Protein AF-0000000080868473 (afdb_homodimer)

Secondary structure (DSSP, 8-state):
-PPPEEEEEE-SSEEEEEEE-TT----EEEEEEEGGGSSSHHHHHHHHHHHTT--TT---SEEEEEESS---SSEEE-TTS--EEEHHHHHHHTT-SEEEEEEHHHHHHHHGGGS-GGGEEEEE-----TTS-EEEEEESSSEEEEEEEEEEEETTEEEEEEEE--GGGSBP---SHHHHHHHHHHHHHHSS-BHHHHSSHHHHHHHHHHHHHHHT------SHHHHHHHHHTT-HHHHHHHHHHHHHHHHHHHHHHHHHT-TTEEEE-SSSGGGGTTTGGGSSHHHHHH--GGGHHHHHTS-EEEE--TTHHHHHHHHHHT-TT--/-PPPEEEEEE-SSEEEEEEE-TT----EEEEEEEGGGSSSHHHHHHHHHHHTT--TT---SEEEEEESS---SSEEE-TTS--EEEHHHHHHHTT-SEEEEEEHHHHHHHHGGGS-GGGEEEEE-----TTS-EEEEEESSSEEEEEEEEEEEETTEEEEEEEE--GGGSBP---SHHHHHHHHHHHHHHSS-BHHHHSSHHHHHHHHHHHHHHHT------SHHHHHHHHHTT-HHHHHHHHHHHHHHHHHHHHHHHHHT-TTEEEE-SSSGGGGTTTGGGSSHHHHHH--GGGHHHHHTS-EEEE--TTHHHHHHHHHHT-TT--

Solvent-accessible surface area (backbone atoms only — not comparable to full-atom values): 32714 Å² total; per-residue (Å²): 128,83,65,36,23,38,25,20,34,34,52,38,56,41,30,34,38,27,36,24,51,75,93,43,45,68,71,38,81,70,45,76,41,58,43,84,80,36,82,33,68,62,59,46,48,52,51,50,30,55,73,72,61,38,43,88,93,43,44,42,38,33,35,15,36,14,30,36,49,66,56,74,74,59,60,37,53,40,50,79,28,89,38,70,50,38,58,65,57,48,32,60,76,56,58,38,83,39,75,34,60,41,31,36,55,54,14,33,50,55,6,54,87,70,56,55,72,90,36,48,44,78,77,34,77,48,57,58,38,86,82,32,25,26,34,32,35,24,33,25,88,43,28,44,38,28,35,39,32,70,44,64,69,54,98,87,37,74,36,67,34,73,37,66,34,46,36,27,53,20,66,46,47,59,87,48,72,69,42,44,53,48,49,54,56,46,27,77,74,62,49,77,50,31,41,25,62,51,41,14,42,67,9,46,35,50,47,33,50,50,51,23,56,77,68,72,43,84,74,85,60,88,39,43,68,45,32,57,52,35,29,75,70,69,35,63,65,32,34,51,34,54,36,48,50,40,22,50,51,15,37,52,50,31,31,49,31,27,48,52,22,18,38,35,14,36,37,36,34,53,76,49,49,70,79,39,55,85,49,52,81,75,29,46,20,65,60,33,25,23,66,42,70,94,43,22,66,62,45,56,31,28,18,29,32,37,49,61,57,90,51,31,34,39,27,5,15,34,49,41,62,78,31,87,78,47,106,129,84,63,37,22,38,26,21,34,33,52,38,57,38,30,34,37,27,36,26,52,76,95,43,47,69,70,39,81,71,46,78,41,58,44,85,80,35,82,32,70,62,59,44,47,52,50,49,31,55,73,72,62,38,46,88,93,45,44,43,39,33,36,15,36,15,30,36,48,68,55,74,74,61,59,39,51,40,51,80,27,86,37,69,50,38,57,65,56,48,30,60,75,57,58,38,82,39,74,37,60,42,31,35,57,54,13,34,52,54,6,54,87,70,55,55,72,91,36,47,44,77,77,34,77,48,57,59,38,86,84,31,25,26,34,32,37,24,34,25,88,44,29,45,37,27,36,36,31,70,44,64,70,54,97,88,37,74,36,69,34,74,37,67,35,44,34,26,52,21,65,46,47,59,86,48,72,68,41,44,53,49,48,53,56,48,27,75,75,62,50,76,51,31,41,23,63,49,42,14,41,66,10,45,36,50,48,36,48,50,52,23,56,77,68,72,45,85,74,87,60,89,39,42,68,44,32,58,52,35,27,76,69,70,36,65,64,33,32,50,34,54,36,47,49,40,23,49,48,15,38,51,50,31,32,49,31,27,48,53,23,18,39,36,14,37,37,37,33,51,75,47,47,69,80,40,56,84,49,52,82,75,31,45,20,66,61,33,26,23,67,40,70,94,41,23,67,64,45,56,31,28,18,30,32,38,50,61,58,92,50,32,34,39,28,6,14,34,48,41,63,78,32,85,79,47,107

InterPro domains:
  IPR003836 Glucokinase [MF_00524] (4-324)
  IPR003836 Glucokinase [PF02685] (6-322)
  IPR003836 Glucokinase [TIGR00749] (6-318)
  IPR003836 Glucokinase [cd24008] (5-320)
  IPR043129 ATPase, nucleotide binding domain [SSF53067] (8-321)
  IPR050201 Bacterial glucokinase [PTHR47690] (2-323)

Sequence (654 aa):
MTRPALIGDIGGTHARFALVTPGAVAPREIQSLPCADYPGPVEAIRDYLARVGAVGDTPPHEACLAVAGPVDGERITLTNAPWNFTRAEVQQALSLQRFKVINDFIAQALGVPHVAKAQRLTLQVGEAAPDAAQLVIGPGTGLGMAGLLPGCRLDGRRRWIPLPTEGGHAAFAPTDDRERALLDHFRQRYGRVSVERLLSGPGLLELYLAHCALAGIAPRCQSPAEVTAAGGSGDDEARDTLLRFLKILGDVSGDAALTLGARGGVTLCGGILPRLLAWLPRSRFLEAFAAKGRMAAYAGRIPVQVVTDPWTGLLGAAEALHNPEVEMTRPALIGDIGGTHARFALVTPGAVAPREIQSLPCADYPGPVEAIRDYLARVGAVGDTPPHEACLAVAGPVDGERITLTNAPWNFTRAEVQQALSLQRFKVINDFIAQALGVPHVAKAQRLTLQVGEAAPDAAQLVIGPGTGLGMAGLLPGCRLDGRRRWIPLPTEGGHAAFAPTDDRERALLDHFRQRYGRVSVERLLSGPGLLELYLAHCALAGIAPRCQSPAEVTAAGGSGDDEARDTLLRFLKILGDVSGDAALTLGARGGVTLCGGILPRLLAWLPRSRFLEAFAAKGRMAAYAGRIPVQVVTDPWTGLLGAAEALHNPEVE

Organism: NCBI:txid3151122

Radius of gyration: 26.25 Å; Cα contacts (8 Å, |Δi|>4): 1512; chains: 2; bounding box: 65×78×54 Å

Nearest PDB structures (foldseek):
  1sz2-assembly1_A  TM=9.409E-01  e=8.150E-36  Escherichia coli
  3vpz-assembly1_A-2  TM=8.989E-01  e=6.834E-36  Pseudoalteromonas sp. AS-131
  8dtc-assembly1_B  TM=7.916E-01  e=5.632E-20  Acanthamoeba castellanii
  6da0-assembly1_A  TM=7.455E-01  e=6.257E-19  Naegleria fowleri
  3vgl-assembly1_A  TM=6.452E-01  e=9.310E-13  Streptomyces griseus subsp. griseus NBRC 13350

pLDDT: mean 94.16, std 5.99, range [57.91, 98.81]

Foldseek 3Di:
DQQWEKEWEEALFKIWIFTDRAPDQDTDQIDIDTLVVDQADLRVVVVSCVVVVCDDPRPHQFYEYAAADDPPDFWDDGDNHNHIDGQVVNCVSRVHPYYHYHHLVLLLVLLVVVFDPVQKFWPAAFAFDAQAKAWEWEAEQFIAIKIWGWDDDDPNDTAIFIGGDDQQFAFQDDDDDVVVQVCVVVCVVPNTHGNRCCRYFVNLVVLLVSLCVVVVHDDDDDGSVRLLVCLVVPNPSSVVSLLVNLLSVLLSQLVVCVVRVNSRAYEYEYDCVVSCVVVNVVHCNPVNSLPPVVCSVVSSRHIYMYGRDPCSSSSSSSSLRPRPSGD/DQQWEKEWEEAQFKIWIFTDRAVDQDTDQIDIDTLVVDQADQRVVVVSCVVVVCDDPRPHQFYEYAAADDPPDFWDDGDNHNHIDGQVVNCVSRVHPYYHYHHLVLLLVLLVVVFDPVQKFWPAAFAADAQAKAWEWEAEQFIAIKIWGWDDDDPNDTAIFIGGDDQQFAFQDDDDDVVVQVCVVVCVVPNTHGNRCCRYFVNLVVLLVSLCVVVVHDDDDDGSVRLLVCLVVPNPSSVVSLLVNLLSVLLSQLVVCVVRVNSRAYEYEYDCVVSCVVVNVVHCNPVNSLPPVVCSVVSSRHIYMYGRDPCSSSSSSSSLRPRPSGD

Structure (mmCIF, N/CA/C/O backbone):
data_AF-0000000080868473-model_v1
#
loop_
_entity.id
_entity.type
_entity.pdbx_description
1 polymer Glucokinase
#
loop_
_atom_site.group_PDB
_atom_site.id
_atom_site.type_symbol
_atom_site.label_atom_id
_atom_site.label_alt_id
_atom_site.label_comp_id
_atom_site.label_asym_id
_atom_site.label_entity_id
_atom_site.label_seq_id
_atom_site.pdbx_PDB_ins_code
_atom_site.Cartn_x
_atom_site.Cartn_y
_atom_site.Cartn_z
_atom_site.occupancy
_atom_site.B_iso_or_equiv
_atom_site.auth_seq_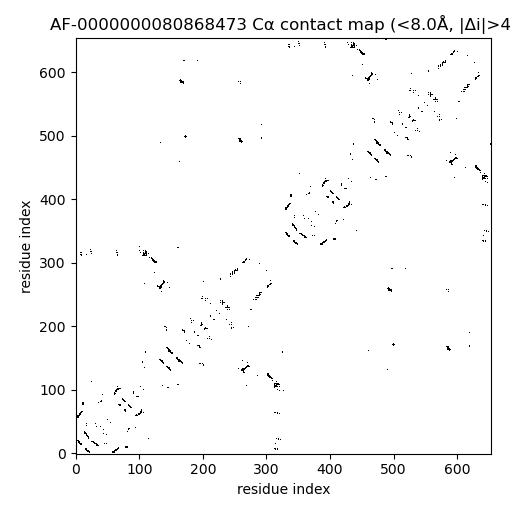id
_atom_site.auth_comp_id
_atom_site.auth_asym_id
_atom_site.auth_atom_id
_atom_site.pdbx_PDB_model_num
ATOM 1 N N . MET A 1 1 ? 32.688 -23.562 -20.109 1 58.91 1 MET A N 1
ATOM 2 C CA . MET A 1 1 ? 31.25 -23.297 -20.078 1 58.91 1 MET A CA 1
ATOM 3 C C . MET A 1 1 ? 30.844 -22.719 -18.734 1 58.91 1 MET A C 1
ATOM 5 O O . MET A 1 1 ? 31.375 -23.094 -17.703 1 58.91 1 MET A O 1
ATOM 9 N N . THR A 1 2 ? 30.141 -21.578 -18.734 1 81.19 2 THR A N 1
ATOM 10 C CA . THR A 1 2 ? 29.766 -20.938 -17.484 1 81.19 2 THR A CA 1
ATOM 11 C C . THR A 1 2 ? 28.859 -21.844 -16.641 1 81.19 2 THR A C 1
ATOM 13 O O . THR A 1 2 ? 27.938 -22.453 -17.172 1 81.19 2 THR A O 1
ATOM 16 N N . ARG A 1 3 ? 29.281 -22.188 -15.5 1 91.19 3 ARG A N 1
ATOM 17 C CA . ARG A 1 3 ? 28.531 -23.016 -14.562 1 91.19 3 ARG A CA 1
ATOM 18 C C . ARG A 1 3 ? 27.125 -22.453 -14.359 1 91.19 3 ARG A C 1
ATOM 20 O O . ARG A 1 3 ? 26.953 -21.281 -14.047 1 91.19 3 ARG A O 1
ATOM 27 N N . PRO A 1 4 ? 26.156 -23.281 -14.656 1 95.25 4 PRO A N 1
ATOM 28 C CA . PRO A 1 4 ? 24.781 -22.781 -14.508 1 95.25 4 PRO A CA 1
ATOM 29 C C . PRO A 1 4 ? 24.375 -22.609 -13.047 1 95.25 4 PRO A C 1
ATOM 31 O O . PRO A 1 4 ? 25.031 -23.125 -12.148 1 95.25 4 PRO A O 1
ATOM 34 N N . ALA A 1 5 ? 23.359 -21.828 -12.836 1 97.75 5 ALA A N 1
ATOM 35 C CA . ALA A 1 5 ? 22.703 -21.703 -11.539 1 97.75 5 ALA A CA 1
ATOM 36 C C . ALA A 1 5 ? 21.359 -22.438 -11.523 1 97.75 5 ALA A C 1
ATOM 38 O O . ALA A 1 5 ? 20.781 -22.688 -12.578 1 97.75 5 ALA A O 1
ATOM 39 N N . LEU A 1 6 ? 20.953 -22.781 -10.344 1 98.38 6 LEU A N 1
ATOM 40 C CA . LEU A 1 6 ? 19.688 -23.469 -10.156 1 98.38 6 LEU A CA 1
ATOM 41 C C . LEU A 1 6 ? 18.609 -22.484 -9.719 1 98.38 6 LEU A C 1
ATOM 43 O O . LEU A 1 6 ? 18.828 -21.656 -8.828 1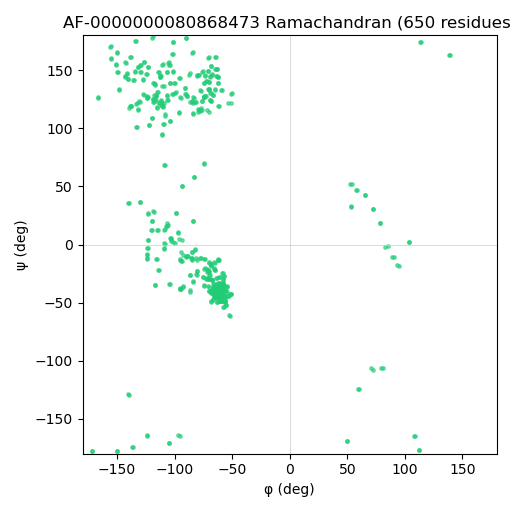 98.38 6 LEU A O 1
ATOM 47 N N . ILE A 1 7 ? 17.422 -22.5 -10.383 1 98.5 7 ILE A N 1
ATOM 48 C CA . ILE A 1 7 ? 16.266 -21.734 -9.938 1 98.5 7 ILE A CA 1
ATOM 49 C C . ILE A 1 7 ? 15.07 -22.672 -9.742 1 98.5 7 ILE A C 1
ATOM 51 O O . ILE A 1 7 ? 14.945 -23.672 -10.438 1 98.5 7 ILE A O 1
ATOM 55 N N . GLY A 1 8 ? 14.242 -22.344 -8.766 1 98 8 GLY A N 1
ATOM 56 C CA . GLY A 1 8 ? 13.086 -23.172 -8.453 1 98 8 GLY A CA 1
ATOM 57 C C . GLY A 1 8 ? 11.867 -22.359 -8.055 1 98 8 GLY A C 1
ATOM 58 O O . GLY A 1 8 ? 11.992 -21.297 -7.457 1 98 8 GLY A O 1
ATOM 59 N N . ASP A 1 9 ? 10.766 -22.812 -8.414 1 96.19 9 ASP A N 1
ATOM 60 C CA . ASP A 1 9 ? 9.445 -22.344 -7.996 1 96.19 9 ASP A CA 1
ATOM 61 C C . ASP A 1 9 ? 8.641 -23.484 -7.359 1 96.19 9 ASP A C 1
ATOM 63 O O . ASP A 1 9 ? 8.094 -24.328 -8.062 1 96.19 9 ASP A O 1
ATOM 67 N N . ILE A 1 10 ? 8.578 -23.453 -6.086 1 94.56 10 ILE A N 1
ATOM 68 C CA . ILE A 1 10 ? 8.07 -24.594 -5.32 1 94.56 10 ILE A CA 1
ATOM 69 C C . ILE A 1 10 ? 6.695 -24.25 -4.75 1 94.56 10 ILE A C 1
ATOM 71 O O . ILE A 1 10 ? 6.578 -23.422 -3.846 1 94.56 10 ILE A O 1
ATOM 75 N N . GLY A 1 11 ? 5.691 -24.906 -5.277 1 88.19 11 GLY A N 1
ATOM 76 C CA . GLY A 1 11 ? 4.34 -24.781 -4.762 1 88.19 11 GLY A CA 1
ATOM 77 C C . GLY A 1 11 ? 3.975 -25.859 -3.768 1 88.19 11 GLY A C 1
ATOM 78 O O . GLY A 1 11 ? 4.855 -26.531 -3.217 1 88.19 11 GLY A O 1
ATOM 79 N N . GLY A 1 12 ? 2.738 -26.016 -3.49 1 82.56 12 GLY A N 1
ATOM 80 C CA . GLY A 1 12 ? 2.273 -27.016 -2.549 1 82.56 12 GLY A CA 1
ATOM 81 C C . GLY A 1 12 ? 2.301 -28.422 -3.117 1 82.56 12 GLY A C 1
ATOM 82 O O . GLY A 1 12 ? 2.461 -29.391 -2.375 1 82.56 12 GLY A O 1
ATOM 83 N N . THR A 1 13 ? 2.174 -28.547 -4.441 1 86.06 13 THR A N 1
ATOM 84 C CA . THR A 1 13 ? 2.012 -29.875 -5.031 1 86.06 13 THR A CA 1
ATOM 85 C C . THR A 1 13 ? 3.184 -30.203 -5.953 1 86.06 13 THR A C 1
ATOM 87 O O . THR A 1 13 ? 3.582 -31.359 -6.066 1 86.06 13 THR A O 1
ATOM 90 N N . HIS A 1 14 ? 3.645 -29.172 -6.582 1 91.81 14 HIS A N 1
ATOM 91 C CA . HIS A 1 14 ? 4.723 -29.391 -7.535 1 91.81 14 HIS A CA 1
ATOM 92 C C . HIS A 1 14 ? 5.859 -28.406 -7.324 1 91.81 14 HIS A C 1
ATOM 94 O O . HIS A 1 14 ? 5.637 -27.281 -6.852 1 91.81 14 HIS A O 1
ATOM 100 N N . ALA A 1 15 ? 6.961 -28.844 -7.684 1 95.5 15 ALA A N 1
ATOM 101 C CA . ALA A 1 15 ? 8.164 -28.016 -7.734 1 95.5 15 ALA A CA 1
ATOM 102 C C . ALA A 1 15 ? 8.711 -27.938 -9.156 1 95.5 15 ALA A C 1
ATOM 104 O O . ALA A 1 15 ? 8.922 -28.969 -9.805 1 95.5 15 ALA A O 1
ATOM 105 N N . ARG A 1 16 ? 8.852 -26.766 -9.57 1 97.19 16 ARG A N 1
ATOM 106 C CA . ARG A 1 16 ? 9.469 -26.531 -10.875 1 97.19 16 ARG A CA 1
ATOM 107 C C . ARG A 1 16 ? 10.922 -26.094 -10.734 1 97.19 16 ARG A C 1
ATOM 109 O O . ARG A 1 16 ? 11.227 -25.188 -9.945 1 97.19 16 ARG A O 1
ATOM 116 N N . PHE A 1 17 ? 11.758 -26.766 -11.453 1 98.38 17 PHE A N 1
ATOM 117 C CA . PHE A 1 17 ? 13.172 -26.422 -11.438 1 98.38 17 PHE A CA 1
ATOM 118 C C . PHE A 1 17 ? 13.672 -26.109 -12.836 1 98.38 17 PHE A C 1
ATOM 120 O O . PHE A 1 17 ? 13.117 -26.594 -13.828 1 98.38 17 PHE A O 1
ATOM 127 N N . ALA A 1 18 ? 14.672 -25.312 -12.875 1 98.56 18 ALA A N 1
ATOM 128 C CA . ALA A 1 18 ? 15.328 -24.938 -14.133 1 98.56 18 ALA A CA 1
ATOM 129 C C . ALA A 1 18 ? 16.766 -24.516 -13.891 1 98.56 18 ALA A C 1
ATOM 131 O O . ALA A 1 18 ? 17.172 -24.281 -12.75 1 98.56 18 ALA A O 1
ATOM 132 N N . LEU A 1 19 ? 17.547 -24.547 -14.898 1 98 19 LEU A N 1
ATOM 133 C CA . LEU A 1 19 ? 18.891 -23.969 -14.898 1 98 19 LEU A CA 1
ATOM 134 C C . LEU A 1 19 ? 18.906 -22.625 -15.594 1 98 19 LEU A C 1
ATOM 136 O O . LEU A 1 19 ? 18.062 -22.359 -16.453 1 98 19 LEU A O 1
ATOM 140 N N . VAL A 1 20 ? 19.781 -21.75 -15.148 1 97.31 20 VAL A N 1
ATOM 141 C CA . VAL A 1 20 ? 19.922 -20.453 -15.773 1 97.31 20 VAL A CA 1
ATOM 142 C C . VAL A 1 20 ? 21.391 -20.047 -15.82 1 97.31 20 VAL A C 1
ATOM 144 O O . VAL A 1 20 ? 22.188 -20.5 -15 1 97.31 20 VAL A O 1
ATOM 147 N N . THR A 1 21 ? 21.734 -19.312 -16.859 1 94.88 21 THR A N 1
ATOM 148 C CA . THR A 1 21 ? 23.047 -18.688 -16.859 1 94.88 21 THR A CA 1
ATOM 149 C C . THR A 1 21 ? 23.125 -17.578 -15.828 1 94.88 21 THR A C 1
ATOM 151 O O . THR A 1 21 ? 22.281 -16.672 -15.836 1 94.88 21 THR A O 1
ATOM 154 N N . PRO A 1 22 ? 24.094 -17.688 -14.938 1 90.81 22 PRO A N 1
ATOM 155 C CA . PRO A 1 22 ? 24.188 -16.609 -13.945 1 90.81 22 PRO A CA 1
ATOM 156 C C . PRO A 1 22 ? 24.203 -15.227 -14.586 1 90.81 22 PRO A C 1
ATOM 158 O O . PRO A 1 22 ? 24.938 -14.984 -15.539 1 90.81 22 PRO A O 1
ATOM 161 N N . GLY A 1 23 ? 23.328 -14.344 -14.078 1 86.56 23 GLY A N 1
ATOM 162 C CA . GLY A 1 23 ? 23.234 -13.008 -14.633 1 86.56 23 GLY A CA 1
ATOM 163 C C . GLY A 1 23 ? 22.141 -12.875 -15.68 1 86.56 23 GLY A C 1
ATOM 164 O O . GLY A 1 23 ? 21.719 -11.766 -16.016 1 86.56 23 GLY A O 1
ATOM 165 N N . ALA A 1 24 ? 21.719 -13.969 -16.188 1 91.06 24 ALA A N 1
ATOM 166 C CA . ALA A 1 24 ? 20.609 -13.992 -17.141 1 91.06 24 ALA A CA 1
ATOM 167 C C . ALA A 1 24 ? 19.312 -14.43 -16.469 1 91.06 24 ALA A C 1
ATOM 169 O O . ALA A 1 24 ? 19.297 -14.75 -15.273 1 91.06 24 ALA A O 1
ATOM 170 N N . VAL A 1 25 ? 18.234 -14.359 -17.219 1 92.62 25 VAL A N 1
ATOM 171 C CA . VAL A 1 25 ? 16.969 -14.664 -16.578 1 92.62 25 VAL A CA 1
ATOM 172 C C . VAL A 1 25 ? 16.266 -15.781 -17.328 1 92.62 25 VAL A C 1
ATOM 174 O O . VAL A 1 25 ? 15.297 -16.359 -16.828 1 92.62 25 VAL A O 1
ATOM 177 N N . ALA A 1 26 ? 16.719 -16.203 -18.484 1 93.88 26 ALA A N 1
ATOM 178 C CA . ALA A 1 26 ? 16.031 -17.203 -19.297 1 93.88 26 ALA A CA 1
ATOM 179 C C . ALA A 1 26 ? 16.266 -18.609 -18.766 1 93.88 26 ALA A C 1
ATOM 181 O O . ALA A 1 26 ? 17.391 -19.125 -18.797 1 93.88 26 ALA A O 1
ATOM 182 N N . PRO A 1 27 ? 15.227 -19.234 -18.328 1 97 27 PRO A N 1
ATOM 183 C CA . PRO A 1 27 ? 15.391 -20.594 -17.797 1 97 27 PRO A CA 1
ATOM 184 C C . PRO A 1 27 ? 15.578 -21.625 -18.891 1 97 27 PRO A C 1
ATOM 186 O O . PRO A 1 27 ? 15.062 -21.469 -20 1 97 27 PRO A O 1
ATOM 189 N N . ARG A 1 28 ? 16.312 -22.672 -18.578 1 96.81 28 ARG A N 1
ATOM 190 C CA . ARG A 1 28 ? 16.5 -23.812 -19.453 1 96.81 28 ARG A CA 1
ATOM 191 C C . ARG A 1 28 ? 16.234 -25.125 -18.703 1 96.81 28 ARG A C 1
ATOM 193 O O . ARG A 1 28 ? 16.297 -25.156 -17.469 1 96.81 28 ARG A O 1
ATOM 200 N N . GLU A 1 29 ? 15.852 -26.141 -19.469 1 97.62 29 GLU A N 1
ATOM 201 C CA . GLU A 1 29 ? 15.672 -27.5 -18.938 1 97.62 29 GLU A CA 1
ATOM 202 C C . GLU A 1 29 ? 14.648 -27.516 -17.812 1 97.62 29 GLU A C 1
ATOM 204 O O . GLU A 1 29 ? 14.914 -28.047 -16.734 1 97.62 29 GLU A O 1
ATOM 209 N N . ILE A 1 30 ? 13.57 -26.891 -18.016 1 98.12 30 ILE A N 1
ATOM 210 C CA . ILE A 1 30 ? 12.516 -26.797 -17.016 1 98.12 30 ILE A CA 1
ATOM 211 C C . ILE A 1 30 ? 11.883 -28.156 -16.797 1 98.12 30 ILE A C 1
ATOM 213 O O . ILE A 1 30 ? 11.547 -28.859 -17.75 1 98.12 30 ILE A O 1
ATOM 217 N N . GLN A 1 31 ? 11.75 -28.562 -15.578 1 98 31 GLN A N 1
ATOM 218 C CA . GLN A 1 31 ? 11.031 -29.781 -15.203 1 98 31 GLN A CA 1
ATOM 219 C C . GLN A 1 31 ? 10.133 -29.531 -13.992 1 98 31 GLN A C 1
ATOM 221 O O . GLN A 1 31 ? 10.508 -28.797 -13.078 1 98 31 GLN A O 1
ATOM 226 N N . SER A 1 32 ? 9.008 -30.109 -14.008 1 97.12 32 SER A N 1
ATOM 227 C CA . SER A 1 32 ? 8.078 -30.078 -12.883 1 97.12 32 SER A CA 1
ATOM 228 C C . SER A 1 32 ? 8.047 -31.438 -12.172 1 97.12 32 SER A C 1
ATOM 230 O O . SER A 1 32 ? 7.828 -32.469 -12.797 1 97.12 32 SER A O 1
ATOM 232 N N . LEU A 1 33 ? 8.312 -31.406 -10.891 1 96.94 33 LEU A N 1
ATOM 233 C CA . LEU A 1 33 ? 8.344 -32.625 -10.078 1 96.94 33 LEU A CA 1
ATOM 234 C C . LEU A 1 33 ? 7.27 -32.594 -9 1 96.94 33 LEU A C 1
ATOM 236 O O . LEU A 1 33 ? 7.059 -31.562 -8.359 1 96.94 33 LEU A O 1
ATOM 240 N N . PRO A 1 34 ? 6.586 -33.719 -8.781 1 95.19 34 PRO A N 1
ATOM 241 C CA . PRO A 1 34 ? 5.641 -33.75 -7.668 1 95.19 34 PRO A CA 1
ATOM 242 C C . PRO A 1 34 ? 6.328 -33.719 -6.309 1 95.19 34 PRO A C 1
ATOM 244 O O . PRO A 1 34 ? 7.156 -34.562 -6.008 1 95.19 34 PRO A O 1
ATOM 247 N N . CYS A 1 35 ? 5.965 -32.781 -5.508 1 94.19 35 CYS A N 1
ATOM 248 C CA . CYS A 1 35 ? 6.586 -32.625 -4.195 1 94.19 35 CYS A CA 1
ATOM 249 C C . CYS A 1 35 ? 6.426 -33.906 -3.371 1 94.19 35 CYS A C 1
ATOM 251 O O . CYS A 1 35 ? 7.332 -34.281 -2.627 1 94.19 35 CYS A O 1
ATOM 253 N N . ALA A 1 36 ? 5.332 -34.594 -3.551 1 92.88 36 ALA A N 1
ATOM 254 C CA . ALA A 1 36 ? 4.98 -35.781 -2.758 1 92.88 36 ALA A CA 1
ATOM 255 C C . ALA A 1 36 ? 5.953 -36.906 -3.014 1 92.88 36 ALA A C 1
ATOM 257 O O . ALA A 1 36 ? 6.066 -37.844 -2.201 1 92.88 36 ALA A O 1
ATOM 258 N N . ASP A 1 37 ? 6.613 -36.875 -4.062 1 95.88 37 ASP A N 1
ATOM 259 C CA . ASP A 1 37 ? 7.504 -37.969 -4.449 1 95.88 37 ASP A CA 1
ATOM 260 C C . ASP A 1 37 ? 8.852 -37.844 -3.744 1 95.88 37 ASP A C 1
ATOM 262 O O . ASP A 1 37 ? 9.688 -38.75 -3.84 1 95.88 37 ASP A O 1
ATOM 266 N N . TYR A 1 38 ? 9.07 -36.75 -2.971 1 96.56 38 TYR A N 1
ATOM 267 C CA . TYR A 1 38 ? 10.375 -36.531 -2.375 1 96.56 38 TYR A CA 1
ATOM 268 C C . TYR A 1 38 ? 10.242 -36.125 -0.908 1 96.56 38 TYR A C 1
ATOM 270 O O . TYR A 1 38 ? 9.297 -35.438 -0.524 1 96.56 38 TYR A O 1
ATOM 278 N N . PRO A 1 39 ? 11.203 -36.469 -0.08 1 94.5 39 PRO A N 1
ATOM 279 C CA . PRO A 1 39 ? 11.172 -36.094 1.329 1 94.5 39 PRO A CA 1
ATOM 280 C C . PRO A 1 39 ? 11.391 -34.594 1.524 1 94.5 39 PRO A C 1
ATOM 282 O O . PRO A 1 39 ? 10.961 -34.031 2.535 1 94.5 39 PRO A O 1
ATOM 285 N N . GLY A 1 40 ? 12.094 -34 0.524 1 94.88 40 GLY A N 1
ATOM 286 C CA . GLY A 1 40 ? 12.391 -32.594 0.63 1 94.88 40 GLY A CA 1
ATOM 287 C C . GLY A 1 40 ? 13 -32 -0.635 1 94.88 40 GLY A C 1
ATOM 288 O O . GLY A 1 40 ? 13.109 -32.719 -1.648 1 94.88 40 GLY A O 1
ATOM 289 N N . PRO A 1 41 ? 13.312 -30.75 -0.5 1 95.94 41 PRO A N 1
ATOM 290 C CA . PRO A 1 41 ? 13.812 -30.078 -1.7 1 95.94 41 PRO A CA 1
ATOM 291 C C . PRO A 1 41 ? 15.172 -30.594 -2.152 1 95.94 41 PRO A C 1
ATOM 293 O O . PRO A 1 41 ? 15.461 -30.609 -3.352 1 95.94 41 PRO A O 1
ATOM 296 N N . VAL A 1 42 ? 16.031 -31.062 -1.211 1 97.56 42 VAL A N 1
ATOM 297 C CA . VAL A 1 42 ? 17.375 -31.531 -1.556 1 97.56 42 VAL A CA 1
ATOM 298 C C . VAL A 1 42 ? 17.266 -32.75 -2.479 1 97.56 42 VAL A C 1
ATOM 300 O O . VAL A 1 42 ? 17.906 -32.781 -3.535 1 97.56 42 VAL A O 1
ATOM 303 N N . GLU A 1 43 ? 16.469 -33.656 -2.078 1 97.81 43 GLU A N 1
ATOM 304 C CA . GLU A 1 43 ? 16.297 -34.875 -2.863 1 97.81 43 GLU A CA 1
ATOM 305 C C . GLU A 1 43 ? 15.672 -34.562 -4.223 1 97.81 43 GLU A C 1
ATOM 307 O O . GLU A 1 43 ? 16.078 -35.156 -5.238 1 97.81 43 GLU A O 1
ATOM 312 N N . ALA A 1 44 ? 14.711 -33.719 -4.223 1 97.62 44 ALA A N 1
ATOM 313 C CA . ALA A 1 44 ? 14.062 -33.312 -5.473 1 97.62 44 ALA A CA 1
ATOM 314 C C . ALA A 1 44 ? 15.055 -32.625 -6.41 1 97.62 44 ALA A C 1
ATOM 316 O O . ALA A 1 44 ? 15.094 -32.938 -7.605 1 97.62 44 ALA A O 1
ATOM 317 N N . ILE A 1 45 ? 15.844 -31.75 -5.883 1 98 45 ILE A N 1
ATOM 318 C CA . ILE A 1 45 ? 16.812 -31 -6.664 1 98 45 ILE A CA 1
ATOM 319 C C . ILE A 1 45 ? 17.875 -31.938 -7.211 1 98 45 ILE A C 1
ATOM 321 O O . ILE A 1 45 ? 18.266 -31.844 -8.383 1 98 45 ILE A O 1
ATOM 325 N N . ARG A 1 46 ? 18.344 -32.875 -6.406 1 97.75 46 ARG A N 1
ATOM 326 C CA . ARG A 1 46 ? 19.344 -33.844 -6.859 1 97.75 46 ARG A CA 1
ATOM 327 C C . ARG A 1 46 ? 18.812 -34.688 -8.008 1 97.75 46 ARG A C 1
ATOM 329 O O . ARG A 1 46 ? 19.516 -34.969 -8.977 1 97.75 46 ARG A O 1
ATOM 336 N N . ASP A 1 47 ? 17.594 -35.062 -7.793 1 98.25 47 ASP A N 1
ATOM 337 C CA . ASP A 1 47 ? 16.969 -35.812 -8.867 1 98.25 47 ASP A CA 1
ATOM 338 C C . ASP A 1 47 ? 16.891 -35 -10.148 1 98.25 47 ASP A C 1
ATOM 340 O O . ASP A 1 47 ? 17.234 -35.469 -11.227 1 98.25 47 ASP A O 1
ATOM 344 N N . TYR A 1 48 ? 16.438 -33.75 -10.055 1 98.31 48 TYR A N 1
ATOM 345 C CA . TYR A 1 48 ? 16.359 -32.844 -11.195 1 98.31 48 TYR A CA 1
ATOM 346 C C . TYR A 1 48 ? 17.719 -32.688 -11.859 1 98.31 48 TYR A C 1
ATOM 348 O O . TYR A 1 48 ? 17.844 -32.812 -13.078 1 98.31 48 TYR A O 1
ATOM 356 N N . LEU A 1 49 ? 18.719 -32.406 -11.062 1 97.75 49 LEU A N 1
ATOM 357 C CA . LEU A 1 49 ? 20.062 -32.188 -11.594 1 97.75 49 LEU A CA 1
ATOM 358 C C . LEU A 1 49 ? 20.578 -33.438 -12.312 1 97.75 49 LEU A C 1
ATOM 360 O O . LEU A 1 49 ? 21.25 -33.312 -13.344 1 97.75 49 LEU A O 1
ATOM 364 N N . ALA A 1 50 ? 20.266 -34.562 -11.781 1 96.94 50 ALA A N 1
ATOM 365 C CA . ALA A 1 50 ? 20.656 -35.812 -12.43 1 96.94 50 ALA A CA 1
ATOM 366 C C . ALA A 1 50 ? 19.969 -35.969 -13.789 1 96.94 50 ALA A C 1
ATOM 368 O O . ALA A 1 50 ? 20.594 -36.375 -14.766 1 96.94 50 ALA A O 1
ATOM 369 N N . ARG A 1 51 ? 18.734 -35.625 -13.82 1 97.06 51 ARG A N 1
ATOM 370 C CA . ARG A 1 51 ? 17.938 -35.75 -15.031 1 97.06 51 ARG A CA 1
ATOM 371 C C . ARG A 1 51 ? 18.469 -34.844 -16.141 1 97.06 51 ARG A C 1
ATOM 373 O O . ARG A 1 51 ? 18.406 -35.219 -17.328 1 97.06 51 ARG A O 1
ATOM 380 N N . VAL A 1 52 ? 18.969 -33.719 -15.781 1 95.81 52 VAL A N 1
ATOM 381 C CA . VAL A 1 52 ? 19.359 -32.75 -16.812 1 95.81 52 VAL A CA 1
ATOM 382 C C . VAL A 1 52 ? 20.875 -32.812 -17 1 95.81 52 VAL A C 1
ATOM 384 O O . VAL A 1 52 ? 21.453 -31.984 -17.734 1 95.81 52 VAL A O 1
ATOM 387 N N . GLY A 1 53 ? 21.531 -33.656 -16.328 1 92.88 53 GLY A N 1
ATOM 388 C CA . GLY A 1 53 ? 22.938 -33.906 -16.531 1 92.88 53 GLY A CA 1
ATOM 389 C C . GLY A 1 53 ? 23.828 -32.844 -15.891 1 92.88 53 GLY A C 1
ATOM 390 O O . GLY A 1 53 ? 24.969 -32.656 -16.328 1 92.88 53 GLY A O 1
ATOM 391 N N . ALA A 1 54 ? 23.344 -32.094 -14.984 1 93.06 54 ALA A N 1
ATOM 392 C CA . ALA A 1 54 ? 24.125 -31.062 -14.297 1 93.06 54 ALA A CA 1
ATOM 393 C C . ALA A 1 54 ? 24.719 -31.609 -13 1 93.06 54 ALA A C 1
ATOM 395 O O . ALA A 1 54 ? 24.516 -31.031 -11.93 1 93.06 54 ALA A O 1
ATOM 396 N N . VAL A 1 55 ? 25.344 -32.719 -13.18 1 90.62 55 VAL A N 1
ATOM 397 C CA . VAL A 1 55 ? 25.984 -33.406 -12.062 1 90.62 55 VAL A CA 1
ATOM 398 C C . VAL A 1 55 ? 27.484 -33.531 -12.312 1 90.62 55 VAL A C 1
ATOM 400 O O . VAL A 1 55 ? 27.984 -33.062 -13.344 1 90.62 55 VAL A O 1
ATOM 403 N N . GLY A 1 56 ? 28.188 -34.094 -11.344 1 82.81 56 GLY A N 1
ATOM 404 C CA . GLY A 1 56 ? 29.625 -34.312 -11.516 1 82.81 56 GLY A CA 1
ATOM 405 C C . GLY A 1 56 ? 30.422 -33 -11.453 1 82.81 56 GLY A C 1
ATOM 406 O O . GLY A 1 56 ? 30.359 -32.281 -10.461 1 82.81 56 GLY A O 1
ATOM 407 N N . ASP A 1 57 ? 30.891 -32.625 -12.633 1 79.81 57 ASP A N 1
ATOM 408 C CA . ASP A 1 57 ? 31.828 -31.5 -12.68 1 79.81 57 ASP A CA 1
ATOM 409 C C . ASP A 1 57 ? 31.109 -30.188 -12.922 1 79.81 57 ASP A C 1
ATOM 411 O O . ASP A 1 57 ? 31.703 -29.109 -12.797 1 79.81 57 ASP A O 1
ATOM 415 N N . THR A 1 58 ? 29.844 -30.297 -12.953 1 85.88 58 THR A N 1
ATOM 416 C CA . THR A 1 58 ? 29.219 -29.047 -13.367 1 85.88 58 THR A CA 1
ATOM 417 C C . THR A 1 58 ? 27.953 -28.797 -12.539 1 85.88 58 THR A C 1
ATOM 419 O O . THR A 1 58 ? 26.922 -28.406 -13.086 1 85.88 58 THR A O 1
ATOM 422 N N . PRO A 1 59 ? 27.984 -29.156 -11.352 1 90.31 59 PRO A N 1
ATOM 423 C CA . PRO A 1 59 ? 26.781 -28.797 -10.586 1 90.31 59 PRO A CA 1
ATOM 424 C C . PRO A 1 59 ? 26.672 -27.297 -10.32 1 90.31 59 PRO A C 1
ATOM 426 O O . PRO A 1 59 ? 27.703 -26.609 -10.227 1 90.31 59 PRO A O 1
ATOM 429 N N . PRO A 1 60 ? 25.438 -26.797 -10.227 1 96.19 60 PRO A N 1
ATOM 430 C CA . PRO A 1 60 ? 25.312 -25.375 -9.852 1 96.19 60 PRO A CA 1
ATOM 431 C C . PRO A 1 60 ? 25.875 -25.078 -8.469 1 96.19 60 PRO A C 1
ATOM 433 O O . PRO A 1 60 ? 25.75 -25.891 -7.551 1 96.19 60 PRO A O 1
ATOM 436 N N . HIS A 1 61 ? 26.453 -23.922 -8.352 1 96.31 61 HIS A N 1
ATOM 437 C CA . HIS A 1 61 ? 26.922 -23.453 -7.051 1 96.31 61 HIS A CA 1
ATOM 438 C C . HIS A 1 61 ? 26.078 -22.312 -6.52 1 96.31 61 HIS A C 1
ATOM 440 O O . HIS A 1 61 ? 26.297 -21.828 -5.406 1 96.31 61 HIS A O 1
ATOM 446 N N . GLU A 1 62 ? 25.141 -21.875 -7.281 1 97.44 62 GLU A N 1
ATOM 447 C CA . GLU A 1 62 ? 24.188 -20.844 -6.906 1 97.44 62 GLU A CA 1
ATOM 448 C C . GLU A 1 62 ? 22.75 -21.297 -7.129 1 97.44 62 GLU A C 1
ATOM 450 O O . GLU A 1 62 ? 22.469 -22 -8.094 1 97.44 62 GLU A O 1
ATOM 455 N N . ALA A 1 63 ? 21.891 -20.906 -6.227 1 98.19 63 ALA A N 1
ATOM 456 C CA . ALA A 1 63 ? 20.484 -21.281 -6.379 1 98.19 63 ALA A CA 1
ATOM 457 C C . ALA A 1 63 ? 19.578 -20.234 -5.762 1 98.19 63 ALA A C 1
ATOM 459 O O . ALA A 1 63 ? 19.953 -19.562 -4.801 1 98.19 63 ALA A O 1
ATOM 460 N N . CYS A 1 64 ? 18.438 -20.078 -6.328 1 98 64 CYS A N 1
ATOM 461 C CA . CYS A 1 64 ? 17.328 -19.312 -5.746 1 98 64 CYS A CA 1
ATOM 462 C C . CYS A 1 64 ? 16.031 -20.094 -5.832 1 98 64 CYS A C 1
ATOM 464 O O . CYS A 1 64 ? 15.609 -20.5 -6.922 1 98 64 CYS A O 1
ATOM 466 N N . LEU A 1 65 ? 15.422 -20.328 -4.715 1 97.31 65 LEU A N 1
ATOM 467 C CA . LEU A 1 65 ? 14.164 -21.062 -4.656 1 97.31 65 LEU A CA 1
ATOM 468 C C . LEU A 1 65 ? 13.023 -20.141 -4.238 1 97.31 65 LEU A C 1
ATOM 470 O O . LEU A 1 65 ? 13.078 -19.516 -3.178 1 97.31 65 LEU A O 1
ATOM 474 N N . ALA A 1 66 ? 12.023 -20 -5.09 1 96.81 66 ALA A N 1
ATOM 475 C CA . ALA A 1 66 ? 10.758 -19.375 -4.711 1 96.81 66 ALA A CA 1
ATOM 476 C C . ALA A 1 66 ? 9.828 -20.391 -4.047 1 96.81 66 ALA A C 1
ATOM 478 O O . ALA A 1 66 ? 9.578 -21.469 -4.602 1 96.81 66 ALA A O 1
ATOM 479 N N . VAL A 1 67 ? 9.336 -20.062 -2.877 1 94.69 67 VAL A N 1
ATOM 480 C CA . VAL A 1 67 ? 8.555 -21.047 -2.145 1 94.69 67 VAL A CA 1
ATOM 481 C C . VAL A 1 67 ? 7.234 -20.438 -1.69 1 94.69 67 VAL A C 1
ATOM 483 O O . VAL A 1 67 ? 7.176 -19.25 -1.365 1 94.69 67 VAL A O 1
ATOM 486 N N . ALA A 1 68 ? 6.219 -21.281 -1.628 1 87.94 68 ALA A N 1
ATOM 487 C CA . ALA A 1 68 ? 4.93 -20.859 -1.082 1 87.94 68 ALA A CA 1
ATOM 488 C C . ALA A 1 68 ? 4.996 -20.719 0.436 1 87.94 68 ALA A C 1
ATOM 490 O O . ALA A 1 68 ? 5.582 -21.562 1.12 1 87.94 68 ALA A O 1
ATOM 491 N N . GLY A 1 69 ? 4.578 -19.578 0.925 1 80.69 69 GLY A N 1
ATOM 492 C CA . GLY A 1 69 ? 4.555 -19.391 2.367 1 80.69 69 GLY A CA 1
ATOM 493 C C . GLY A 1 69 ? 5.566 -18.359 2.85 1 80.69 69 GLY A C 1
ATOM 494 O O . GLY A 1 69 ? 6.262 -17.734 2.043 1 80.69 69 GLY A O 1
ATOM 495 N N . PRO A 1 70 ? 5.625 -18.203 4.176 1 79.25 70 PRO A N 1
ATOM 496 C CA . PRO A 1 70 ? 6.551 -17.25 4.777 1 79.25 70 PRO A CA 1
ATOM 497 C C . PRO A 1 70 ? 8.016 -17.672 4.652 1 79.25 70 PRO A C 1
ATOM 499 O O . PRO A 1 70 ? 8.32 -18.859 4.754 1 79.25 70 PRO A O 1
ATOM 502 N N . VAL A 1 71 ? 8.852 -16.797 4.395 1 85.62 71 VAL A N 1
ATOM 503 C CA . VAL A 1 71 ? 10.266 -17.109 4.223 1 85.62 71 VAL A CA 1
ATOM 504 C C . VAL A 1 71 ? 11.094 -16.344 5.258 1 85.62 71 VAL A C 1
ATOM 506 O O . VAL A 1 71 ? 12.297 -16.156 5.078 1 85.62 71 VAL A O 1
ATOM 509 N N . ASP A 1 72 ? 10.367 -15.953 6.277 1 79.06 72 ASP A N 1
ATOM 510 C CA . ASP A 1 72 ? 11.086 -15.219 7.32 1 79.06 72 ASP A CA 1
ATOM 511 C C . ASP A 1 72 ? 11.867 -16.156 8.219 1 79.06 72 ASP A C 1
ATOM 513 O O . ASP A 1 72 ? 11.352 -17.188 8.648 1 79.06 72 ASP A O 1
ATOM 517 N N . GLY A 1 73 ? 13.242 -16.047 8.219 1 81.44 73 GLY A N 1
ATOM 518 C CA . GLY A 1 73 ? 14.047 -16.812 9.164 1 81.44 73 GLY A CA 1
ATOM 519 C C . GLY A 1 73 ? 14.812 -17.953 8.523 1 81.44 73 GLY A C 1
ATOM 520 O O . GLY A 1 73 ? 14.945 -18 7.297 1 81.44 73 GLY A O 1
ATOM 521 N N . GLU A 1 74 ? 15.281 -18.844 9.383 1 88.94 74 GLU A N 1
ATOM 522 C CA . GLU A 1 74 ? 16.141 -19.953 8.969 1 88.94 74 GLU A CA 1
ATOM 523 C C . GLU A 1 74 ? 15.312 -21.156 8.523 1 88.94 74 GLU A C 1
ATOM 525 O O . GLU A 1 74 ? 15.625 -21.797 7.527 1 88.94 74 GLU A O 1
ATOM 530 N N . ARG A 1 75 ? 14.281 -21.453 9.188 1 90.69 75 ARG A N 1
ATOM 531 C CA . ARG A 1 75 ? 13.438 -22.594 8.875 1 90.69 75 ARG A CA 1
ATOM 532 C C . ARG A 1 75 ? 12.328 -22.219 7.898 1 90.69 75 ARG A C 1
ATOM 534 O O . ARG A 1 75 ? 11.68 -21.188 8.062 1 90.69 75 ARG A O 1
ATOM 541 N N . ILE A 1 76 ? 12.133 -22.953 6.793 1 90.94 76 ILE A N 1
ATOM 542 C CA . ILE A 1 76 ? 11.133 -22.75 5.754 1 90.94 76 ILE A CA 1
ATOM 543 C C . ILE A 1 76 ? 10.078 -23.859 5.82 1 90.94 76 ILE A C 1
ATOM 545 O O . ILE A 1 76 ? 10.414 -25.031 5.723 1 90.94 76 ILE A O 1
ATOM 549 N N . THR A 1 77 ? 8.906 -23.453 6.051 1 86.94 77 THR A N 1
ATOM 550 C CA . THR A 1 77 ? 7.766 -24.375 6.027 1 86.94 77 THR A CA 1
ATOM 551 C C . THR A 1 77 ? 6.812 -24.016 4.895 1 86.94 77 THR A C 1
ATOM 553 O O . THR A 1 77 ? 6.301 -22.891 4.836 1 86.94 77 THR A O 1
ATOM 556 N N . LEU A 1 78 ? 6.609 -24.828 3.988 1 84.88 78 LEU A N 1
ATOM 557 C CA . LEU A 1 78 ? 5.754 -24.578 2.832 1 84.88 78 LEU A CA 1
ATOM 558 C C . LEU A 1 78 ? 4.281 -24.734 3.201 1 84.88 78 LEU A C 1
ATOM 560 O O . LEU A 1 78 ? 3.924 -25.594 4 1 84.88 78 LEU A O 1
ATOM 564 N N . THR A 1 79 ? 3.58 -23.906 2.533 1 74.62 79 THR A N 1
ATOM 565 C CA . THR A 1 79 ? 2.133 -24.016 2.686 1 74.62 79 THR A CA 1
ATOM 566 C C . THR A 1 79 ? 1.585 -25.156 1.833 1 74.62 79 THR A C 1
ATOM 568 O O . THR A 1 79 ? 1.918 -25.266 0.651 1 74.62 79 THR A O 1
ATOM 571 N N . ASN A 1 80 ? 1.026 -26.156 2.338 1 71.62 80 ASN A N 1
ATOM 572 C CA . ASN A 1 80 ? 0.309 -27.234 1.675 1 71.62 80 ASN A CA 1
ATOM 573 C C . ASN A 1 80 ? 1.266 -28.297 1.153 1 71.62 80 ASN A C 1
ATOM 575 O O . ASN A 1 80 ? 0.91 -29.078 0.268 1 71.62 80 ASN A O 1
ATOM 579 N N . ALA A 1 81 ? 2.574 -28.078 1.321 1 75.44 81 ALA A N 1
ATOM 580 C CA . ALA A 1 81 ? 3.518 -29.156 0.994 1 75.44 81 ALA A CA 1
ATOM 581 C C . ALA A 1 81 ? 4.156 -29.719 2.256 1 75.44 81 ALA A C 1
ATOM 583 O O . ALA A 1 81 ? 4.301 -29.031 3.26 1 75.44 81 ALA A O 1
ATOM 584 N N . PRO A 1 82 ? 4.582 -30.953 2.143 1 80.56 82 PRO A N 1
ATOM 585 C CA . PRO A 1 82 ? 5.156 -31.609 3.326 1 80.56 82 PRO A CA 1
ATOM 586 C C . PRO A 1 82 ? 6.637 -31.281 3.51 1 80.56 82 PRO A C 1
ATOM 588 O O . PRO A 1 82 ? 7.363 -32.062 4.148 1 80.56 82 PRO A O 1
ATOM 591 N N . TRP A 1 83 ? 7.098 -30.281 2.951 1 90.5 83 TRP A N 1
ATOM 592 C CA . TRP A 1 83 ? 8.523 -29.984 3.049 1 90.5 83 TRP A CA 1
ATOM 593 C C . TRP A 1 83 ? 8.805 -29.016 4.18 1 90.5 83 TRP A C 1
ATOM 595 O O . TRP A 1 83 ? 8.102 -28 4.324 1 90.5 83 TRP A O 1
ATOM 605 N N . ASN A 1 84 ? 9.625 -29.359 5 1 90.38 84 ASN A N 1
ATOM 606 C CA . ASN A 1 84 ? 10.18 -28.562 6.094 1 90.38 84 ASN A CA 1
ATOM 607 C C . ASN A 1 84 ? 11.703 -28.656 6.133 1 90.38 84 ASN A C 1
ATOM 609 O O . ASN A 1 84 ? 12.266 -29.734 6.312 1 90.38 84 ASN A O 1
ATOM 613 N N . PHE A 1 85 ? 12.375 -27.547 5.922 1 93 85 PHE A N 1
ATOM 614 C CA . PHE A 1 85 ? 13.836 -27.562 5.812 1 93 85 PHE A CA 1
ATOM 615 C C . PHE A 1 85 ? 14.422 -26.25 6.297 1 93 85 PHE A C 1
ATOM 617 O O . PHE A 1 85 ? 13.703 -25.266 6.48 1 93 85 PHE A O 1
ATOM 624 N N . THR A 1 86 ? 15.719 -26.25 6.531 1 95.25 86 THR A N 1
ATOM 625 C CA . THR A 1 86 ? 16.422 -25.016 6.828 1 95.25 86 THR A CA 1
ATOM 626 C C . THR A 1 86 ? 17.281 -24.578 5.641 1 95.25 86 THR A C 1
ATOM 628 O O . THR A 1 86 ? 17.719 -25.406 4.844 1 95.25 86 THR A O 1
ATOM 631 N N . ARG A 1 87 ? 17.438 -23.312 5.477 1 95.31 87 ARG A N 1
ATOM 632 C CA . ARG A 1 87 ? 18.312 -22.766 4.438 1 95.31 87 ARG A CA 1
ATOM 633 C C . ARG A 1 87 ? 19.703 -23.375 4.504 1 95.31 87 ARG A C 1
ATOM 635 O O . ARG A 1 87 ? 20.266 -23.75 3.475 1 95.31 87 ARG A O 1
ATOM 642 N N . ALA A 1 88 ? 20.203 -23.5 5.719 1 96.5 88 ALA A N 1
ATOM 643 C CA . ALA A 1 88 ? 21.547 -24.031 5.934 1 96.5 88 ALA A CA 1
ATOM 644 C C . ALA A 1 88 ? 21.656 -25.469 5.453 1 96.5 88 ALA A C 1
ATOM 646 O O . ALA A 1 88 ? 22.656 -25.875 4.859 1 96.5 88 ALA A O 1
ATOM 647 N N . GLU A 1 89 ? 20.672 -26.219 5.738 1 95.94 89 GLU A N 1
ATOM 648 C CA . GLU A 1 89 ? 20.641 -27.625 5.328 1 95.94 89 GLU A CA 1
ATOM 649 C C . GLU A 1 89 ? 20.719 -27.75 3.811 1 95.94 89 GLU A C 1
ATOM 651 O O . GLU A 1 89 ? 21.484 -28.562 3.289 1 95.94 89 GLU A O 1
ATOM 656 N N . VAL A 1 90 ? 19.938 -27.016 3.137 1 96.69 90 VAL A N 1
ATOM 657 C CA . VAL A 1 90 ? 19.891 -27.078 1.681 1 96.69 90 VAL A CA 1
ATOM 658 C C . VAL A 1 90 ? 21.203 -26.578 1.094 1 96.69 90 VAL A C 1
ATOM 660 O O . VAL A 1 90 ? 21.766 -27.203 0.191 1 96.69 90 VAL A O 1
ATOM 663 N N . GLN A 1 91 ? 21.656 -25.453 1.591 1 97.38 91 GLN A N 1
ATOM 664 C CA . GLN A 1 91 ? 22.891 -24.859 1.108 1 97.38 91 GLN A CA 1
ATOM 665 C C . GLN A 1 91 ? 24.062 -25.812 1.271 1 97.38 91 GLN A C 1
ATOM 667 O O . GLN A 1 91 ? 24.875 -25.953 0.359 1 97.38 91 GLN A O 1
ATOM 672 N N . GLN A 1 92 ? 24.172 -26.469 2.42 1 97.44 92 GLN A N 1
ATOM 673 C CA . GLN A 1 92 ? 25.25 -27.406 2.705 1 97.44 92 GLN A CA 1
ATOM 674 C C . GLN A 1 92 ? 25.125 -28.656 1.851 1 97.44 92 GLN A C 1
ATOM 676 O O . GLN A 1 92 ? 26.109 -29.109 1.244 1 97.44 92 GLN A O 1
ATOM 681 N N . ALA A 1 93 ? 23.953 -29.203 1.828 1 97.06 93 ALA A N 1
ATOM 682 C CA . ALA A 1 93 ? 23.719 -30.469 1.128 1 97.06 93 ALA A CA 1
ATOM 683 C C . ALA A 1 93 ? 24.031 -30.328 -0.359 1 97.06 93 ALA A C 1
ATOM 685 O O . ALA A 1 93 ? 24.5 -31.281 -0.987 1 97.06 93 ALA A O 1
ATOM 686 N N . LEU A 1 94 ? 23.797 -29.156 -0.923 1 97.06 94 LEU A N 1
ATOM 687 C CA . LEU A 1 94 ? 23.984 -28.953 -2.355 1 97.06 94 LEU A CA 1
ATOM 688 C C . LEU A 1 94 ? 25.281 -28.203 -2.639 1 97.06 94 LEU A C 1
ATOM 690 O O . LEU A 1 94 ? 25.562 -27.859 -3.787 1 97.06 94 LEU A O 1
ATOM 694 N N . SER A 1 95 ? 26.016 -27.922 -1.642 1 96.25 95 SER A N 1
ATOM 695 C CA . SER A 1 95 ? 27.297 -27.234 -1.753 1 96.25 95 SER A CA 1
ATOM 696 C C . SER A 1 95 ? 27.156 -25.922 -2.52 1 96.25 95 SER A C 1
ATOM 698 O O . SER A 1 95 ? 27.906 -25.656 -3.463 1 96.25 95 SER A O 1
ATOM 700 N N . LEU A 1 96 ? 26.219 -25.125 -2.074 1 97.12 96 LEU A N 1
ATOM 701 C CA . LEU A 1 96 ? 25.938 -23.859 -2.75 1 97.12 96 LEU A CA 1
ATOM 702 C C . LEU A 1 96 ? 26.766 -22.734 -2.152 1 97.12 96 LEU A C 1
ATOM 704 O O . LEU A 1 96 ? 26.828 -22.578 -0.93 1 97.12 96 LEU A O 1
ATOM 708 N N . GLN A 1 97 ? 27.359 -21.922 -2.973 1 96.38 97 GLN A N 1
ATOM 709 C CA . GLN A 1 97 ? 28.078 -20.734 -2.547 1 96.38 97 GLN A CA 1
ATOM 710 C C . GLN A 1 97 ? 27.141 -19.547 -2.346 1 96.38 97 GLN A C 1
ATOM 712 O O . GLN A 1 97 ? 27.391 -18.672 -1.52 1 96.38 97 GLN A O 1
ATOM 717 N N . ARG A 1 98 ? 26.125 -19.562 -3.143 1 96.19 98 ARG A N 1
ATOM 718 C CA . ARG A 1 98 ? 25.047 -18.578 -3.037 1 96.19 98 ARG A CA 1
ATOM 719 C C . ARG A 1 98 ? 23.688 -19.266 -3.045 1 96.19 98 ARG A C 1
ATOM 721 O O . ARG A 1 98 ? 23.391 -20.062 -3.932 1 96.19 98 ARG A O 1
ATOM 728 N N . PHE A 1 99 ? 22.938 -18.984 -1.998 1 96.62 99 PHE A N 1
ATOM 729 C CA . PHE A 1 99 ? 21.625 -19.609 -1.88 1 96.62 99 PHE A CA 1
ATOM 730 C C . PHE A 1 99 ? 20.594 -18.609 -1.347 1 96.62 99 PHE A C 1
ATOM 732 O O . PHE A 1 99 ? 20.766 -18.062 -0.254 1 96.62 99 PHE A O 1
ATOM 739 N N . LYS A 1 100 ? 19.562 -18.312 -2.146 1 96.44 100 LYS A N 1
ATOM 740 C CA . LYS A 1 100 ? 18.469 -17.438 -1.731 1 96.44 100 LYS A CA 1
ATOM 741 C C . LYS A 1 100 ? 17.125 -18.188 -1.736 1 96.44 100 LYS A C 1
ATOM 743 O O . LYS A 1 100 ? 16.891 -19.047 -2.59 1 96.44 100 LYS A O 1
ATOM 748 N N . VAL A 1 101 ? 16.344 -17.953 -0.767 1 96.31 101 VAL A N 1
ATOM 749 C CA . VAL A 1 101 ? 14.953 -18.406 -0.71 1 96.31 101 VAL A CA 1
ATOM 750 C C . VAL A 1 101 ? 14.016 -17.203 -0.639 1 96.31 101 VAL A C 1
ATOM 752 O O . VAL A 1 101 ? 14.141 -16.359 0.254 1 96.31 101 VAL A O 1
ATOM 755 N N . ILE A 1 102 ? 13.086 -17.109 -1.596 1 95.56 102 ILE A N 1
ATOM 756 C CA . ILE A 1 102 ? 12.18 -15.969 -1.634 1 95.56 102 ILE A CA 1
ATOM 757 C C . ILE A 1 102 ? 10.734 -16.469 -1.676 1 95.56 102 ILE A C 1
ATOM 759 O O . ILE A 1 102 ? 10.477 -17.625 -2.014 1 95.56 102 ILE A O 1
ATOM 763 N N . ASN A 1 103 ? 9.812 -15.641 -1.25 1 94.31 103 ASN A N 1
ATOM 764 C CA . ASN A 1 103 ? 8.391 -15.938 -1.372 1 94.31 103 ASN A CA 1
ATOM 765 C C . ASN A 1 103 ? 7.965 -16.047 -2.834 1 94.31 103 ASN A C 1
ATOM 767 O O . ASN A 1 103 ? 8.438 -15.281 -3.68 1 94.31 103 ASN A O 1
ATOM 771 N N . ASP A 1 104 ? 7.07 -16.906 -3.041 1 93.12 104 ASP A N 1
ATOM 772 C CA . ASP A 1 104 ? 6.621 -17.172 -4.402 1 93.12 104 ASP A CA 1
ATOM 773 C C . ASP A 1 104 ? 6.066 -15.914 -5.062 1 93.12 104 ASP A C 1
ATOM 775 O O . ASP A 1 104 ? 6.277 -15.688 -6.258 1 93.12 104 ASP A O 1
ATOM 779 N N . PHE A 1 105 ? 5.387 -15.094 -4.34 1 94 105 PHE A N 1
ATOM 780 C CA . PHE A 1 105 ? 4.781 -13.938 -4.992 1 94 105 PHE A CA 1
ATOM 781 C C . PHE A 1 105 ? 5.805 -12.836 -5.195 1 94 105 PHE A C 1
ATOM 783 O O . PHE A 1 105 ? 5.648 -11.984 -6.074 1 94 105 PHE A O 1
ATOM 790 N N . ILE A 1 106 ? 6.801 -12.789 -4.391 1 95.62 106 ILE A N 1
ATOM 791 C CA . ILE A 1 106 ? 7.93 -11.914 -4.672 1 95.62 106 ILE A CA 1
ATOM 792 C C . ILE A 1 106 ? 8.609 -12.352 -5.965 1 95.62 106 ILE A C 1
ATOM 794 O O . ILE A 1 106 ? 9.008 -11.516 -6.781 1 95.62 106 ILE A O 1
ATOM 798 N N . ALA A 1 107 ? 8.734 -13.664 -6.098 1 96.62 107 ALA A N 1
ATOM 799 C CA . ALA A 1 107 ? 9.281 -14.18 -7.352 1 96.62 107 ALA A CA 1
ATOM 800 C C . ALA A 1 107 ? 8.406 -13.766 -8.531 1 96.62 107 ALA A C 1
ATOM 802 O O . ALA A 1 107 ? 8.922 -13.383 -9.586 1 96.62 107 ALA A O 1
ATOM 803 N N . GLN A 1 108 ? 7.129 -13.867 -8.359 1 95.38 108 GLN A N 1
ATOM 804 C CA . GLN A 1 108 ? 6.219 -13.414 -9.406 1 95.38 108 GLN A CA 1
ATOM 805 C C . GLN A 1 108 ? 6.48 -11.953 -9.758 1 95.38 108 GLN A C 1
ATOM 807 O O . GLN A 1 108 ? 6.621 -11.609 -10.938 1 95.38 108 GLN A O 1
ATOM 812 N N . ALA A 1 109 ? 6.566 -11.148 -8.766 1 96.94 109 ALA A N 1
ATOM 813 C CA . ALA A 1 109 ? 6.762 -9.711 -8.977 1 96.94 109 ALA A CA 1
ATOM 814 C C . ALA A 1 109 ? 8.078 -9.438 -9.695 1 96.94 109 ALA A C 1
ATOM 816 O O . ALA A 1 109 ? 8.117 -8.688 -10.672 1 96.94 109 ALA A O 1
ATOM 817 N N . LEU A 1 110 ? 9.109 -10.086 -9.258 1 96.5 110 LEU A N 1
ATOM 818 C CA . LEU A 1 110 ? 10.43 -9.867 -9.836 1 96.5 110 LEU A CA 1
ATOM 819 C C . LEU A 1 110 ? 10.508 -10.422 -11.25 1 96.5 110 LEU A C 1
ATOM 821 O O . LEU A 1 110 ? 11.367 -10.023 -12.039 1 96.5 110 LEU A O 1
ATOM 825 N N . GLY A 1 111 ? 9.641 -11.383 -11.57 1 96.88 111 GLY A N 1
ATOM 826 C CA . GLY A 1 111 ? 9.633 -12.016 -12.875 1 96.88 111 GLY A CA 1
ATOM 827 C C . GLY A 1 111 ? 8.914 -11.195 -13.93 1 96.88 111 GLY A C 1
ATOM 828 O O . GLY A 1 111 ? 9.211 -11.305 -15.125 1 96.88 111 GLY A O 1
ATOM 829 N N . VAL A 1 112 ? 8.031 -10.312 -13.531 1 96.31 112 VAL A N 1
ATOM 830 C CA . VAL A 1 112 ? 7.129 -9.578 -14.414 1 96.31 112 VAL A CA 1
ATOM 831 C C . VAL A 1 112 ? 7.938 -8.773 -15.43 1 96.31 112 VAL A C 1
ATOM 833 O O . VAL A 1 112 ? 7.672 -8.82 -16.625 1 96.31 112 VAL A O 1
ATOM 836 N N . PRO A 1 113 ? 8.977 -8.047 -15.023 1 93.94 113 PRO A N 1
ATOM 837 C CA . PRO A 1 113 ? 9.734 -7.23 -15.977 1 93.94 113 PRO A CA 1
ATOM 838 C C . PRO A 1 113 ? 10.391 -8.07 -17.078 1 93.94 113 PRO A C 1
ATOM 840 O O . PRO A 1 113 ? 10.805 -7.527 -18.109 1 93.94 113 PRO A O 1
ATOM 843 N N . HIS A 1 114 ? 10.445 -9.391 -16.891 1 95.06 114 HIS A N 1
ATOM 844 C CA . HIS A 1 114 ? 11.195 -10.25 -17.797 1 95.06 114 HIS A CA 1
ATOM 845 C C . HIS A 1 114 ? 10.25 -11.094 -18.656 1 95.06 114 HIS A C 1
ATOM 847 O O . HIS A 1 114 ? 10.703 -11.922 -19.453 1 95.06 114 HIS A O 1
ATOM 853 N N . VAL A 1 115 ? 8.984 -10.914 -18.469 1 96.62 115 VAL A N 1
ATOM 854 C CA . VAL A 1 115 ? 8 -11.633 -19.266 1 96.62 115 VAL A CA 1
ATOM 855 C C . VAL A 1 115 ? 8.008 -11.102 -20.703 1 96.62 115 VAL A C 1
ATOM 857 O O . VAL A 1 115 ? 8.047 -9.891 -20.922 1 96.62 115 VAL A O 1
ATOM 860 N N . ALA A 1 116 ? 8.016 -11.992 -21.625 1 95.62 116 ALA A N 1
ATOM 861 C CA . ALA A 1 116 ? 8.031 -11.625 -23.031 1 95.62 116 ALA A CA 1
ATOM 862 C C . ALA A 1 116 ? 6.77 -10.867 -23.422 1 95.62 116 ALA A C 1
ATOM 864 O O . ALA A 1 116 ? 5.695 -11.117 -22.875 1 95.62 116 ALA A O 1
ATOM 865 N N . LYS A 1 117 ? 6.875 -9.992 -24.422 1 94.56 117 LYS A N 1
ATOM 866 C CA . LYS A 1 117 ? 5.773 -9.148 -24.891 1 94.56 117 LYS A CA 1
ATOM 867 C C . LYS A 1 117 ? 4.586 -10 -25.344 1 94.56 117 LYS A C 1
ATOM 869 O O . LYS A 1 117 ? 3.432 -9.617 -25.125 1 94.56 117 LYS A O 1
ATOM 874 N N . ALA A 1 118 ? 4.898 -11.148 -25.906 1 94.94 118 ALA A N 1
ATOM 875 C CA . ALA A 1 118 ? 3.859 -12.023 -26.453 1 94.94 118 ALA A CA 1
ATOM 876 C C . ALA A 1 118 ? 3.002 -12.609 -25.328 1 94.94 118 ALA A C 1
ATOM 878 O O . ALA A 1 118 ? 1.894 -13.094 -25.578 1 94.94 118 ALA A O 1
ATOM 879 N N . GLN A 1 119 ? 3.508 -12.562 -24.141 1 94.94 119 GLN A N 1
ATOM 880 C CA . GLN A 1 119 ? 2.805 -13.148 -23 1 94.94 119 GLN A CA 1
ATOM 881 C C . GLN A 1 119 ? 2.203 -12.07 -22.109 1 94.94 119 GLN A C 1
ATOM 883 O O . GLN A 1 119 ? 1.935 -12.312 -20.938 1 94.94 119 GLN A O 1
ATOM 888 N N . ARG A 1 120 ? 2.105 -10.914 -22.641 1 95.62 120 ARG A N 1
ATOM 889 C CA . ARG A 1 120 ? 1.486 -9.789 -21.969 1 95.62 120 ARG A CA 1
ATOM 890 C C . ARG A 1 120 ? 0.242 -9.312 -22.703 1 95.62 120 ARG A C 1
ATOM 892 O O . ARG A 1 120 ? 0.269 -9.141 -23.922 1 95.62 120 ARG A O 1
ATOM 899 N N . LEU A 1 121 ? -0.788 -9.188 -22 1 95.62 121 LEU A N 1
ATOM 900 C CA . LEU A 1 121 ? -2.02 -8.633 -22.547 1 95.62 121 LEU A CA 1
ATOM 901 C C . LEU A 1 121 ? -2.336 -7.281 -21.922 1 95.62 121 LEU A C 1
ATOM 903 O O . LEU A 1 121 ? -2.473 -7.184 -20.688 1 95.62 121 LEU A O 1
ATOM 907 N N . THR A 1 122 ? -2.486 -6.234 -22.75 1 96.5 122 THR A N 1
ATOM 908 C CA . THR A 1 122 ? -2.775 -4.895 -22.25 1 96.5 122 THR A CA 1
ATOM 909 C C . THR A 1 122 ? -4.273 -4.711 -22.031 1 96.5 122 THR A C 1
ATOM 911 O O . THR A 1 122 ? -5.07 -4.926 -22.953 1 96.5 122 THR A O 1
ATOM 914 N N . LEU A 1 123 ? -4.668 -4.387 -20.859 1 96.94 123 LEU A N 1
ATOM 915 C CA . LEU A 1 123 ? -6.059 -4.055 -20.578 1 96.94 123 LEU A CA 1
ATOM 916 C C . LEU A 1 123 ? -6.277 -2.547 -20.625 1 96.94 123 LEU A C 1
ATOM 918 O O . LEU A 1 123 ? -7.359 -2.088 -21 1 96.94 123 LEU A O 1
ATOM 922 N N . GLN A 1 124 ? -5.332 -1.82 -20.156 1 97.62 124 GLN A N 1
ATOM 923 C CA . GLN A 1 124 ? -5.301 -0.362 -20.188 1 97.62 124 GLN A CA 1
ATOM 924 C C . GLN A 1 124 ? -3.908 0.152 -20.547 1 97.62 124 GLN A C 1
ATOM 926 O O . GLN A 1 124 ? -2.939 -0.112 -19.828 1 97.62 124 GLN A O 1
ATOM 931 N N . VAL A 1 125 ? -3.75 0.873 -21.625 1 97.62 125 VAL A N 1
ATOM 932 C CA . VAL A 1 125 ? -2.455 1.339 -22.109 1 97.62 125 VAL A CA 1
ATOM 933 C C . VAL A 1 125 ? -1.851 2.32 -21.109 1 97.62 125 VAL A C 1
ATOM 935 O O . VAL A 1 125 ? -0.675 2.209 -20.75 1 97.62 125 VAL A O 1
ATOM 938 N N . GLY A 1 126 ? -2.666 3.223 -20.641 1 96.94 126 GLY A N 1
ATOM 939 C CA . GLY A 1 126 ? -2.266 4.203 -19.641 1 96.94 126 GLY A CA 1
ATOM 940 C C . GLY A 1 126 ? -0.974 4.918 -19.984 1 96.94 126 GLY A C 1
ATOM 941 O O . GLY A 1 126 ? -0.566 4.941 -21.156 1 96.94 126 GLY A O 1
ATOM 942 N N . GLU A 1 127 ? -0.466 5.656 -18.984 1 96.94 127 GLU A N 1
ATOM 943 C CA . GLU A 1 127 ? 0.803 6.379 -19.016 1 96.94 127 GLU A CA 1
ATOM 944 C C . GLU A 1 127 ? 1.627 6.117 -17.766 1 96.94 127 GLU A C 1
ATOM 946 O O . GLU A 1 127 ? 1.484 6.824 -16.766 1 96.94 127 GLU A O 1
ATOM 951 N N . ALA A 1 128 ? 2.578 5.25 -17.938 1 95.44 128 ALA A N 1
ATOM 952 C CA . ALA A 1 128 ? 3.379 4.832 -16.781 1 95.44 128 ALA A CA 1
ATOM 953 C C . ALA A 1 128 ? 4.277 5.969 -16.297 1 95.44 128 ALA A C 1
ATOM 955 O O . ALA A 1 128 ? 4.902 6.66 -17.109 1 95.44 128 ALA A O 1
ATOM 956 N N . ALA A 1 129 ? 4.316 6.203 -15.039 1 92.81 129 ALA A N 1
ATOM 957 C CA . ALA A 1 129 ? 5.336 7.047 -14.422 1 92.81 129 ALA A CA 1
ATOM 958 C C . ALA A 1 129 ? 6.609 6.254 -14.141 1 92.81 129 ALA A C 1
ATOM 960 O O . ALA A 1 129 ? 6.598 5.324 -13.336 1 92.81 129 ALA A O 1
ATOM 961 N N . PRO A 1 130 ? 7.695 6.492 -14.773 1 86.31 130 PRO A N 1
ATOM 962 C CA . PRO A 1 130 ? 8.875 5.621 -14.758 1 86.31 130 PRO A CA 1
ATOM 963 C C . PRO A 1 130 ? 9.461 5.438 -13.359 1 86.31 130 PRO A C 1
ATOM 965 O O . PRO A 1 130 ? 10.023 4.383 -13.055 1 86.31 130 PRO A O 1
ATOM 968 N N . ASP A 1 131 ? 9.352 6.328 -12.438 1 87.12 131 ASP A N 1
ATOM 969 C CA . ASP A 1 131 ? 10 6.234 -11.141 1 87.12 131 ASP A CA 1
ATOM 970 C C . ASP A 1 131 ? 8.992 5.906 -10.039 1 87.12 131 ASP A C 1
ATOM 972 O O . ASP A 1 131 ? 9.312 6 -8.852 1 87.12 131 ASP A O 1
ATOM 976 N N . ALA A 1 132 ? 7.867 5.461 -10.469 1 93.31 132 ALA A N 1
ATOM 977 C CA . ALA A 1 132 ? 6.824 5.152 -9.492 1 93.31 132 ALA A CA 1
ATOM 978 C C . ALA A 1 132 ? 6.734 3.646 -9.25 1 93.31 132 ALA A C 1
ATOM 980 O O . ALA A 1 132 ? 7.262 2.852 -10.023 1 93.31 132 ALA A O 1
ATOM 981 N N . ALA A 1 133 ? 6.109 3.291 -8.227 1 96.38 133 ALA A N 1
ATOM 982 C CA . ALA A 1 133 ? 5.91 1.892 -7.855 1 96.38 133 ALA A CA 1
ATOM 983 C C . ALA A 1 133 ? 4.98 1.19 -8.844 1 96.38 133 ALA A C 1
ATOM 985 O O . ALA A 1 133 ? 4.207 1.842 -9.547 1 96.38 133 ALA A O 1
ATOM 986 N N . GLN A 1 134 ? 5.172 -0.105 -8.922 1 97.94 134 GLN A N 1
ATOM 987 C CA . GLN A 1 134 ? 4.262 -0.987 -9.641 1 97.94 134 GLN A CA 1
ATOM 988 C C . GLN A 1 134 ? 3.555 -1.946 -8.688 1 97.94 134 GLN A C 1
ATOM 990 O O . GLN A 1 134 ? 4.105 -2.316 -7.648 1 97.94 134 GLN A O 1
ATOM 995 N N . LEU A 1 135 ? 2.355 -2.285 -9.047 1 98.75 135 LEU A N 1
ATOM 996 C CA . LEU A 1 135 ? 1.583 -3.279 -8.312 1 98.75 135 LEU A CA 1
ATOM 997 C C . LEU A 1 135 ? 1.497 -4.586 -9.094 1 98.75 135 LEU A C 1
ATOM 999 O O . LEU A 1 135 ? 1.186 -4.582 -10.289 1 98.75 135 LEU A O 1
ATOM 1003 N N . VAL A 1 136 ? 1.832 -5.668 -8.477 1 98.56 136 VAL A N 1
ATOM 1004 C CA . VAL A 1 136 ? 1.604 -7.016 -8.984 1 98.56 136 VAL A CA 1
ATOM 1005 C C . VAL A 1 136 ? 0.584 -7.734 -8.102 1 98.56 136 VAL A C 1
ATOM 1007 O O . VAL A 1 136 ? 0.779 -7.848 -6.887 1 98.56 136 VAL A O 1
ATOM 1010 N N . ILE A 1 137 ? -0.49 -8.164 -8.695 1 98.44 137 ILE A N 1
ATOM 1011 C CA . ILE A 1 137 ? -1.585 -8.766 -7.949 1 98.44 137 ILE A CA 1
ATOM 1012 C C . ILE A 1 137 ? -2.158 -9.945 -8.727 1 98.44 137 ILE A C 1
ATOM 1014 O O . ILE A 1 137 ? -2.207 -9.922 -9.961 1 98.44 137 ILE A O 1
ATOM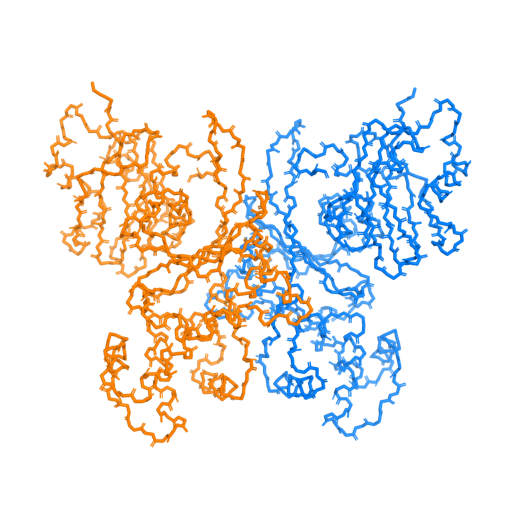 1018 N N . GLY A 1 138 ? -2.514 -10.961 -7.988 1 95.62 138 GLY A N 1
ATOM 1019 C CA . GLY A 1 138 ? -3.01 -12.109 -8.734 1 95.62 138 GLY A CA 1
ATOM 1020 C C . GLY A 1 138 ? -3.709 -13.125 -7.855 1 95.62 138 GLY A C 1
ATOM 1021 O O . GLY A 1 138 ? -3.156 -13.57 -6.848 1 95.62 138 GLY A O 1
ATOM 1022 N N . PRO A 1 139 ? -4.949 -13.477 -8.234 1 95.69 139 PRO A N 1
ATOM 1023 C CA . PRO A 1 139 ? -5.656 -14.531 -7.504 1 95.69 139 PRO A CA 1
ATOM 1024 C C . PRO A 1 139 ? -5.172 -15.93 -7.879 1 95.69 139 PRO A C 1
ATOM 1026 O O . PRO A 1 139 ? -4.945 -16.219 -9.055 1 95.69 139 PRO A O 1
ATOM 1029 N N . GLY A 1 140 ? -4.91 -16.766 -6.98 1 91.25 140 GLY A N 1
ATOM 1030 C CA . GLY A 1 140 ? -4.633 -18.188 -7.031 1 91.25 140 GLY A CA 1
ATOM 1031 C C . GLY A 1 140 ? -5.273 -18.969 -5.891 1 91.25 140 GLY A C 1
ATOM 1032 O O . GLY A 1 140 ? -6.469 -18.812 -5.633 1 91.25 140 GLY A O 1
ATOM 1033 N N . THR A 1 141 ? -4.391 -19.781 -5.223 1 87.94 141 THR A N 1
ATOM 1034 C CA . THR A 1 141 ? -4.895 -20.375 -3.988 1 87.94 141 THR A CA 1
ATOM 1035 C C . THR A 1 141 ? -5.297 -19.297 -2.99 1 87.94 141 THR A C 1
ATOM 1037 O O . THR A 1 141 ? -6.254 -19.469 -2.23 1 87.94 141 THR A O 1
ATOM 1040 N N . GLY A 1 142 ? -4.574 -18.297 -2.924 1 92.38 142 GLY A N 1
ATOM 1041 C CA . GLY A 1 142 ? -4.902 -17.047 -2.242 1 92.38 142 GLY A CA 1
ATOM 1042 C C . GLY A 1 142 ? -4.824 -15.836 -3.146 1 92.38 142 GLY A C 1
ATOM 1043 O O . GLY A 1 142 ? -4.898 -15.961 -4.371 1 92.38 142 GLY A O 1
ATOM 1044 N N . LEU A 1 143 ? -4.801 -14.719 -2.596 1 96.19 143 LEU A N 1
ATOM 1045 C CA . LEU A 1 143 ? -4.594 -13.484 -3.35 1 96.19 143 LEU A CA 1
ATOM 1046 C C . LEU A 1 143 ? -3.223 -12.891 -3.047 1 96.19 143 LEU A C 1
ATOM 1048 O O . LEU A 1 143 ? -3.02 -12.305 -1.984 1 96.19 143 LEU A O 1
ATOM 1052 N N . GLY A 1 144 ? -2.326 -13.062 -3.959 1 95.69 144 GLY A N 1
ATOM 1053 C CA . GLY A 1 144 ? -1.004 -12.477 -3.809 1 95.69 144 GLY A CA 1
ATOM 1054 C C . GLY A 1 144 ? -0.953 -11.008 -4.188 1 95.69 144 GLY A C 1
ATOM 1055 O O . GLY A 1 144 ? -1.643 -10.578 -5.113 1 95.69 144 GLY A O 1
ATOM 1056 N N . MET A 1 145 ? -0.149 -10.305 -3.494 1 97.06 145 MET A N 1
ATOM 1057 C CA . MET A 1 145 ? 0.069 -8.883 -3.771 1 97.06 145 MET A CA 1
ATOM 1058 C C . MET A 1 145 ? 1.493 -8.477 -3.416 1 97.06 145 MET A C 1
ATOM 1060 O O . MET A 1 145 ? 2.029 -8.898 -2.391 1 97.06 145 MET A O 1
ATOM 1064 N N . ALA A 1 146 ? 2.127 -7.758 -4.281 1 97.56 146 ALA A N 1
ATOM 1065 C CA . ALA A 1 146 ? 3.467 -7.234 -4.031 1 97.56 146 ALA A CA 1
ATOM 1066 C C . ALA A 1 146 ? 3.697 -5.934 -4.793 1 97.56 146 ALA A C 1
ATOM 1068 O O . ALA A 1 146 ? 2.982 -5.637 -5.754 1 97.56 146 ALA A O 1
ATOM 1069 N N . GLY A 1 147 ? 4.566 -5.148 -4.324 1 97.19 147 GLY A N 1
ATOM 1070 C CA . GLY A 1 147 ? 5.035 -3.977 -5.047 1 97.19 147 GLY A CA 1
ATOM 1071 C C . GLY A 1 147 ? 6.414 -4.156 -5.645 1 97.19 147 GLY A C 1
ATOM 1072 O O . GLY A 1 147 ? 7.172 -5.031 -5.223 1 97.19 147 GLY A O 1
ATOM 1073 N N . LEU A 1 148 ? 6.691 -3.426 -6.672 1 96.31 148 LEU A N 1
ATOM 1074 C CA . LEU A 1 148 ? 8.023 -3.264 -7.254 1 96.31 148 LEU A CA 1
ATOM 1075 C C . LEU A 1 148 ? 8.414 -1.791 -7.301 1 96.31 148 LEU A C 1
ATOM 1077 O O . LEU A 1 148 ? 7.645 -0.952 -7.773 1 96.31 148 LEU A O 1
ATOM 1081 N N . LEU A 1 149 ? 9.523 -1.51 -6.785 1 93.19 149 LEU A N 1
ATOM 1082 C CA . LEU A 1 149 ? 10.062 -0.155 -6.871 1 93.19 149 LEU A CA 1
ATOM 1083 C C . LEU A 1 149 ? 11.305 -0.117 -7.75 1 93.19 149 LEU A C 1
ATOM 1085 O O . LEU A 1 149 ? 12.086 -1.071 -7.77 1 93.19 149 LEU A O 1
ATOM 1089 N N . PRO A 1 150 ? 11.422 0.988 -8.438 1 88.31 150 PRO A N 1
ATOM 1090 C CA . PRO A 1 150 ? 12.664 1.131 -9.203 1 88.31 150 PRO A CA 1
ATOM 1091 C C . PRO A 1 150 ? 13.898 1.272 -8.312 1 88.31 150 PRO A C 1
ATOM 1093 O O . PRO A 1 150 ? 13.867 2.021 -7.332 1 88.31 150 PRO A O 1
ATOM 1096 N N . GLY A 1 151 ? 14.875 0.464 -8.57 1 82.56 151 GLY A N 1
ATOM 1097 C CA . GLY A 1 151 ? 16.141 0.567 -7.875 1 82.56 151 GLY A CA 1
ATOM 1098 C C . GLY A 1 151 ? 17.234 1.185 -8.727 1 82.56 151 GLY A C 1
ATOM 1099 O O . GLY A 1 151 ? 16.953 1.884 -9.703 1 82.56 151 GLY A O 1
ATOM 1100 N N . CYS A 1 152 ? 18.406 1.128 -8.242 1 75.94 152 CYS A N 1
ATOM 1101 C CA . CYS A 1 152 ? 19.562 1.679 -8.953 1 75.94 152 CYS A CA 1
ATOM 1102 C C . CYS A 1 152 ? 19.812 0.928 -10.25 1 75.94 152 CYS A C 1
ATOM 1104 O O . CYS A 1 152 ? 19.375 -0.211 -10.414 1 75.94 152 CYS A O 1
ATOM 1106 N N . ARG A 1 153 ? 20.375 1.68 -11.18 1 74.5 153 ARG A N 1
ATOM 1107 C CA . ARG A 1 153 ? 20.766 1.04 -12.438 1 74.5 153 ARG A CA 1
ATOM 1108 C C . ARG A 1 153 ? 22.141 0.389 -12.312 1 74.5 153 ARG A C 1
ATOM 1110 O O . ARG A 1 153 ? 23.047 0.963 -11.711 1 74.5 153 ARG A O 1
ATOM 1117 N N . LEU A 1 154 ? 22.109 -0.907 -12.578 1 67.94 154 LEU A N 1
ATOM 1118 C CA . LEU A 1 154 ? 23.375 -1.636 -12.68 1 67.94 154 LEU A CA 1
ATOM 1119 C C . LEU A 1 154 ? 23.578 -2.176 -14.086 1 67.94 154 LEU A C 1
ATOM 1121 O O . LEU A 1 154 ? 22.703 -2.848 -14.633 1 67.94 154 LEU A O 1
ATOM 1125 N N . ASP A 1 155 ? 24.781 -1.861 -14.664 1 68.56 155 ASP A N 1
ATOM 1126 C CA . ASP A 1 155 ? 25.141 -2.305 -16 1 68.56 155 ASP A CA 1
ATOM 1127 C C . ASP A 1 155 ? 24.062 -1.932 -17.016 1 68.56 155 ASP A C 1
ATOM 1129 O O . ASP A 1 155 ? 23.688 -2.744 -17.875 1 68.56 155 ASP A O 1
ATOM 1133 N N . GLY A 1 156 ? 23.406 -0.814 -16.812 1 69.44 156 GLY A N 1
ATOM 1134 C CA . GLY A 1 156 ? 22.422 -0.297 -17.75 1 69.44 156 GLY A CA 1
ATOM 1135 C C . GLY A 1 156 ? 21.016 -0.804 -17.5 1 69.44 156 GLY A C 1
ATOM 1136 O O . GLY A 1 156 ? 20.078 -0.396 -18.188 1 69.44 156 GLY A O 1
ATOM 1137 N N . ARG A 1 157 ? 20.906 -1.776 -16.641 1 73.25 157 ARG A N 1
ATOM 1138 C CA . ARG A 1 157 ? 19.578 -2.326 -16.359 1 73.25 157 ARG A CA 1
ATOM 1139 C C . ARG A 1 157 ? 19.062 -1.832 -15.008 1 73.25 157 ARG A C 1
ATOM 1141 O O . ARG A 1 157 ? 19.844 -1.669 -14.062 1 73.25 157 ARG A O 1
ATOM 1148 N N . ARG A 1 158 ? 17.828 -1.536 -15.055 1 78.88 158 ARG A N 1
ATOM 1149 C CA . ARG A 1 158 ? 17.203 -1.123 -13.805 1 78.88 158 ARG A CA 1
ATOM 1150 C C . ARG A 1 158 ? 16.969 -2.316 -12.883 1 78.88 158 ARG A C 1
ATOM 1152 O O . ARG A 1 158 ? 16.5 -3.371 -13.328 1 78.88 158 ARG A O 1
ATOM 1159 N N . ARG A 1 159 ? 17.422 -2.172 -11.781 1 82.06 159 ARG A N 1
ATOM 1160 C CA . ARG A 1 159 ? 17.094 -3.174 -10.773 1 82.06 159 ARG A CA 1
ATOM 1161 C C . ARG A 1 159 ? 15.797 -2.83 -10.055 1 82.06 159 ARG A C 1
ATOM 1163 O O . ARG A 1 159 ? 15.43 -1.658 -9.953 1 82.06 159 ARG A O 1
ATOM 1170 N N . TRP A 1 160 ? 15.094 -3.869 -9.711 1 89.06 160 TRP A N 1
ATOM 1171 C CA . TRP A 1 160 ? 13.82 -3.662 -9.031 1 89.06 160 TRP A CA 1
ATOM 1172 C C . TRP A 1 160 ? 13.914 -4.09 -7.57 1 89.06 160 TRP A C 1
ATOM 1174 O O . TRP A 1 160 ? 14.547 -5.098 -7.25 1 89.06 160 TRP A O 1
ATOM 1184 N N . ILE A 1 161 ? 13.359 -3.277 -6.742 1 91.31 161 ILE A N 1
ATOM 1185 C CA . ILE A 1 161 ? 13.234 -3.576 -5.32 1 91.31 161 ILE A CA 1
ATOM 1186 C C . ILE A 1 161 ? 11.852 -4.164 -5.039 1 91.31 161 ILE A C 1
ATOM 1188 O O . ILE A 1 161 ? 10.836 -3.492 -5.215 1 91.31 161 ILE A O 1
ATOM 1192 N N . PRO A 1 162 ? 11.82 -5.422 -4.645 1 94.31 162 PRO A N 1
ATOM 1193 C CA . PRO A 1 162 ? 10.5 -5.984 -4.324 1 94.31 162 PRO A CA 1
ATOM 1194 C C . PRO A 1 162 ? 9.953 -5.48 -2.992 1 94.31 162 PRO A C 1
ATOM 1196 O O . PRO A 1 162 ? 10.719 -5.285 -2.041 1 94.31 162 PRO A O 1
ATOM 1199 N N . LEU A 1 163 ? 8.742 -5.184 -2.92 1 95.44 163 LEU A N 1
ATOM 1200 C CA . LEU A 1 163 ? 8.008 -4.812 -1.712 1 95.44 163 LEU A CA 1
ATOM 1201 C C . LEU A 1 163 ? 7.016 -5.902 -1.325 1 95.44 163 LEU A C 1
ATOM 1203 O O . LEU A 1 163 ? 5.914 -5.969 -1.88 1 95.44 163 LEU A O 1
ATOM 1207 N N . PRO A 1 164 ? 7.465 -6.824 -0.396 1 94.75 164 PRO A N 1
ATOM 1208 C CA . PRO A 1 164 ? 6.516 -7.84 0.071 1 94.75 164 PRO A CA 1
ATOM 1209 C C . PRO A 1 164 ? 5.352 -7.242 0.854 1 94.75 164 PRO A C 1
ATOM 1211 O O . PRO A 1 164 ? 5.551 -6.359 1.692 1 94.75 164 PRO A O 1
ATOM 1214 N N . THR A 1 165 ? 4.18 -7.66 0.531 1 96.19 165 THR A N 1
ATOM 1215 C CA . THR A 1 165 ? 3.004 -7.141 1.225 1 96.19 165 THR A CA 1
ATOM 1216 C C . THR A 1 165 ? 2.064 -8.281 1.619 1 96.19 165 THR A C 1
ATOM 1218 O O . THR A 1 165 ? 2.348 -9.445 1.349 1 96.19 165 THR A O 1
ATOM 1221 N N . GLU A 1 166 ? 1.033 -7.91 2.336 1 96.69 166 GLU A N 1
ATOM 1222 C CA . GLU A 1 166 ? -0.058 -8.805 2.713 1 96.69 166 GLU A CA 1
ATOM 1223 C C . GLU A 1 166 ? -1.415 -8.188 2.385 1 96.69 166 GLU A C 1
ATOM 1225 O O . GLU A 1 166 ? -2.379 -8.359 3.135 1 96.69 166 GLU A O 1
ATOM 1230 N N . GLY A 1 167 ? -1.427 -7.473 1.267 1 97.69 167 GLY A N 1
ATOM 1231 C CA . GLY A 1 167 ? -2.611 -6.707 0.914 1 97.69 167 GLY A CA 1
ATOM 1232 C C . GLY A 1 167 ? -3.82 -7.578 0.624 1 97.69 167 GLY A C 1
ATOM 1233 O O . GLY A 1 167 ? -4.957 -7.105 0.676 1 97.69 167 GLY A O 1
ATOM 1234 N N . GLY A 1 168 ? -3.6 -8.82 0.293 1 97.56 168 GLY A N 1
ATOM 1235 C CA . GLY A 1 168 ? -4.711 -9.727 0.064 1 97.56 168 GLY A CA 1
ATOM 1236 C C . GLY A 1 168 ? -5.578 -9.93 1.292 1 97.56 168 GLY A C 1
ATOM 1237 O O . GLY A 1 168 ? -6.707 -10.414 1.188 1 97.56 168 GLY A O 1
ATOM 1238 N N . HIS A 1 169 ? -5.102 -9.508 2.428 1 98 169 HIS A N 1
ATOM 1239 C CA . HIS A 1 169 ? -5.82 -9.727 3.68 1 98 169 HIS A CA 1
ATOM 1240 C C . HIS A 1 169 ? -6.512 -8.453 4.148 1 98 169 HIS A C 1
ATOM 1242 O O . HIS A 1 169 ? -7.086 -8.414 5.238 1 98 169 HIS A O 1
ATOM 1248 N N . ALA A 1 170 ? -6.492 -7.387 3.375 1 98.25 170 ALA A N 1
ATOM 1249 C CA . ALA A 1 170 ? -7.262 -6.184 3.684 1 98.25 170 ALA A CA 1
ATOM 1250 C C . ALA A 1 170 ? -8.758 -6.465 3.641 1 98.25 170 ALA A C 1
ATOM 1252 O O . ALA A 1 170 ? -9.195 -7.465 3.062 1 98.25 170 ALA A O 1
ATOM 1253 N N . ALA A 1 171 ? -9.5 -5.633 4.23 1 98.56 171 ALA A N 1
ATOM 1254 C CA . ALA A 1 171 ? -10.938 -5.812 4.352 1 98.56 171 ALA A CA 1
ATOM 1255 C C . ALA A 1 171 ? -11.641 -5.559 3.018 1 98.56 171 ALA A C 1
ATOM 1257 O O . ALA A 1 171 ? -11.227 -4.684 2.252 1 98.56 171 ALA A O 1
ATOM 1258 N N . PHE A 1 172 ? -12.695 -6.309 2.766 1 98.5 172 PHE A N 1
ATOM 1259 C CA . PHE A 1 172 ? -13.523 -6.148 1.576 1 98.5 172 PHE A CA 1
ATOM 1260 C C . PHE A 1 172 ? -14.43 -4.934 1.705 1 98.5 172 PHE A C 1
ATOM 1262 O O . PHE A 1 172 ? -15.188 -4.812 2.672 1 98.5 172 PHE A O 1
ATOM 1269 N N . ALA A 1 173 ? -14.375 -3.982 0.775 1 98.62 173 ALA A N 1
ATOM 1270 C CA . ALA A 1 173 ? -15.227 -2.799 0.693 1 98.62 173 ALA A CA 1
ATOM 1271 C C . ALA A 1 173 ? -16.281 -2.957 -0.397 1 98.62 173 ALA A C 1
ATOM 1273 O O . ALA A 1 173 ? -15.977 -2.832 -1.586 1 98.62 173 ALA A O 1
ATOM 1274 N N . PRO A 1 174 ? -17.516 -3.18 -0.072 1 97.62 174 PRO A N 1
ATOM 1275 C CA . PRO A 1 174 ? -18.578 -3.34 -1.082 1 97.62 174 PRO A CA 1
ATOM 1276 C C . PRO A 1 174 ? -18.891 -2.039 -1.815 1 97.62 174 PRO A C 1
ATOM 1278 O O . PRO A 1 174 ? -18.875 -0.964 -1.208 1 97.62 174 PRO A O 1
ATOM 1281 N N . THR A 1 175 ? -19.203 -2.139 -3.1 1 96.44 175 THR A N 1
ATOM 1282 C CA . THR A 1 175 ? -19.344 -0.915 -3.881 1 96.44 175 THR A CA 1
ATOM 1283 C C . THR A 1 175 ? -20.781 -0.744 -4.367 1 96.44 175 THR A C 1
ATOM 1285 O O . THR A 1 175 ? -21.156 0.318 -4.871 1 96.44 175 THR A O 1
ATOM 1288 N N . ASP A 1 176 ? -21.578 -1.751 -4.254 1 95.5 176 ASP A N 1
ATOM 1289 C CA . ASP A 1 176 ? -22.984 -1.669 -4.652 1 95.5 176 ASP A CA 1
ATOM 1290 C C . ASP A 1 176 ? -23.844 -2.6 -3.803 1 95.5 176 ASP A C 1
ATOM 1292 O O . ASP A 1 176 ? -23.359 -3.223 -2.857 1 95.5 176 ASP A O 1
ATOM 1296 N N . ASP A 1 177 ? -25.109 -2.643 -4.102 1 95.06 177 ASP A N 1
ATOM 1297 C CA . ASP A 1 177 ? -26.062 -3.369 -3.26 1 95.06 177 ASP A CA 1
ATOM 1298 C C . ASP A 1 177 ? -25.797 -4.871 -3.309 1 95.06 177 ASP A C 1
ATOM 1300 O O . ASP A 1 177 ? -25.969 -5.57 -2.305 1 95.06 177 ASP A O 1
ATOM 1304 N N . ARG A 1 178 ? -25.453 -5.344 -4.449 1 96.31 178 ARG A N 1
ATOM 1305 C CA . ARG A 1 178 ? -25.141 -6.762 -4.582 1 96.31 178 ARG A CA 1
ATOM 1306 C C . ARG A 1 178 ? -23.938 -7.141 -3.713 1 96.31 178 ARG A C 1
ATOM 1308 O O . ARG A 1 178 ? -23.969 -8.156 -3.016 1 96.31 178 ARG A O 1
ATOM 1315 N N . GLU A 1 179 ? -22.938 -6.363 -3.719 1 97.38 179 GLU A N 1
ATOM 1316 C CA . GLU A 1 179 ? -21.734 -6.629 -2.934 1 97.38 179 GLU A CA 1
ATOM 1317 C C . GLU A 1 179 ? -22 -6.441 -1.442 1 97.38 179 GLU A C 1
ATOM 1319 O O . GLU A 1 179 ? -21.406 -7.141 -0.612 1 97.38 179 GLU A O 1
ATOM 1324 N N . ARG A 1 180 ? -22.906 -5.57 -1.127 1 95.44 180 ARG A N 1
ATOM 1325 C CA . ARG A 1 180 ? -23.312 -5.445 0.268 1 95.44 180 ARG A CA 1
ATOM 1326 C C . ARG A 1 180 ? -23.984 -6.723 0.763 1 95.44 180 ARG A C 1
ATOM 1328 O O . ARG A 1 180 ? -23.719 -7.176 1.88 1 95.44 180 ARG A O 1
ATOM 1335 N N . ALA A 1 181 ? -24.844 -7.215 -0.07 1 96.62 181 ALA A N 1
ATOM 1336 C CA . ALA A 1 181 ? -25.5 -8.469 0.28 1 96.62 181 ALA A CA 1
ATOM 1337 C C . ALA A 1 181 ? -24.484 -9.602 0.411 1 96.62 181 ALA A C 1
ATOM 1339 O O . ALA A 1 181 ? -24.594 -10.445 1.304 1 96.62 181 ALA A O 1
ATOM 1340 N N . LEU A 1 182 ? -23.516 -9.617 -0.466 1 97.62 182 LEU A N 1
ATOM 1341 C CA . LEU A 1 182 ? -22.438 -10.609 -0.399 1 97.62 182 LEU A CA 1
ATOM 1342 C C . LEU A 1 182 ? -21.641 -10.461 0.888 1 97.62 182 LEU A C 1
ATOM 1344 O O . LEU A 1 182 ? -21.312 -11.453 1.544 1 97.62 182 LEU A O 1
ATOM 1348 N N . LEU A 1 183 ? -21.297 -9.219 1.215 1 97.25 183 LEU A N 1
ATOM 1349 C CA . LEU A 1 183 ? -20.562 -8.961 2.451 1 97.25 183 LEU A CA 1
ATOM 1350 C C . LEU A 1 183 ? -21.328 -9.492 3.656 1 97.25 183 LEU A C 1
ATOM 1352 O O . LEU A 1 183 ? -20.75 -10.125 4.543 1 97.25 183 LEU A O 1
ATOM 1356 N N . ASP A 1 184 ? -22.641 -9.242 3.695 1 96 184 ASP A N 1
ATOM 1357 C CA . ASP A 1 184 ? -23.469 -9.727 4.797 1 96 184 ASP A CA 1
ATOM 1358 C C . ASP A 1 184 ? -23.453 -11.25 4.871 1 96 184 ASP A C 1
ATOM 1360 O O . ASP A 1 184 ? -23.344 -11.82 5.961 1 96 184 ASP A O 1
ATOM 1364 N N . HIS A 1 185 ? -23.531 -11.852 3.73 1 96.81 185 HIS A N 1
ATOM 1365 C CA . HIS A 1 185 ? -23.5 -13.305 3.652 1 96.81 185 HIS A CA 1
ATOM 1366 C C . HIS A 1 185 ? -22.188 -13.852 4.203 1 96.81 185 HIS A C 1
ATOM 1368 O O . HIS A 1 185 ? -22.188 -14.758 5.031 1 96.81 185 HIS A O 1
ATOM 1374 N N . PHE A 1 186 ? -21.062 -13.328 3.797 1 97.19 186 PHE A N 1
ATOM 1375 C CA . PHE A 1 186 ? -19.75 -13.82 4.191 1 97.19 186 PHE A CA 1
ATOM 1376 C C . PHE A 1 186 ? -19.469 -13.5 5.652 1 97.19 186 PHE A C 1
ATOM 1378 O O . PHE A 1 186 ? -18.797 -14.273 6.348 1 97.19 186 PHE A O 1
ATOM 1385 N N . ARG A 1 187 ? -19.938 -12.352 6.066 1 95.81 187 ARG A N 1
ATOM 1386 C CA . ARG A 1 187 ? -19.719 -11.953 7.453 1 95.81 187 ARG A CA 1
ATOM 1387 C C . ARG A 1 187 ? -20.406 -12.922 8.414 1 95.81 187 ARG A C 1
ATOM 1389 O O . ARG A 1 187 ? -19.875 -13.211 9.492 1 95.81 187 ARG A O 1
ATOM 1396 N N . GLN A 1 188 ? -21.625 -13.289 8.109 1 95.06 188 GLN A N 1
ATOM 1397 C CA . GLN A 1 188 ? -22.359 -14.242 8.93 1 95.06 188 GLN A CA 1
ATOM 1398 C C . GLN A 1 188 ? -21.609 -15.562 9.055 1 95.06 188 GLN A C 1
ATOM 1400 O O . GLN A 1 188 ? -21.656 -16.219 10.094 1 95.06 188 GLN A O 1
ATOM 1405 N N . ARG A 1 189 ? -20.844 -15.938 8.07 1 93.75 189 ARG A N 1
ATOM 1406 C CA . ARG A 1 189 ? -20.172 -17.234 8.008 1 93.75 189 ARG A CA 1
ATOM 1407 C C . ARG A 1 189 ? -18.766 -17.141 8.602 1 93.75 189 ARG A C 1
ATOM 1409 O O . ARG A 1 189 ? -18.312 -18.078 9.273 1 93.75 189 ARG A O 1
ATOM 1416 N N . TYR A 1 190 ? -18.062 -15.984 8.375 1 94 190 TYR A N 1
ATOM 1417 C CA . TYR A 1 190 ? -16.625 -15.977 8.664 1 94 190 TYR A CA 1
ATOM 1418 C C . TYR A 1 190 ? -16.281 -14.867 9.648 1 94 190 TYR A C 1
ATOM 1420 O O . TYR A 1 190 ? -15.164 -14.82 10.172 1 94 190 TYR A O 1
ATOM 1428 N N . GLY A 1 191 ? -17.25 -13.93 9.906 1 93.69 191 GLY A N 1
ATOM 1429 C CA . GLY A 1 191 ? -16.906 -12.727 10.648 1 93.69 191 GLY A CA 1
ATOM 1430 C C . GLY A 1 191 ? -16.219 -11.672 9.789 1 93.69 191 GLY A C 1
ATOM 1431 O O . GLY A 1 191 ? -16.859 -11.094 8.906 1 93.69 191 GLY A O 1
ATOM 1432 N N . ARG A 1 192 ? -14.922 -11.531 9.992 1 95.19 192 ARG A N 1
ATOM 1433 C CA . ARG A 1 192 ? -14.211 -10.586 9.141 1 95.19 192 ARG A CA 1
ATOM 1434 C C . ARG A 1 192 ? -14.07 -11.133 7.719 1 95.19 192 ARG A C 1
ATOM 1436 O O . ARG A 1 192 ? -13.781 -12.312 7.527 1 95.19 192 ARG A O 1
ATOM 1443 N N . VAL A 1 193 ? -14.219 -10.266 6.75 1 97.44 193 VAL A N 1
ATOM 1444 C CA . VAL A 1 193 ? -14.133 -10.672 5.348 1 97.44 193 VAL A CA 1
ATOM 1445 C C . VAL A 1 193 ? -12.992 -9.922 4.66 1 97.44 193 VAL A C 1
ATOM 1447 O O . VAL A 1 193 ? -13.094 -8.719 4.406 1 97.44 193 VAL A O 1
ATOM 1450 N N . SER A 1 194 ? -11.93 -10.625 4.352 1 98.12 194 SER A N 1
ATOM 1451 C CA . SER A 1 194 ? -10.828 -10.062 3.57 1 98.12 194 SER A CA 1
ATOM 1452 C C . SER A 1 194 ? -11.109 -10.156 2.074 1 98.12 194 SER A C 1
ATOM 1454 O O . SER A 1 194 ? -11.984 -10.914 1.648 1 98.12 194 SER A O 1
ATOM 1456 N N . VAL A 1 195 ? -10.352 -9.43 1.278 1 98.56 195 VAL A N 1
ATOM 1457 C CA . VAL A 1 195 ? -10.547 -9.477 -0.168 1 98.56 195 VAL A CA 1
ATOM 1458 C C . VAL A 1 195 ? -10.141 -10.852 -0.694 1 98.56 195 VAL A C 1
ATOM 1460 O O . VAL A 1 195 ? -10.719 -11.344 -1.666 1 98.56 195 VAL A O 1
ATOM 1463 N N . GLU A 1 196 ? -9.195 -11.539 -0.064 1 97.44 196 GLU A N 1
ATOM 1464 C CA . GLU A 1 196 ? -8.789 -12.883 -0.46 1 97.44 196 GLU A CA 1
ATOM 1465 C C . GLU A 1 196 ? -9.945 -13.867 -0.341 1 97.44 196 GLU A C 1
ATOM 1467 O O . GLU A 1 196 ? -10.039 -14.82 -1.115 1 97.44 196 GLU A O 1
ATOM 1472 N N . ARG A 1 197 ? -10.82 -13.648 0.649 1 97.12 197 ARG A N 1
ATOM 1473 C CA . ARG A 1 197 ? -11.984 -14.516 0.838 1 97.12 197 ARG A CA 1
ATOM 1474 C C . ARG A 1 197 ? -12.836 -14.57 -0.425 1 97.12 197 ARG A C 1
ATOM 1476 O O . ARG A 1 197 ? -13.469 -15.594 -0.709 1 97.12 197 ARG A O 1
ATOM 1483 N N . LEU A 1 198 ? -12.773 -13.516 -1.223 1 98.06 198 LEU A N 1
ATOM 1484 C CA . LEU A 1 198 ? -13.578 -13.422 -2.438 1 98.06 198 LEU A CA 1
ATOM 1485 C C . LEU A 1 198 ? -12.727 -13.664 -3.676 1 98.06 198 LEU A C 1
ATOM 1487 O O . LEU A 1 198 ? -13.203 -14.219 -4.668 1 98.06 198 LEU A O 1
ATOM 1491 N N . LEU A 1 199 ? -11.469 -13.227 -3.598 1 98.12 199 LEU A N 1
ATOM 1492 C CA . LEU A 1 199 ? -10.609 -13.219 -4.777 1 98.12 199 LEU A CA 1
ATOM 1493 C C . LEU A 1 199 ? -9.531 -14.289 -4.676 1 98.12 199 LEU A C 1
ATOM 1495 O O . LEU A 1 199 ? -8.344 -13.977 -4.594 1 98.12 199 LEU A O 1
ATOM 1499 N N . SER A 1 200 ? -9.852 -15.5 -4.73 1 96.56 200 SER A N 1
ATOM 1500 C CA . SER A 1 200 ? -9.023 -16.703 -4.762 1 96.56 200 SER A CA 1
ATOM 1501 C C . SER A 1 200 ? -9.773 -17.859 -5.41 1 96.56 200 SER A C 1
ATOM 1503 O O . SER A 1 200 ? -10.953 -17.75 -5.742 1 96.56 200 SER A O 1
ATOM 1505 N N . GLY A 1 201 ? -9.078 -18.953 -5.672 1 94.75 201 GLY A N 1
ATOM 1506 C CA . GLY A 1 201 ? -9.773 -20.125 -6.156 1 94.75 201 GLY A CA 1
ATOM 1507 C C . GLY A 1 201 ? -10.945 -20.547 -5.285 1 94.75 201 GLY A C 1
ATOM 1508 O O . GLY A 1 201 ? -12.094 -20.531 -5.738 1 94.75 201 GLY A O 1
ATOM 1509 N N . PRO A 1 202 ? -10.672 -20.859 -4.07 1 95.31 202 PRO A N 1
ATOM 1510 C CA . PRO A 1 202 ? -11.781 -21.125 -3.148 1 95.31 202 PRO A CA 1
ATOM 1511 C C . PRO A 1 202 ? -12.789 -19.984 -3.08 1 95.31 202 PRO A C 1
ATOM 1513 O O . PRO A 1 202 ? -13.992 -20.234 -2.941 1 95.31 202 PRO A O 1
ATOM 1516 N N . GLY A 1 203 ? -12.328 -18.781 -3.172 1 97.69 203 GLY A N 1
ATOM 1517 C CA . GLY A 1 203 ? -13.203 -17.625 -3.137 1 97.69 203 GLY A CA 1
ATOM 1518 C C . GLY A 1 203 ? -14.18 -17.594 -4.293 1 97.69 203 GLY A C 1
ATOM 1519 O O . GLY A 1 203 ? -15.328 -17.156 -4.129 1 97.69 203 GLY A O 1
ATOM 1520 N N . LEU A 1 204 ? -13.703 -18 -5.441 1 97.88 204 LEU A N 1
ATOM 1521 C CA . LEU A 1 204 ? -14.578 -18.062 -6.609 1 97.88 204 LEU A CA 1
ATOM 1522 C C . LEU A 1 204 ? -15.75 -19 -6.367 1 97.88 204 LEU A C 1
ATOM 1524 O O . LEU A 1 204 ? -16.891 -18.672 -6.684 1 97.88 204 LEU A O 1
ATOM 1528 N N . LEU A 1 205 ? -15.453 -20.156 -5.848 1 98 205 LEU A N 1
ATOM 1529 C CA . LEU A 1 205 ? -16.516 -21.109 -5.52 1 98 205 LEU A CA 1
ATOM 1530 C C . LEU A 1 205 ? -17.438 -20.531 -4.449 1 98 205 LEU A C 1
ATOM 1532 O O . LEU A 1 205 ? -18.656 -20.625 -4.566 1 98 205 LEU A O 1
ATOM 1536 N N . GLU A 1 206 ? -16.891 -19.922 -3.416 1 98 206 GLU A N 1
ATOM 1537 C CA . GLU A 1 206 ? -17.703 -19.328 -2.344 1 98 206 GLU A CA 1
ATOM 1538 C C . GLU A 1 206 ? -18.609 -18.234 -2.871 1 98 206 GLU A C 1
ATOM 1540 O O . GLU A 1 206 ? -19.75 -18.094 -2.422 1 98 206 GLU A O 1
ATOM 1545 N N . LEU A 1 207 ? -18.094 -17.438 -3.742 1 98.44 207 LEU A N 1
ATOM 1546 C CA . LEU A 1 207 ? -18.891 -16.391 -4.363 1 98.44 207 LEU A CA 1
ATOM 1547 C C . LEU A 1 207 ? -20.062 -16.984 -5.125 1 98.44 207 LEU A C 1
ATOM 1549 O O . LEU A 1 207 ? -21.188 -16.453 -5.051 1 98.44 207 LEU A O 1
ATOM 1553 N N . TYR A 1 208 ? -19.812 -18.047 -5.863 1 98.5 208 TYR A N 1
ATOM 1554 C CA . TYR A 1 208 ? -20.859 -18.734 -6.598 1 98.5 208 TYR A CA 1
ATOM 1555 C C . TYR A 1 208 ? -21.922 -19.266 -5.648 1 98.5 208 TYR A C 1
ATOM 1557 O O . TYR A 1 208 ? -23.125 -19.062 -5.871 1 98.5 208 TYR A O 1
ATOM 1565 N N . LEU A 1 209 ? -21.5 -19.891 -4.617 1 98.19 209 LEU A N 1
ATOM 1566 C CA . LEU A 1 209 ? -22.422 -20.438 -3.633 1 98.19 209 LEU A CA 1
ATOM 1567 C C . LEU A 1 209 ? -23.25 -19.328 -2.979 1 98.19 209 LEU A C 1
ATOM 1569 O O . LEU A 1 209 ? -24.453 -19.5 -2.746 1 98.19 209 LEU A O 1
ATOM 1573 N N . ALA A 1 210 ? -22.609 -18.25 -2.646 1 98.25 210 ALA A N 1
ATOM 1574 C CA . ALA A 1 210 ? -23.297 -17.109 -2.07 1 98.25 210 ALA A CA 1
ATOM 1575 C C . ALA A 1 210 ? -24.344 -16.562 -3.035 1 98.25 210 ALA A C 1
ATOM 1577 O O . ALA A 1 210 ? -25.453 -16.219 -2.629 1 98.25 210 ALA A O 1
ATOM 1578 N N . HIS A 1 211 ? -23.969 -16.438 -4.32 1 97.94 211 HIS A N 1
ATOM 1579 C CA . HIS A 1 211 ? -24.906 -15.969 -5.332 1 97.94 211 HIS A CA 1
ATOM 1580 C C . HIS A 1 211 ? -26.125 -16.875 -5.418 1 97.94 211 HIS A C 1
ATOM 1582 O O . HIS A 1 211 ? -27.266 -16.406 -5.496 1 97.94 211 HIS A O 1
ATOM 1588 N N . CYS A 1 212 ? -25.891 -18.172 -5.449 1 98.06 212 CYS A N 1
ATOM 1589 C CA . CYS A 1 212 ? -26.969 -19.141 -5.496 1 98.06 212 CYS A CA 1
ATOM 1590 C C . CYS A 1 212 ? -27.891 -18.984 -4.281 1 98.06 212 CYS A C 1
ATOM 1592 O O . CYS A 1 212 ? -29.109 -18.984 -4.422 1 98.06 212 CYS A O 1
ATOM 1594 N N . ALA A 1 213 ? -27.281 -18.859 -3.135 1 97.62 213 ALA A N 1
ATOM 1595 C CA . ALA A 1 213 ? -28.047 -18.719 -1.898 1 97.62 213 ALA A CA 1
ATOM 1596 C C . ALA A 1 213 ? -28.922 -17.469 -1.933 1 97.62 213 ALA A C 1
ATOM 1598 O O . ALA A 1 213 ? -30.094 -17.5 -1.553 1 97.62 213 ALA A O 1
ATOM 1599 N N . LEU A 1 214 ? -28.328 -16.359 -2.311 1 96.75 214 LEU A N 1
ATOM 1600 C CA . LEU A 1 214 ? -29.047 -15.078 -2.363 1 96.75 214 LEU A CA 1
ATOM 1601 C C . LEU A 1 214 ? -30.172 -15.125 -3.389 1 96.75 214 LEU A C 1
ATOM 1603 O O . LEU A 1 214 ? -31.188 -14.461 -3.219 1 96.75 214 LEU A O 1
ATOM 1607 N N . ALA A 1 215 ? -29.969 -15.961 -4.422 1 96.31 215 ALA A N 1
ATOM 1608 C CA . ALA A 1 215 ? -30.984 -16.078 -5.48 1 96.31 215 ALA A CA 1
ATOM 1609 C C . ALA A 1 215 ? -32 -17.172 -5.148 1 96.31 215 ALA A C 1
ATOM 1611 O O . ALA A 1 215 ? -33.031 -17.297 -5.828 1 96.31 215 ALA A O 1
ATOM 1612 N N . GLY A 1 216 ? -31.766 -17.922 -4.18 1 96.5 216 GLY A N 1
ATOM 1613 C CA . GLY A 1 216 ? -32.625 -19.031 -3.826 1 96.5 216 GLY A CA 1
ATOM 1614 C C . GLY A 1 216 ? -32.531 -20.203 -4.789 1 96.5 216 GLY A C 1
ATOM 1615 O O . GLY A 1 216 ? -33.531 -20.859 -5.078 1 96.5 216 GLY A O 1
ATOM 1616 N N . ILE A 1 217 ? -31.391 -20.406 -5.387 1 96.12 217 ILE A N 1
ATOM 1617 C CA . ILE A 1 217 ? -31.156 -21.453 -6.367 1 96.12 217 ILE A CA 1
ATOM 1618 C C . ILE A 1 217 ? -30.188 -22.484 -5.801 1 96.12 217 ILE A C 1
ATOM 1620 O O . ILE A 1 217 ? -29.234 -22.141 -5.117 1 96.12 217 ILE A O 1
ATOM 1624 N N . ALA A 1 218 ? -30.391 -23.766 -6.133 1 96.69 218 ALA A N 1
ATOM 1625 C CA . ALA A 1 218 ? -29.469 -24.828 -5.707 1 96.69 218 ALA A CA 1
ATOM 1626 C C . ALA A 1 218 ? -28.172 -24.797 -6.52 1 96.69 218 ALA A C 1
ATOM 1628 O O . ALA A 1 218 ? -28.203 -24.781 -7.75 1 96.69 218 ALA A O 1
ATOM 1629 N N . PRO A 1 219 ? -27.062 -24.766 -5.855 1 97.06 219 PRO A N 1
ATOM 1630 C CA . PRO A 1 219 ? -25.797 -24.75 -6.59 1 97.06 219 PRO A CA 1
ATOM 1631 C C . PRO A 1 219 ? -25.516 -26.047 -7.336 1 97.06 219 PRO A C 1
ATOM 1633 O O . PRO A 1 219 ? -25.844 -27.125 -6.84 1 97.06 219 PRO A O 1
ATOM 1636 N N . ARG A 1 220 ? -24.859 -25.953 -8.484 1 96 220 ARG A N 1
ATOM 1637 C CA . ARG A 1 220 ? -24.547 -27.109 -9.312 1 96 220 ARG A CA 1
ATOM 1638 C C . ARG A 1 220 ? -23.047 -27.344 -9.375 1 96 220 ARG A C 1
ATOM 1640 O O . ARG A 1 220 ? -22.594 -28.438 -9.742 1 96 220 ARG A O 1
ATOM 1647 N N . CYS A 1 221 ? -22.25 -26.297 -9.109 1 97.5 221 CYS A N 1
ATOM 1648 C CA . CYS A 1 221 ? -20.797 -26.375 -9.172 1 97.5 221 CYS A CA 1
ATOM 1649 C C . CYS A 1 221 ? -20.203 -26.656 -7.789 1 97.5 221 CYS A C 1
ATOM 1651 O O . CYS A 1 221 ? -20.719 -26.156 -6.781 1 97.5 221 CYS A O 1
ATOM 1653 N N . GLN A 1 222 ? -19.141 -27.453 -7.766 1 96.94 222 GLN A N 1
ATOM 1654 C CA . GLN A 1 222 ? -18.531 -27.828 -6.496 1 96.94 222 GLN A CA 1
ATOM 1655 C C . GLN A 1 222 ? -17.047 -27.453 -6.477 1 96.94 222 GLN A C 1
ATOM 1657 O O . GLN A 1 222 ? -16.359 -27.672 -5.48 1 96.94 222 GLN A O 1
ATOM 1662 N N . SER A 1 223 ? -16.531 -26.938 -7.535 1 96.62 223 SER A N 1
ATOM 1663 C CA . SER A 1 223 ? -15.141 -26.484 -7.621 1 96.62 223 SER A CA 1
ATOM 1664 C C . SER A 1 223 ? -15.016 -25.219 -8.453 1 96.62 223 SER A C 1
ATOM 1666 O O . SER A 1 223 ? -15.898 -24.906 -9.258 1 96.62 223 SER A O 1
ATOM 1668 N N . PRO A 1 224 ? -13.945 -24.469 -8.203 1 95.81 224 PRO A N 1
ATOM 1669 C CA . PRO A 1 224 ? -13.727 -23.281 -9.023 1 95.81 224 PRO A CA 1
ATOM 1670 C C . PRO A 1 224 ? -13.703 -23.594 -10.516 1 95.81 224 PRO A C 1
ATOM 1672 O O . PRO A 1 224 ? -14.25 -22.828 -11.312 1 95.81 224 PRO A O 1
ATOM 1675 N N . ALA A 1 225 ? -13.07 -24.703 -10.875 1 94.5 225 ALA A N 1
ATOM 1676 C CA . ALA A 1 225 ? -13 -25.109 -12.281 1 94.5 225 ALA A CA 1
ATOM 1677 C C . ALA A 1 225 ? -14.398 -25.328 -12.859 1 94.5 225 ALA A C 1
ATOM 1679 O O . ALA A 1 225 ? -14.664 -24.969 -14.008 1 94.5 225 ALA A O 1
ATOM 1680 N N . GLU A 1 226 ? -15.242 -25.906 -12.086 1 97.19 226 GLU A N 1
ATOM 1681 C CA . GLU A 1 226 ? -16.609 -26.141 -12.523 1 97.19 226 GLU A CA 1
ATOM 1682 C C . GLU A 1 226 ? -17.375 -24.828 -12.719 1 97.19 226 GLU A C 1
ATOM 1684 O O . GLU A 1 226 ? -18.172 -24.703 -13.641 1 97.19 226 GLU A O 1
ATOM 1689 N N . VAL A 1 227 ? -17.156 -23.859 -11.82 1 97.69 227 VAL A N 1
ATOM 1690 C CA . VAL A 1 227 ? -17.812 -22.562 -11.945 1 97.69 227 VAL A CA 1
ATOM 1691 C C . VAL A 1 227 ? -17.406 -21.906 -13.266 1 97.69 227 VAL A C 1
ATOM 1693 O O . VAL A 1 227 ? -18.25 -21.391 -13.992 1 97.69 227 VAL A O 1
ATOM 1696 N N . THR A 1 228 ? -16.094 -21.938 -13.57 1 96 228 THR A N 1
ATOM 1697 C CA . THR A 1 228 ? -15.578 -21.344 -14.797 1 96 228 THR A CA 1
ATOM 1698 C C . THR A 1 228 ? -16.188 -22.016 -16.016 1 96 228 THR A C 1
ATOM 1700 O O . THR A 1 228 ? -16.625 -21.344 -16.953 1 96 228 THR A O 1
ATOM 1703 N N . ALA A 1 229 ? -16.234 -23.328 -15.969 1 96.12 229 ALA A N 1
ATOM 1704 C CA . ALA A 1 229 ? -16.781 -24.094 -17.094 1 96.12 229 ALA A CA 1
ATOM 1705 C C . ALA A 1 229 ? -18.281 -23.797 -17.25 1 96.12 229 ALA A C 1
ATOM 1707 O O . ALA A 1 229 ? -18.766 -23.625 -18.375 1 96.12 229 ALA A O 1
ATOM 1708 N N . ALA A 1 230 ? -18.969 -23.766 -16.203 1 96.75 230 ALA A N 1
ATOM 1709 C CA . ALA A 1 230 ? -20.422 -23.531 -16.234 1 96.75 230 ALA A CA 1
ATOM 1710 C C . ALA A 1 230 ? -20.734 -22.141 -16.766 1 96.75 230 ALA A C 1
ATOM 1712 O O . ALA A 1 230 ? -21.734 -21.969 -17.469 1 96.75 230 ALA A O 1
ATOM 1713 N N . GLY A 1 231 ? -19.984 -21.141 -16.391 1 95.19 231 GLY A N 1
ATOM 1714 C CA . GLY A 1 231 ? -20.188 -19.797 -16.906 1 95.19 231 GLY A CA 1
ATOM 1715 C C . GLY A 1 231 ? -20.109 -19.719 -18.422 1 95.19 231 GLY A C 1
ATOM 1716 O O . GLY A 1 231 ? -20.875 -18.953 -19.031 1 95.19 231 GLY A O 1
ATOM 1717 N N . GLY A 1 232 ? -19.234 -20.531 -18.953 1 92.88 232 GLY A N 1
ATOM 1718 C CA . GLY A 1 232 ? -19.062 -20.562 -20.391 1 92.88 232 GLY A CA 1
ATOM 1719 C C . GLY A 1 232 ? -20.125 -21.406 -21.094 1 92.88 232 GLY A C 1
ATOM 1720 O O . GLY A 1 232 ? -20.297 -21.297 -22.312 1 92.88 232 GLY A O 1
ATOM 1721 N N . SER A 1 233 ? -20.875 -22.203 -20.344 1 93.06 233 SER A N 1
ATOM 1722 C CA . SER A 1 233 ? -21.828 -23.141 -20.938 1 93.06 233 SER A CA 1
ATOM 1723 C C . SER A 1 233 ? -23.266 -22.688 -20.703 1 93.06 233 SER A C 1
ATOM 1725 O O . SER A 1 233 ? -24.203 -23.5 -20.75 1 93.06 233 SER A O 1
ATOM 1727 N N . GLY A 1 234 ? -23.438 -21.484 -20.281 1 90.5 234 GLY A N 1
ATOM 1728 C CA . GLY A 1 234 ? -24.781 -20.922 -20.266 1 90.5 234 GLY A CA 1
ATOM 1729 C C . GLY A 1 234 ? -25.406 -20.875 -18.891 1 90.5 234 GLY A C 1
ATOM 1730 O O . GLY A 1 234 ? -26.578 -20.531 -18.734 1 90.5 234 GLY A O 1
ATOM 1731 N N . ASP A 1 235 ? -24.719 -21.266 -17.891 1 93.88 235 ASP A N 1
ATOM 1732 C CA . ASP A 1 235 ? -25.203 -21.109 -16.531 1 93.88 235 ASP A CA 1
ATOM 1733 C C . ASP A 1 235 ? -25.156 -19.641 -16.109 1 93.88 235 ASP A C 1
ATOM 1735 O O . ASP A 1 235 ? -24.078 -19.078 -15.875 1 93.88 235 ASP A O 1
ATOM 1739 N N . ASP A 1 236 ? -26.297 -19.078 -15.852 1 95.19 236 ASP A N 1
ATOM 1740 C CA . ASP A 1 236 ? -26.406 -17.641 -15.609 1 95.19 236 ASP A CA 1
ATOM 1741 C C . ASP A 1 236 ? -25.75 -17.25 -14.289 1 95.19 236 ASP A C 1
ATOM 1743 O O . ASP A 1 236 ? -25.078 -16.219 -14.203 1 95.19 236 ASP A O 1
ATOM 1747 N N . GLU A 1 237 ? -25.953 -18.094 -13.273 1 96.25 237 GLU A N 1
ATOM 1748 C CA . GLU A 1 237 ? -25.391 -17.781 -11.969 1 96.25 237 GLU A CA 1
ATOM 1749 C C . GLU A 1 237 ? -23.859 -17.859 -12 1 96.25 237 GLU A C 1
ATOM 1751 O O . GLU A 1 237 ? -23.172 -17.047 -11.383 1 96.25 237 GLU A O 1
ATOM 1756 N N . ALA A 1 238 ? -23.359 -18.875 -12.672 1 97.5 238 ALA A N 1
ATOM 1757 C CA . ALA A 1 238 ? -21.906 -19.016 -12.828 1 97.5 238 ALA A CA 1
ATOM 1758 C C . ALA A 1 238 ? -21.328 -17.844 -13.617 1 97.5 238 ALA A C 1
ATOM 1760 O O . ALA A 1 238 ? -20.297 -17.297 -13.258 1 97.5 238 ALA A O 1
ATOM 1761 N N . ARG A 1 239 ? -22.031 -17.5 -14.68 1 96.88 239 ARG A N 1
ATOM 1762 C CA . ARG A 1 239 ? -21.609 -16.359 -15.484 1 96.88 239 ARG A CA 1
ATOM 1763 C C . ARG A 1 239 ? -21.562 -15.086 -14.648 1 96.88 239 ARG A C 1
ATOM 1765 O O . ARG A 1 239 ? -20.562 -14.359 -14.656 1 96.88 239 ARG A O 1
ATOM 1772 N N . ASP A 1 240 ? -22.609 -14.859 -13.922 1 96.94 240 ASP A N 1
ATOM 1773 C CA . ASP A 1 240 ? -22.688 -13.664 -13.086 1 96.94 240 ASP A CA 1
ATOM 1774 C C . ASP A 1 240 ? -21.594 -13.664 -12.023 1 96.94 240 ASP A C 1
ATOM 1776 O O . ASP A 1 240 ? -21.047 -12.609 -11.688 1 96.94 240 ASP A O 1
ATOM 1780 N N . THR A 1 241 ? -21.328 -14.812 -11.531 1 98.12 241 THR A N 1
ATOM 1781 C CA . THR A 1 241 ? -20.281 -14.953 -10.523 1 98.12 241 THR A CA 1
ATOM 1782 C C . THR A 1 241 ? -18.906 -14.586 -11.102 1 98.12 241 THR A C 1
ATOM 1784 O O . THR A 1 241 ? -18.141 -13.859 -10.469 1 98.12 241 THR A O 1
ATOM 1787 N N . LEU A 1 242 ? -18.594 -15.062 -12.305 1 98.19 242 LEU A N 1
ATOM 1788 C CA . LEU A 1 242 ? -17.328 -14.758 -12.953 1 98.19 242 LEU A CA 1
ATOM 1789 C C . LEU A 1 242 ? -17.188 -13.266 -13.203 1 98.19 242 LEU A C 1
ATOM 1791 O O . LEU A 1 242 ? -16.125 -12.68 -12.93 1 98.19 242 LEU A O 1
ATOM 1795 N N . LEU A 1 243 ? -18.234 -12.672 -13.656 1 98.31 243 LEU A N 1
ATOM 1796 C CA . LEU A 1 243 ? -18.219 -11.242 -13.945 1 98.31 243 LEU A CA 1
ATOM 1797 C C . LEU A 1 243 ? -18.078 -10.43 -12.664 1 98.31 243 LEU A C 1
ATOM 1799 O O . LEU A 1 243 ? -17.359 -9.43 -12.633 1 98.31 243 LEU A O 1
ATOM 1803 N N . ARG A 1 244 ? -18.75 -10.867 -11.594 1 98.62 244 ARG A N 1
ATOM 1804 C CA . ARG A 1 244 ? -18.625 -10.203 -10.297 1 98.62 244 ARG A CA 1
ATOM 1805 C C . ARG A 1 244 ? -17.219 -10.328 -9.742 1 98.62 244 ARG A C 1
ATOM 1807 O O . ARG A 1 244 ? -16.656 -9.367 -9.211 1 98.62 244 ARG A O 1
ATOM 1814 N N . PHE A 1 245 ? -16.672 -11.539 -9.875 1 98.62 245 PHE A N 1
ATOM 1815 C CA . PHE A 1 245 ? -15.297 -11.805 -9.438 1 98.62 245 PHE A CA 1
ATOM 1816 C C . PHE A 1 245 ? -14.32 -10.828 -10.086 1 98.62 245 PHE A C 1
ATOM 1818 O O . PHE A 1 245 ? -13.5 -10.219 -9.398 1 98.62 245 PHE A O 1
ATOM 1825 N N . LEU A 1 246 ? -14.484 -10.617 -11.344 1 98.62 246 LEU A N 1
ATOM 1826 C CA . LEU A 1 246 ? -13.586 -9.75 -12.102 1 98.62 246 LEU A CA 1
ATOM 1827 C C . LEU A 1 246 ? -13.844 -8.281 -11.781 1 98.62 246 LEU A C 1
ATOM 1829 O O . LEU A 1 246 ? -12.906 -7.48 -11.727 1 98.62 246 LEU A O 1
ATOM 1833 N N . LYS A 1 247 ? -15.094 -7.91 -11.531 1 98.81 247 LYS A N 1
ATOM 1834 C CA . LYS A 1 247 ? -15.406 -6.547 -11.125 1 98.81 247 LYS A CA 1
ATOM 1835 C C . LYS A 1 247 ? -14.781 -6.219 -9.773 1 98.81 247 LYS A C 1
ATOM 1837 O O . LYS A 1 247 ? -14.172 -5.164 -9.602 1 98.81 247 LYS A O 1
ATOM 1842 N N . ILE A 1 248 ? -14.906 -7.156 -8.828 1 98.81 248 ILE A N 1
ATOM 1843 C CA . ILE A 1 248 ? -14.328 -6.957 -7.504 1 98.81 248 ILE A CA 1
ATOM 1844 C C . ILE A 1 248 ? -12.805 -6.883 -7.605 1 98.81 248 ILE A C 1
ATOM 1846 O O . ILE A 1 248 ? -12.172 -6.07 -6.926 1 98.81 248 ILE A O 1
ATOM 1850 N N . LEU A 1 249 ? -12.211 -7.711 -8.453 1 98.75 249 LEU A N 1
ATOM 1851 C CA . LEU A 1 249 ? -10.766 -7.641 -8.672 1 98.75 249 LEU A CA 1
ATOM 1852 C C . LEU A 1 249 ? -10.359 -6.254 -9.164 1 98.75 249 LEU A C 1
ATOM 1854 O O . LEU A 1 249 ? -9.328 -5.723 -8.758 1 98.75 249 LEU A O 1
ATOM 1858 N N . GLY A 1 250 ? -11.18 -5.684 -10.055 1 98.75 250 GLY A N 1
ATOM 1859 C CA . GLY A 1 250 ? -10.93 -4.324 -10.508 1 98.75 250 GLY A CA 1
ATOM 1860 C C . GLY A 1 250 ? -10.969 -3.305 -9.383 1 98.75 250 GLY A C 1
ATOM 1861 O O . GLY A 1 250 ? -10.062 -2.477 -9.258 1 98.75 250 GLY A O 1
ATOM 1862 N N . ASP A 1 251 ? -12 -3.414 -8.547 1 98.75 251 ASP A N 1
ATOM 1863 C CA . ASP A 1 251 ? -12.133 -2.514 -7.406 1 98.75 251 ASP A CA 1
ATOM 1864 C C . ASP A 1 251 ? -10.922 -2.607 -6.48 1 98.75 251 ASP A C 1
ATOM 1866 O O . ASP A 1 251 ? -10.352 -1.587 -6.09 1 98.75 251 ASP A O 1
ATOM 1870 N N . VAL A 1 252 ? -10.555 -3.816 -6.184 1 98.81 252 VAL A N 1
ATOM 1871 C CA . VAL A 1 252 ? -9.484 -4.078 -5.227 1 98.81 252 VAL A CA 1
ATOM 1872 C C . VAL A 1 252 ? -8.148 -3.633 -5.812 1 98.81 252 VAL A C 1
ATOM 1874 O O . VAL A 1 252 ? -7.328 -3.039 -5.113 1 98.81 252 VAL A O 1
ATOM 1877 N N . SER A 1 253 ? -7.934 -3.9 -7.082 1 98.81 253 SER A N 1
ATOM 1878 C CA . SER A 1 253 ? -6.695 -3.492 -7.734 1 98.81 253 SER A CA 1
ATOM 1879 C C . SER A 1 253 ? -6.562 -1.973 -7.77 1 98.81 253 SER A C 1
ATOM 1881 O O . SER A 1 253 ? -5.473 -1.434 -7.559 1 98.81 253 SER A O 1
ATOM 1883 N N . GLY A 1 254 ? -7.656 -1.317 -8.078 1 98.75 254 GLY A N 1
ATOM 1884 C CA . GLY A 1 254 ? -7.637 0.137 -8.062 1 98.75 254 GLY A CA 1
ATOM 1885 C C . GLY A 1 254 ? -7.305 0.718 -6.707 1 98.75 254 GLY A C 1
ATOM 1886 O O . GLY A 1 254 ? -6.477 1.623 -6.598 1 98.75 254 GLY A O 1
ATOM 1887 N N . ASP A 1 255 ? -7.918 0.206 -5.664 1 98.81 255 ASP A N 1
ATOM 1888 C CA . ASP A 1 255 ? -7.656 0.667 -4.305 1 98.81 255 ASP A CA 1
ATOM 1889 C C . ASP A 1 255 ? -6.215 0.386 -3.895 1 98.81 255 ASP A C 1
ATOM 1891 O O . ASP A 1 255 ? -5.57 1.221 -3.256 1 98.81 255 ASP A O 1
ATOM 1895 N N . ALA A 1 256 ? -5.738 -0.791 -4.242 1 98.81 256 ALA A N 1
ATOM 1896 C CA . ALA A 1 256 ? -4.355 -1.148 -3.932 1 98.81 256 ALA A CA 1
ATOM 1897 C C . ALA A 1 256 ? -3.375 -0.245 -4.672 1 98.81 256 ALA A C 1
ATOM 1899 O O . ALA A 1 256 ? -2.328 0.122 -4.133 1 98.81 256 ALA A O 1
ATOM 1900 N N . ALA A 1 257 ? -3.725 0.089 -5.918 1 98.75 257 ALA A N 1
ATOM 1901 C CA . ALA A 1 257 ? -2.879 0.99 -6.699 1 98.75 257 ALA A CA 1
ATOM 1902 C C . ALA A 1 257 ? -2.787 2.363 -6.039 1 98.75 257 ALA A C 1
ATOM 1904 O O . ALA A 1 257 ? -1.714 2.971 -6.004 1 98.75 257 ALA A O 1
ATOM 1905 N N . LEU A 1 258 ? -3.865 2.852 -5.52 1 98.44 258 LEU A N 1
ATOM 1906 C CA . LEU A 1 258 ? -3.863 4.113 -4.785 1 98.44 258 LEU A CA 1
ATOM 1907 C C . LEU A 1 258 ? -3.006 4.008 -3.529 1 98.44 258 LEU A C 1
ATOM 1909 O O . LEU A 1 258 ? -2.225 4.914 -3.227 1 98.44 258 LEU A O 1
ATOM 1913 N N . THR A 1 259 ? -3.113 2.896 -2.834 1 98.5 259 THR A N 1
ATOM 1914 C CA . THR A 1 259 ? -2.459 2.715 -1.542 1 98.5 259 THR A CA 1
ATOM 1915 C C . THR A 1 259 ? -0.955 2.533 -1.72 1 98.5 259 THR A C 1
ATOM 1917 O O . THR A 1 259 ? -0.169 2.959 -0.871 1 98.5 259 THR A O 1
ATOM 1920 N N . LEU A 1 260 ? -0.578 1.993 -2.834 1 98 260 LEU A N 1
ATOM 1921 C CA . LEU A 1 260 ? 0.834 1.758 -3.111 1 98 260 LEU A CA 1
ATOM 1922 C C . LEU A 1 260 ? 1.426 2.904 -3.926 1 98 260 LEU A C 1
ATOM 1924 O O . LEU A 1 260 ? 2.646 3.01 -4.062 1 98 260 LEU A O 1
ATOM 1928 N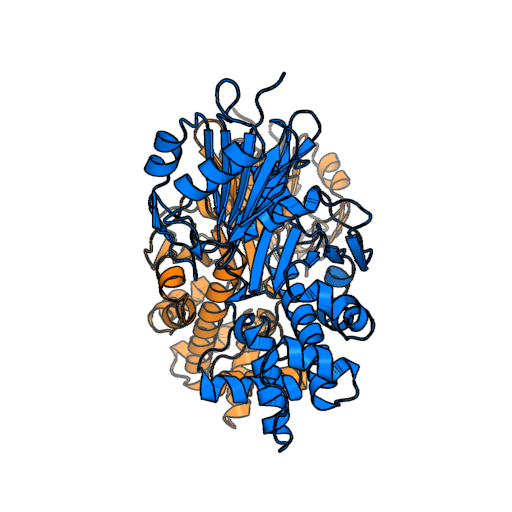 N . GLY A 1 261 ? 0.548 3.775 -4.488 1 97.12 261 GLY A N 1
ATOM 1929 C CA . GLY A 1 261 ? 1.034 4.762 -5.441 1 97.12 261 GLY A CA 1
ATOM 1930 C C . GLY A 1 261 ? 1.576 4.141 -6.715 1 97.12 261 GLY A C 1
ATOM 1931 O O . GLY A 1 261 ? 2.627 4.547 -7.215 1 97.12 261 GLY A O 1
ATOM 1932 N N . ALA A 1 262 ? 0.889 3.15 -7.246 1 98.19 262 ALA A N 1
ATOM 1933 C CA . ALA A 1 262 ? 1.401 2.312 -8.32 1 98.19 262 ALA A CA 1
ATOM 1934 C C . ALA A 1 262 ? 1.196 2.979 -9.68 1 98.19 262 ALA A C 1
ATOM 1936 O O . ALA A 1 262 ? 0.657 2.365 -10.609 1 98.19 262 ALA A O 1
ATOM 1937 N N . ARG A 1 263 ? 1.712 4.137 -9.867 1 96.81 263 ARG A N 1
ATOM 1938 C CA . ARG A 1 263 ? 1.606 4.863 -11.133 1 96.81 263 ARG A CA 1
ATOM 1939 C C . ARG A 1 263 ? 2.512 4.25 -12.195 1 96.81 263 ARG A C 1
ATOM 1941 O O . ARG A 1 263 ? 2.395 4.57 -13.375 1 96.81 263 ARG A O 1
ATOM 1948 N N . GLY A 1 264 ? 3.41 3.379 -11.773 1 97.19 264 GLY A N 1
ATOM 1949 C CA . GLY A 1 264 ? 4.258 2.678 -12.727 1 97.19 264 GLY A CA 1
ATOM 1950 C C . GLY A 1 264 ? 3.521 1.597 -13.492 1 97.19 264 GLY A C 1
ATOM 1951 O O . GLY A 1 264 ? 4.016 1.104 -14.508 1 97.19 264 GLY A O 1
ATOM 1952 N N . GLY A 1 265 ? 2.402 1.177 -12.891 1 98.38 265 GLY A N 1
ATOM 1953 C CA . GLY A 1 265 ? 1.603 0.17 -13.57 1 98.38 265 GLY A CA 1
ATOM 1954 C C . GLY A 1 265 ? 1.073 -0.902 -12.641 1 98.38 265 GLY A C 1
ATOM 1955 O O . GLY A 1 265 ? 1.565 -1.055 -11.516 1 98.38 265 GLY A O 1
ATOM 1956 N N . VAL A 1 266 ? 0.081 -1.607 -13.141 1 98.75 266 VAL A N 1
ATOM 1957 C CA . VAL A 1 266 ? -0.514 -2.748 -12.453 1 98.75 266 VAL A CA 1
ATOM 1958 C C . VAL A 1 266 ? -0.453 -3.982 -13.352 1 98.75 266 VAL A C 1
ATOM 1960 O O . VAL A 1 266 ? -0.868 -3.936 -14.508 1 98.75 266 VAL A O 1
ATOM 1963 N N . THR A 1 267 ? 0.105 -5.02 -12.82 1 98.56 267 THR A N 1
ATOM 1964 C CA . THR A 1 267 ? 0.165 -6.281 -13.547 1 98.56 267 THR A CA 1
ATOM 1965 C C . THR A 1 267 ? -0.628 -7.363 -12.82 1 98.56 267 THR A C 1
ATOM 1967 O O . THR A 1 267 ? -0.393 -7.625 -11.641 1 98.56 267 THR A O 1
ATOM 1970 N N . LEU A 1 268 ? -1.533 -7.914 -13.555 1 98 268 LEU A N 1
ATOM 1971 C CA . LEU A 1 268 ? -2.309 -9.047 -13.07 1 98 268 LEU A CA 1
ATOM 1972 C C . LEU A 1 268 ? -1.616 -10.367 -13.406 1 98 268 LEU A C 1
ATOM 1974 O O . LEU A 1 268 ? -1.233 -10.594 -14.555 1 98 268 LEU A O 1
ATOM 1978 N N . CYS A 1 269 ? -1.466 -11.133 -12.383 1 94.25 269 CYS A N 1
ATOM 1979 C CA . CYS A 1 269 ? -0.863 -12.445 -12.562 1 94.25 269 CYS A CA 1
ATOM 1980 C C . CYS A 1 269 ? -1.628 -13.508 -11.773 1 94.25 269 CYS A C 1
ATOM 1982 O O . CYS A 1 269 ? -2.754 -13.266 -11.336 1 94.25 269 CYS A O 1
ATOM 1984 N N . GLY A 1 270 ? -1.104 -14.711 -11.758 1 85 270 GLY A N 1
ATOM 1985 C CA . GLY A 1 270 ? -1.719 -15.758 -10.961 1 85 270 GLY A CA 1
ATOM 1986 C C . GLY A 1 270 ? -2.311 -16.875 -11.797 1 85 270 GLY A C 1
ATOM 1987 O O . GLY A 1 270 ? -2.418 -16.766 -13.016 1 85 270 GLY A O 1
ATOM 1988 N N . GLY A 1 271 ? -2.781 -17.922 -11.086 1 83.5 271 GLY A N 1
ATOM 1989 C CA . GLY A 1 271 ? -3.176 -19.156 -11.734 1 83.5 271 GLY A CA 1
ATOM 1990 C C . GLY A 1 271 ? -4.602 -19.141 -12.242 1 83.5 271 GLY A C 1
ATOM 1991 O O . GLY A 1 271 ? -4.977 -19.953 -13.086 1 83.5 271 GLY A O 1
ATOM 1992 N N . ILE A 1 272 ? -5.406 -18.156 -11.859 1 87 272 ILE A N 1
ATOM 1993 C CA . ILE A 1 272 ? -6.828 -18.141 -12.188 1 87 272 ILE A CA 1
ATOM 1994 C C . ILE A 1 272 ? -7.055 -17.312 -13.453 1 87 272 ILE A C 1
ATOM 1996 O O . ILE A 1 272 ? -7.852 -17.703 -14.312 1 87 272 ILE A O 1
ATOM 2000 N N . LEU A 1 273 ? -6.363 -16.25 -13.617 1 91.25 273 LEU A N 1
ATOM 2001 C CA . LEU A 1 273 ? -6.664 -15.227 -14.609 1 91.25 273 LEU A CA 1
ATOM 2002 C C . LEU A 1 273 ? -6.477 -15.773 -16.016 1 91.25 273 LEU A C 1
ATOM 2004 O O . LEU A 1 273 ? -7.266 -15.461 -16.922 1 91.25 273 LEU A O 1
ATOM 2008 N N . PRO A 1 274 ? -5.457 -16.641 -16.219 1 88.25 274 PRO A N 1
ATOM 2009 C CA . PRO A 1 274 ? -5.324 -17.172 -17.578 1 88.25 274 PRO A CA 1
ATOM 2010 C C . PRO A 1 274 ? -6.578 -17.906 -18.047 1 88.25 274 PRO A C 1
ATOM 2012 O O . PRO A 1 274 ? -6.879 -17.922 -19.25 1 88.25 274 PRO A O 1
ATOM 2015 N N . ARG A 1 275 ? -7.367 -18.406 -17.141 1 89.44 275 ARG A N 1
ATOM 2016 C CA . ARG A 1 275 ? -8.586 -19.141 -17.469 1 89.44 275 ARG A CA 1
ATOM 2017 C C . ARG A 1 275 ? -9.758 -18.188 -17.672 1 89.44 275 ARG A C 1
ATOM 2019 O O . ARG A 1 275 ? -10.812 -18.578 -18.172 1 89.44 275 ARG A O 1
ATOM 2026 N N . LEU A 1 276 ? -9.547 -16.984 -17.297 1 93.94 276 LEU A N 1
ATOM 2027 C CA . LEU A 1 276 ? -10.641 -16.016 -17.344 1 93.94 276 LEU A CA 1
ATOM 2028 C C . LEU A 1 276 ? -10.344 -14.914 -18.359 1 93.94 276 LEU A C 1
ATOM 2030 O O . LEU A 1 276 ? -11.031 -13.891 -18.391 1 93.94 276 LEU A O 1
ATOM 2034 N N . LEU A 1 277 ? -9.367 -15.07 -19.188 1 93.81 277 LEU A N 1
ATOM 2035 C CA . LEU A 1 277 ? -8.898 -14.031 -20.094 1 93.81 277 LEU A CA 1
ATOM 2036 C C . LEU A 1 277 ? -10.023 -13.57 -21.016 1 93.81 277 LEU A C 1
ATOM 2038 O O . LEU A 1 277 ? -10.172 -12.375 -21.281 1 93.81 277 LEU A O 1
ATOM 2042 N N . ALA A 1 278 ? -10.812 -14.508 -21.438 1 92.81 278 ALA A N 1
ATOM 2043 C CA . ALA A 1 278 ? -11.883 -14.18 -22.391 1 92.81 278 ALA A CA 1
ATOM 2044 C C . ALA A 1 278 ? -13 -13.391 -21.703 1 92.81 278 ALA A C 1
ATOM 2046 O O . ALA A 1 278 ? -13.766 -12.695 -22.359 1 92.81 278 ALA A O 1
ATOM 2047 N N . TRP A 1 279 ? -13.086 -13.492 -20.391 1 95 279 TRP A N 1
ATOM 2048 C CA . TRP A 1 279 ? -14.141 -12.836 -19.609 1 95 279 TRP A CA 1
ATOM 2049 C C . TRP A 1 279 ? -13.742 -11.414 -19.25 1 95 279 TRP A C 1
ATOM 2051 O O . TRP A 1 279 ? -14.602 -10.555 -19.031 1 95 279 TRP A O 1
ATOM 2061 N N . LEU A 1 280 ? -12.445 -11.102 -19.156 1 94.5 280 LEU A N 1
ATOM 2062 C CA . LEU A 1 280 ? -11.922 -9.844 -18.641 1 94.5 280 LEU A CA 1
ATOM 2063 C C . LEU A 1 280 ? -12.445 -8.656 -19.453 1 94.5 280 LEU A C 1
ATOM 2065 O O . LEU A 1 280 ? -12.977 -7.699 -18.891 1 94.5 280 LEU A O 1
ATOM 2069 N N . PRO A 1 281 ? -12.492 -8.734 -20.797 1 90.44 281 PRO A N 1
ATOM 2070 C CA . PRO A 1 281 ? -13.008 -7.605 -21.578 1 90.44 281 PRO A CA 1
ATOM 2071 C C . PRO A 1 281 ? -14.523 -7.438 -21.438 1 90.44 281 PRO A C 1
ATOM 2073 O O . PRO A 1 281 ? -15.047 -6.352 -21.688 1 90.44 281 PRO A O 1
ATOM 2076 N N . ARG A 1 282 ? -15.18 -8.5 -21.094 1 93 282 ARG A N 1
ATOM 2077 C CA . ARG A 1 282 ? -16.625 -8.469 -20.969 1 93 282 ARG A CA 1
ATOM 2078 C C . ARG A 1 282 ? -17.047 -8.047 -19.562 1 93 282 ARG A C 1
ATOM 2080 O O . ARG A 1 282 ? -18.234 -7.789 -19.312 1 93 282 ARG A O 1
ATOM 2087 N N . SER A 1 283 ? -16.094 -7.996 -18.719 1 97.25 283 SER A N 1
ATOM 2088 C CA . SER A 1 283 ? -16.375 -7.676 -17.328 1 97.25 283 SER A CA 1
ATOM 2089 C C . SER A 1 283 ? -16.312 -6.176 -17.078 1 97.25 283 SER A C 1
ATOM 2091 O O . SER A 1 283 ? -16.031 -5.398 -18 1 97.25 283 SER A O 1
ATOM 2093 N N . ARG A 1 284 ? -16.594 -5.785 -15.898 1 98.19 284 ARG A N 1
ATOM 2094 C CA . ARG A 1 284 ? -16.5 -4.391 -15.477 1 98.19 284 ARG A CA 1
ATOM 2095 C C . ARG A 1 284 ? -15.188 -4.133 -14.734 1 98.19 284 ARG A C 1
ATOM 2097 O O . ARG A 1 284 ? -15.109 -3.221 -13.906 1 98.19 284 ARG A O 1
ATOM 2104 N N . PHE A 1 285 ? -14.188 -4.902 -15.047 1 98.38 285 PHE A N 1
ATOM 2105 C CA . PHE A 1 285 ? -12.922 -4.789 -14.344 1 98.38 285 PHE A CA 1
ATOM 2106 C C . PHE A 1 285 ? -12.359 -3.375 -14.461 1 98.38 285 PHE A C 1
ATOM 2108 O O . PHE A 1 285 ? -12.086 -2.723 -13.453 1 98.38 285 PHE A O 1
ATOM 2115 N N . LEU A 1 286 ? -12.211 -2.852 -15.609 1 98.19 286 LEU A N 1
ATOM 2116 C CA . LEU A 1 286 ? -11.562 -1.562 -15.82 1 98.19 286 LEU A CA 1
ATOM 2117 C C . LEU A 1 286 ? -12.422 -0.424 -15.289 1 98.19 286 LEU A C 1
ATOM 2119 O O . LEU A 1 286 ? -11.898 0.554 -14.75 1 98.19 286 LEU A O 1
ATOM 2123 N N . GLU A 1 287 ? -13.711 -0.559 -15.516 1 98.12 287 GLU A N 1
ATOM 2124 C CA . GLU A 1 287 ? -14.625 0.426 -14.945 1 98.12 287 GLU A CA 1
ATOM 2125 C C . GLU A 1 287 ? -14.461 0.519 -13.43 1 98.12 287 GLU A C 1
ATOM 2127 O O . GLU A 1 287 ? -14.367 1.616 -12.875 1 98.12 287 GLU A O 1
ATOM 2132 N N . ALA A 1 288 ? -14.43 -0.618 -12.797 1 98.5 288 ALA A N 1
ATOM 2133 C CA . ALA A 1 288 ? -14.289 -0.69 -11.344 1 98.5 288 ALA A CA 1
ATOM 2134 C C . ALA A 1 288 ? -12.914 -0.195 -10.906 1 98.5 288 ALA A C 1
ATOM 2136 O O . ALA A 1 288 ? -12.789 0.494 -9.891 1 98.5 288 ALA A O 1
ATOM 2137 N N . PHE A 1 289 ? -11.898 -0.525 -11.719 1 98.69 289 PHE A N 1
ATOM 2138 C CA . PHE A 1 289 ? -10.531 -0.094 -11.445 1 98.69 289 PHE A CA 1
ATOM 2139 C C . PHE A 1 289 ? -10.445 1.427 -11.414 1 98.69 289 PHE A C 1
ATOM 2141 O O . PHE A 1 289 ? -9.781 1.995 -10.539 1 98.69 289 PHE A O 1
ATOM 2148 N N . ALA A 1 290 ? -11.172 2.039 -12.234 1 97.81 290 ALA A N 1
ATOM 2149 C CA . ALA A 1 290 ? -11.055 3.482 -12.422 1 97.81 290 ALA A CA 1
ATOM 2150 C C . ALA A 1 290 ? -12.062 4.227 -11.547 1 97.81 290 ALA A C 1
ATOM 2152 O O . ALA A 1 290 ? -11.961 5.441 -11.367 1 97.81 290 ALA A O 1
ATOM 2153 N N . ALA A 1 291 ? -13.062 3.551 -10.984 1 97.56 291 ALA A N 1
ATOM 2154 C CA . ALA A 1 291 ? -14.141 4.168 -10.211 1 97.56 291 ALA A CA 1
ATOM 2155 C C . ALA A 1 291 ? -13.641 4.602 -8.836 1 97.56 291 ALA A C 1
ATOM 2157 O O . ALA A 1 291 ? -14.094 4.078 -7.809 1 97.56 291 ALA A O 1
ATOM 2158 N N . LYS A 1 292 ? -12.805 5.605 -8.828 1 98 292 LYS A N 1
ATOM 2159 C CA . LYS A 1 292 ? -12.164 6.074 -7.605 1 98 292 LYS A CA 1
ATOM 2160 C C . LYS A 1 292 ? -12.547 7.516 -7.297 1 98 292 LYS A C 1
ATOM 2162 O O . LYS A 1 292 ? -11.75 8.273 -6.738 1 98 292 LYS A O 1
ATOM 2167 N N . GLY A 1 293 ? -13.758 7.934 -7.742 1 95.38 293 GLY A N 1
ATOM 2168 C CA . GLY A 1 293 ? -14.211 9.289 -7.477 1 95.38 293 GLY A CA 1
ATOM 2169 C C . GLY A 1 293 ? -13.297 10.352 -8.07 1 95.38 293 GLY A C 1
ATOM 2170 O O . GLY A 1 293 ? -13.016 10.336 -9.273 1 95.38 293 GLY A O 1
ATOM 2171 N N . ARG A 1 294 ? -12.812 11.258 -7.281 1 92.25 294 ARG A N 1
ATOM 2172 C CA . ARG A 1 294 ? -11.953 12.352 -7.734 1 92.25 294 ARG A CA 1
ATOM 2173 C C . ARG A 1 294 ? -10.633 11.82 -8.273 1 92.25 294 ARG A C 1
ATOM 2175 O O . ARG A 1 294 ? -9.914 12.531 -8.984 1 92.25 294 ARG A O 1
ATOM 2182 N N . MET A 1 295 ? -10.328 10.555 -7.949 1 95.56 295 MET A N 1
ATOM 2183 C CA . MET A 1 295 ? -9.078 9.945 -8.398 1 95.56 295 MET A CA 1
ATOM 2184 C C . MET A 1 295 ? -9.305 9.117 -9.664 1 95.56 295 MET A C 1
ATOM 2186 O O . MET A 1 295 ? -8.43 8.352 -10.07 1 95.56 295 MET A O 1
ATOM 2190 N N . ALA A 1 296 ? -10.43 9.234 -10.266 1 96.94 296 ALA A N 1
ATOM 2191 C CA . ALA A 1 296 ? -10.734 8.469 -11.477 1 96.94 296 ALA A CA 1
ATOM 2192 C C . ALA A 1 296 ? -9.703 8.727 -12.562 1 96.94 296 ALA A C 1
ATOM 2194 O O . ALA A 1 296 ? -9.234 7.793 -13.227 1 96.94 296 ALA A O 1
ATOM 2195 N N . ALA A 1 297 ? -9.336 9.992 -12.758 1 95.19 297 ALA A N 1
ATOM 2196 C CA . ALA A 1 297 ? -8.344 10.328 -13.781 1 95.19 297 ALA A CA 1
ATOM 2197 C C . ALA A 1 297 ? -6.977 9.75 -13.438 1 95.19 297 ALA A C 1
ATOM 2199 O O . ALA A 1 297 ? -6.258 9.281 -14.32 1 95.19 297 ALA A O 1
ATOM 2200 N N . TYR A 1 298 ? -6.648 9.844 -12.219 1 94.5 298 TYR A N 1
ATOM 2201 C CA . TYR A 1 298 ? -5.414 9.242 -11.727 1 94.5 298 TYR A CA 1
ATOM 2202 C C . TYR A 1 298 ? -5.367 7.754 -12.055 1 94.5 298 TYR A C 1
ATOM 2204 O O . TYR A 1 298 ? -4.41 7.277 -12.672 1 94.5 298 TYR A O 1
ATOM 2212 N N . ALA A 1 299 ? -6.418 7.012 -11.688 1 97.38 299 ALA A N 1
ATOM 2213 C CA . ALA A 1 299 ? -6.488 5.566 -11.906 1 97.38 299 ALA A CA 1
ATOM 2214 C C . ALA A 1 299 ? -6.543 5.238 -13.391 1 97.38 299 ALA A C 1
ATOM 2216 O O . ALA A 1 299 ? -5.973 4.238 -13.836 1 97.38 299 ALA A O 1
ATOM 2217 N N . GLY A 1 300 ? -7.176 6.078 -14.109 1 96.88 300 GLY A N 1
ATOM 2218 C CA . GLY A 1 300 ? -7.336 5.863 -15.539 1 96.88 300 GLY A CA 1
ATOM 2219 C C . GLY A 1 300 ? -6.035 5.973 -16.312 1 96.88 300 GLY A C 1
ATOM 2220 O O . GLY A 1 300 ? -5.93 5.477 -17.438 1 96.88 300 GLY A O 1
ATOM 2221 N N . ARG A 1 301 ? -5.031 6.562 -15.727 1 96.62 301 ARG A N 1
ATOM 2222 C CA . ARG A 1 301 ? -3.75 6.762 -16.391 1 96.62 301 ARG A CA 1
ATOM 2223 C C . ARG A 1 301 ? -2.787 5.621 -16.094 1 96.62 301 ARG A C 1
ATOM 2225 O O . ARG A 1 301 ? -1.749 5.484 -16.734 1 96.62 301 ARG A O 1
ATOM 2232 N N . ILE A 1 302 ? -3.137 4.781 -15.219 1 98.25 302 ILE A N 1
ATOM 2233 C CA . ILE A 1 302 ? -2.24 3.701 -14.82 1 98.25 302 ILE A CA 1
ATOM 2234 C C . ILE A 1 302 ? -2.32 2.559 -15.828 1 98.25 302 ILE A C 1
ATOM 2236 O O . ILE A 1 302 ? -3.402 2.031 -16.094 1 98.25 302 ILE A O 1
ATOM 2240 N N . PRO A 1 303 ? -1.232 2.17 -16.438 1 98.56 303 PRO A N 1
ATOM 2241 C CA . PRO A 1 303 ? -1.296 0.988 -17.297 1 98.56 303 PRO A CA 1
ATOM 2242 C C . PRO A 1 303 ? -1.667 -0.281 -16.531 1 98.56 303 PRO A C 1
ATOM 2244 O O . PRO A 1 303 ? -1.237 -0.466 -15.391 1 98.56 303 PRO A O 1
ATOM 2247 N N . VAL A 1 304 ? -2.506 -1.091 -17.141 1 98.38 304 VAL A N 1
ATOM 2248 C CA . VAL A 1 304 ? -2.924 -2.369 -16.562 1 98.38 304 VAL A CA 1
ATOM 2249 C C . VAL A 1 304 ? -2.695 -3.484 -17.594 1 98.38 304 VAL A C 1
ATOM 2251 O O . VAL A 1 304 ? -3.119 -3.375 -18.734 1 98.38 304 VAL A O 1
ATOM 2254 N N . GLN A 1 305 ? -2.01 -4.547 -17.141 1 97.69 305 GLN A N 1
ATOM 2255 C CA . GLN A 1 305 ? -1.759 -5.672 -18.031 1 97.69 305 GLN A CA 1
ATOM 2256 C C . GLN A 1 305 ? -1.952 -7 -17.312 1 97.69 305 GLN A C 1
ATOM 2258 O O . GLN A 1 305 ? -1.965 -7.047 -16.078 1 97.69 305 GLN A O 1
ATOM 2263 N N . VAL A 1 306 ? -2.121 -8.062 -18.047 1 97.31 306 VAL A N 1
ATOM 2264 C CA . VAL A 1 306 ? -2.166 -9.438 -17.562 1 97.31 306 VAL A CA 1
ATOM 2265 C C . VAL A 1 306 ? -0.974 -10.219 -18.109 1 97.31 306 VAL A C 1
ATOM 2267 O O . VAL A 1 306 ? -0.633 -10.086 -19.297 1 97.31 306 VAL A O 1
ATOM 2270 N N . VAL A 1 307 ? -0.301 -10.914 -17.234 1 96.31 307 VAL A N 1
ATOM 2271 C CA . VAL A 1 307 ? 0.774 -11.797 -17.672 1 96.31 307 VAL A CA 1
ATOM 2272 C C . VAL A 1 307 ? 0.275 -13.234 -17.719 1 96.31 307 VAL A C 1
ATOM 2274 O O . VAL A 1 307 ? -0.407 -13.688 -16.797 1 96.31 307 VAL A O 1
ATOM 2277 N N . THR A 1 308 ? 0.677 -13.93 -18.734 1 92.69 308 THR A N 1
ATOM 2278 C CA . THR A 1 308 ? 0.204 -15.297 -18.922 1 92.69 308 THR A CA 1
ATOM 2279 C C . THR A 1 308 ? 1.378 -16.266 -19 1 92.69 308 THR A C 1
ATOM 2281 O O . THR A 1 308 ? 1.188 -17.453 -19.266 1 92.69 308 THR A O 1
ATOM 2284 N N . ASP A 1 309 ? 2.553 -15.766 -18.812 1 92.69 309 ASP A N 1
ATOM 2285 C CA . ASP A 1 309 ? 3.732 -16.625 -18.844 1 92.69 309 ASP A CA 1
ATOM 2286 C C . ASP A 1 309 ? 3.639 -17.719 -17.781 1 92.69 309 ASP A C 1
ATOM 2288 O O . ASP A 1 309 ? 3.334 -17.453 -16.625 1 92.69 309 ASP A O 1
ATOM 2292 N N . PRO A 1 310 ? 3.924 -18.938 -18.188 1 89.25 310 PRO A N 1
ATOM 2293 C CA . PRO A 1 310 ? 3.797 -20.031 -17.234 1 89.25 310 PRO A CA 1
ATOM 2294 C C . PRO A 1 310 ? 4.965 -20.094 -16.25 1 89.25 310 PRO A C 1
ATOM 2296 O O . PRO A 1 310 ? 4.895 -20.797 -15.234 1 89.25 310 PRO A O 1
ATOM 2299 N N . TRP A 1 311 ? 6.012 -19.328 -16.531 1 92.94 311 TRP A N 1
ATOM 2300 C CA . TRP A 1 311 ? 7.223 -19.5 -15.727 1 92.94 311 TRP A CA 1
ATOM 2301 C C . TRP A 1 311 ? 7.637 -18.188 -15.07 1 92.94 311 TRP A C 1
ATOM 2303 O O . TRP A 1 311 ? 8.828 -17.953 -14.852 1 92.94 311 TRP A O 1
ATOM 2313 N N . THR A 1 312 ? 6.688 -17.281 -14.82 1 95.06 312 THR A N 1
ATOM 2314 C CA . THR A 1 312 ? 7.012 -15.969 -14.258 1 95.06 312 THR A CA 1
ATOM 2315 C C . THR A 1 312 ? 7.766 -16.125 -12.938 1 95.06 312 THR A C 1
ATOM 2317 O O . THR A 1 312 ? 8.695 -15.367 -12.664 1 95.06 312 THR A O 1
ATOM 2320 N N . GLY A 1 313 ? 7.344 -17.109 -12.133 1 95.81 313 GLY A N 1
ATOM 2321 C CA . GLY A 1 313 ? 8.039 -17.359 -10.883 1 95.81 313 GLY A CA 1
ATOM 2322 C C . GLY A 1 313 ? 9.5 -17.734 -11.07 1 95.81 313 GLY A C 1
ATOM 2323 O O . GLY A 1 313 ? 10.359 -17.281 -10.305 1 95.81 313 GLY A O 1
ATOM 2324 N N . LEU A 1 314 ? 9.812 -18.516 -12.055 1 97.56 314 LEU A N 1
ATOM 2325 C CA . LEU A 1 314 ? 11.188 -18.906 -12.352 1 97.56 314 LEU A CA 1
ATOM 2326 C C . LEU A 1 314 ? 12 -17.703 -12.828 1 97.56 314 LEU A C 1
ATOM 2328 O O . LEU A 1 314 ? 13.164 -17.547 -12.453 1 97.56 314 LEU A O 1
ATOM 2332 N N . LEU A 1 315 ? 11.359 -16.906 -13.641 1 97.12 315 LEU A N 1
ATOM 2333 C CA . LEU A 1 315 ? 12.008 -15.68 -14.07 1 97.12 315 LEU A CA 1
ATOM 2334 C C . LEU A 1 315 ? 12.391 -14.82 -12.875 1 97.12 315 LEU A C 1
ATOM 2336 O O . LEU A 1 315 ? 13.484 -14.258 -12.828 1 97.12 315 LEU A O 1
ATOM 2340 N N . GLY A 1 316 ? 11.469 -14.742 -11.977 1 96.94 316 GLY A N 1
ATOM 2341 C CA . GLY A 1 316 ? 11.711 -13.969 -10.766 1 96.94 316 GLY A CA 1
ATOM 2342 C C . GLY A 1 316 ? 12.836 -14.523 -9.914 1 96.94 316 GLY A C 1
ATOM 2343 O O . GLY A 1 316 ? 13.633 -13.773 -9.352 1 96.94 316 GLY A O 1
ATOM 2344 N N . ALA A 1 317 ? 12.859 -15.82 -9.766 1 97.5 317 ALA A N 1
ATOM 2345 C CA . ALA A 1 317 ? 13.938 -16.469 -9.023 1 97.5 317 ALA A CA 1
ATOM 2346 C C . ALA A 1 317 ? 15.289 -16.172 -9.664 1 97.5 317 ALA A C 1
ATOM 2348 O O . ALA A 1 317 ? 16.281 -15.945 -8.969 1 97.5 317 ALA A O 1
ATOM 2349 N N . ALA A 1 318 ? 15.359 -16.203 -10.945 1 96.75 318 ALA A N 1
ATOM 2350 C CA . ALA A 1 318 ? 16.578 -15.875 -11.672 1 96.75 318 ALA A CA 1
ATOM 2351 C C . ALA A 1 318 ? 17.016 -14.438 -11.391 1 96.75 318 ALA A C 1
ATOM 2353 O O . ALA A 1 318 ? 18.188 -14.18 -11.133 1 96.75 318 ALA A O 1
ATOM 2354 N N . GLU A 1 319 ? 16.047 -13.586 -11.438 1 94.69 319 GLU A N 1
ATOM 2355 C CA . GLU A 1 319 ? 16.328 -12.172 -11.18 1 94.69 319 GLU A CA 1
ATOM 2356 C C . GLU A 1 319 ? 16.828 -11.961 -9.758 1 94.69 319 GLU A C 1
ATOM 2358 O O . GLU A 1 319 ? 17.703 -11.125 -9.516 1 94.69 319 GLU A O 1
ATOM 2363 N N . ALA A 1 320 ? 16.344 -12.672 -8.852 1 95.44 320 ALA A N 1
ATOM 2364 C CA . ALA A 1 320 ? 16.641 -12.508 -7.43 1 95.44 320 ALA A CA 1
ATOM 2365 C C . ALA A 1 320 ? 18.078 -12.961 -7.121 1 95.44 320 ALA A C 1
ATOM 2367 O O . ALA A 1 320 ? 18.703 -12.445 -6.199 1 95.44 320 ALA A O 1
ATOM 2368 N N . LEU A 1 321 ? 18.562 -13.875 -7.863 1 94.62 321 LEU A N 1
ATOM 2369 C CA . LEU A 1 321 ? 19.828 -14.547 -7.582 1 94.62 321 LEU A CA 1
ATOM 2370 C C . LEU A 1 321 ? 20.938 -13.539 -7.336 1 94.62 321 LEU A C 1
ATOM 2372 O O . LEU A 1 321 ? 21.703 -13.68 -6.387 1 94.62 321 LEU A O 1
ATOM 2376 N N . HIS A 1 322 ? 21.031 -12.523 -8.086 1 91 322 HIS A N 1
ATOM 2377 C CA . HIS A 1 322 ? 22.109 -11.562 -7.949 1 91 322 HIS A CA 1
ATOM 2378 C C . HIS A 1 322 ? 21.578 -10.172 -7.637 1 91 322 HIS A C 1
ATOM 2380 O O . HIS A 1 322 ? 22.297 -9.18 -7.773 1 91 322 HIS A O 1
ATOM 2386 N N . ASN A 1 323 ? 20.359 -10.086 -7.309 1 89.75 323 ASN A N 1
ATOM 2387 C CA . ASN A 1 323 ? 19.781 -8.812 -6.891 1 89.75 323 ASN A CA 1
ATOM 2388 C C . ASN A 1 323 ? 20.172 -8.461 -5.461 1 89.75 323 ASN A C 1
ATOM 2390 O O . ASN A 1 323 ? 19.812 -9.156 -4.516 1 89.75 323 ASN A O 1
ATOM 2394 N N . PRO A 1 324 ? 20.859 -7.414 -5.305 1 85.88 324 PRO A N 1
ATOM 2395 C CA . PRO A 1 324 ? 21.359 -7.078 -3.967 1 85.88 324 PRO A CA 1
ATOM 2396 C C . PRO A 1 324 ? 20.25 -6.645 -3.018 1 85.88 324 PRO A C 1
ATOM 2398 O O . PRO A 1 324 ? 20.453 -6.594 -1.802 1 85.88 324 PRO A O 1
ATOM 2401 N N . GLU A 1 325 ? 19.109 -6.328 -3.594 1 84.44 325 GLU A N 1
ATOM 2402 C CA . GLU A 1 325 ? 17.984 -5.887 -2.77 1 84.44 325 GLU A CA 1
ATOM 2403 C C . GLU A 1 325 ? 17.188 -7.074 -2.225 1 84.44 325 GLU A C 1
ATOM 2405 O O . GLU A 1 325 ? 16.25 -6.895 -1.461 1 84.44 325 GLU A O 1
ATOM 2410 N N . VAL A 1 326 ? 17.609 -8.18 -2.713 1 86.25 326 VAL A N 1
ATOM 2411 C CA . VAL A 1 326 ? 16.969 -9.406 -2.256 1 86.25 326 VAL A CA 1
ATOM 2412 C C . VAL A 1 326 ? 17.938 -10.211 -1.4 1 86.25 326 VAL A C 1
ATOM 2414 O O . VAL A 1 326 ? 19.062 -10.492 -1.826 1 86.25 326 VAL A O 1
ATOM 2417 N N . GLU A 1 327 ? 17.562 -10.477 -0.221 1 78.75 327 GLU A N 1
ATOM 2418 C CA . GLU A 1 327 ? 18.438 -11.234 0.671 1 78.75 327 GLU A CA 1
ATOM 2419 C C . GLU A 1 327 ? 18.219 -12.734 0.517 1 78.75 327 GLU A C 1
ATOM 2421 O O . GLU A 1 327 ? 17.125 -13.172 0.182 1 78.75 327 GLU A O 1
ATOM 2426 N N . MET B 1 1 ? 31.281 30.969 7.824 1 57.91 1 MET B N 1
ATOM 2427 C CA . MET B 1 1 ? 30.047 30.406 8.32 1 57.91 1 MET B CA 1
ATOM 2428 C C . MET B 1 1 ? 29.297 29.672 7.203 1 57.91 1 MET B C 1
ATOM 2430 O O . MET B 1 1 ? 29.297 30.125 6.055 1 57.91 1 MET B O 1
ATOM 2434 N N . THR B 1 2 ? 28.906 28.422 7.418 1 80.62 2 THR B N 1
ATOM 2435 C CA . THR B 1 2 ? 28.25 27.641 6.371 1 80.62 2 THR B CA 1
ATOM 2436 C C . THR B 1 2 ? 26.938 28.281 5.957 1 80.62 2 THR B C 1
ATOM 2438 O O . THR B 1 2 ? 26.156 28.719 6.805 1 80.62 2 THR B O 1
ATOM 2441 N N . ARG B 1 3 ? 26.812 28.656 4.75 1 90.81 3 ARG B N 1
ATOM 2442 C CA . ARG B 1 3 ? 25.609 29.266 4.184 1 90.81 3 ARG B CA 1
ATOM 2443 C C . ARG B 1 3 ? 24.391 28.391 4.457 1 90.81 3 ARG B C 1
ATOM 2445 O O . ARG B 1 3 ? 24.391 27.203 4.176 1 90.81 3 ARG B O 1
ATOM 2452 N N . PRO B 1 4 ? 23.438 29 5.117 1 95.19 4 PRO B N 1
ATOM 2453 C CA . PRO B 1 4 ? 22.25 28.188 5.434 1 95.19 4 PRO B CA 1
ATOM 2454 C C . PRO B 1 4 ? 21.406 27.859 4.203 1 95.19 4 PRO B C 1
ATOM 2456 O O . PRO B 1 4 ? 21.578 28.484 3.152 1 95.19 4 PRO B O 1
ATOM 2459 N N . ALA B 1 5 ? 20.594 26.875 4.328 1 97.69 5 ALA B N 1
ATOM 2460 C CA . ALA B 1 5 ? 19.578 26.547 3.334 1 97.69 5 ALA B CA 1
ATOM 2461 C C . ALA B 1 5 ? 18.188 26.938 3.816 1 97.69 5 ALA B C 1
ATOM 2463 O O . ALA B 1 5 ? 17.953 27.109 5.02 1 97.69 5 ALA B O 1
ATOM 2464 N N . LEU B 1 6 ? 17.312 27.141 2.863 1 98.38 6 LEU B N 1
ATOM 2465 C CA . LEU B 1 6 ? 15.938 27.5 3.158 1 98.38 6 LEU B CA 1
ATOM 2466 C C . LEU B 1 6 ? 15.031 26.281 3.088 1 98.38 6 LEU B C 1
ATOM 2468 O O . LEU B 1 6 ? 15.109 25.5 2.141 1 98.38 6 LEU B O 1
ATOM 2472 N N . ILE B 1 7 ? 14.18 26.062 4.113 1 98.5 7 ILE B N 1
ATOM 2473 C CA . ILE B 1 7 ? 13.148 25.031 4.07 1 98.5 7 ILE B CA 1
ATOM 2474 C C . ILE B 1 7 ? 11.789 25.656 4.344 1 98.5 7 ILE B C 1
ATOM 2476 O O . ILE B 1 7 ? 11.68 26.641 5.078 1 98.5 7 ILE B O 1
ATOM 2480 N N . GLY B 1 8 ? 10.773 25.109 3.711 1 98 8 GLY B N 1
ATOM 2481 C CA . GLY B 1 8 ? 9.422 25.625 3.854 1 98 8 GLY B CA 1
ATOM 2482 C C . GLY B 1 8 ? 8.359 24.547 3.875 1 98 8 GLY B C 1
ATOM 2483 O O . GLY B 1 8 ? 8.508 23.516 3.221 1 98 8 GLY B O 1
ATOM 2484 N N . ASP B 1 9 ? 7.387 24.734 4.613 1 96.19 9 ASP B N 1
ATOM 2485 C CA . ASP B 1 9 ? 6.145 23.953 4.668 1 96.19 9 ASP B CA 1
ATOM 2486 C C . ASP B 1 9 ? 4.934 24.859 4.398 1 96.19 9 ASP B C 1
ATOM 2488 O O . ASP B 1 9 ? 4.484 25.578 5.285 1 96.19 9 ASP B O 1
ATOM 2492 N N . ILE B 1 10 ? 4.445 24.75 3.221 1 94.56 10 ILE B N 1
ATOM 2493 C CA . ILE B 1 10 ? 3.451 25.703 2.729 1 94.56 10 ILE B CA 1
ATOM 2494 C C . ILE B 1 10 ? 2.084 25.031 2.654 1 94.56 10 ILE B C 1
ATOM 2496 O O . ILE B 1 10 ? 1.86 24.156 1.815 1 94.56 10 ILE B O 1
ATOM 2500 N N . GLY B 1 11 ? 1.197 25.484 3.514 1 88.31 11 GLY B N 1
ATOM 2501 C CA . GLY B 1 11 ? -0.182 25.016 3.494 1 88.31 11 GLY B CA 1
ATOM 2502 C C . GLY B 1 11 ? -1.109 25.953 2.736 1 88.31 11 GLY B C 1
ATOM 2503 O O . GLY B 1 11 ? -0.655 26.766 1.937 1 88.31 11 GLY B O 1
ATOM 2504 N N . GLY B 1 12 ? -2.355 25.797 2.922 1 82.75 12 GLY B N 1
ATOM 2505 C CA . GLY B 1 12 ? -3.338 26.641 2.248 1 82.75 12 GLY B CA 1
ATOM 2506 C C . GLY B 1 12 ? -3.432 28.031 2.832 1 82.75 12 GLY B C 1
ATOM 2507 O O . GLY B 1 12 ? -3.756 28.984 2.123 1 82.75 12 GLY B O 1
ATOM 2508 N N . THR B 1 13 ? -3.125 28.188 4.117 1 86.06 13 THR B N 1
ATOM 2509 C CA . THR B 1 13 ? -3.371 29.453 4.785 1 86.06 13 THR B CA 1
ATOM 2510 C C . THR B 1 13 ? -2.061 30.078 5.25 1 86.06 13 THR B C 1
ATOM 2512 O O . THR B 1 13 ? -1.927 31.312 5.266 1 86.06 13 THR B O 1
ATOM 2515 N N . HIS B 1 14 ? -1.186 29.219 5.629 1 91.81 14 HIS B N 1
ATOM 2516 C CA . HIS B 1 14 ? 0.076 29.719 6.152 1 91.81 14 HIS B CA 1
ATOM 2517 C C . HIS B 1 14 ? 1.266 29.016 5.52 1 91.81 14 HIS B C 1
ATOM 2519 O O . HIS B 1 14 ? 1.153 27.859 5.102 1 91.81 14 HIS B O 1
ATOM 2525 N N . ALA B 1 15 ? 2.287 29.703 5.496 1 95.5 15 ALA B N 1
ATOM 2526 C CA . ALA B 1 15 ? 3.588 29.172 5.09 1 95.5 15 ALA B CA 1
ATOM 2527 C C . ALA B 1 15 ? 4.602 29.281 6.227 1 95.5 15 ALA B C 1
ATOM 2529 O O . ALA B 1 15 ? 4.797 30.359 6.793 1 95.5 15 ALA B O 1
ATOM 2530 N N . ARG B 1 16 ? 5.141 28.188 6.523 1 97.19 16 ARG B N 1
ATOM 2531 C CA . ARG B 1 16 ? 6.203 28.172 7.52 1 97.19 16 ARG B CA 1
ATOM 2532 C C . ARG B 1 16 ? 7.574 28.062 6.859 1 97.19 16 ARG B C 1
ATOM 2534 O O . ARG B 1 16 ? 7.785 27.219 5.98 1 97.19 16 ARG B O 1
ATOM 2541 N N . PHE B 1 17 ? 8.422 28.938 7.273 1 98.38 17 PHE B N 1
ATOM 2542 C CA . PHE B 1 17 ? 9.781 28.938 6.746 1 98.38 17 PHE B CA 1
ATOM 2543 C C . PHE B 1 17 ? 10.797 28.812 7.875 1 98.38 17 PHE B C 1
ATOM 2545 O O . PHE B 1 17 ? 10.523 29.203 9.008 1 98.38 17 PHE B O 1
ATOM 2552 N N . ALA B 1 18 ? 11.906 28.266 7.527 1 98.56 18 ALA B N 1
ATOM 2553 C CA . ALA B 1 18 ? 13.023 28.109 8.453 1 98.56 18 ALA B CA 1
ATOM 2554 C C . ALA B 1 18 ? 14.344 28.016 7.711 1 98.56 18 ALA B C 1
ATOM 2556 O O . ALA B 1 18 ? 14.367 27.844 6.488 1 98.56 18 ALA B O 1
ATOM 2557 N N . LEU B 1 19 ? 15.406 28.266 8.383 1 97.94 19 LEU B N 1
ATOM 2558 C CA . LEU B 1 19 ? 16.75 28.016 7.895 1 97.94 19 LEU B CA 1
ATOM 2559 C C . LEU B 1 19 ? 17.312 26.734 8.492 1 97.94 19 LEU B C 1
ATOM 2561 O O . LEU B 1 19 ? 16.922 26.328 9.586 1 97.94 19 LEU B O 1
ATOM 2565 N N . VAL B 1 20 ? 18.156 26.078 7.723 1 97.25 20 VAL B N 1
ATOM 2566 C CA . VAL B 1 20 ? 18.812 24.859 8.211 1 97.25 20 VAL B CA 1
ATOM 2567 C C . VAL B 1 20 ? 20.25 24.812 7.723 1 97.25 20 VAL B C 1
ATOM 2569 O O . VAL B 1 20 ? 20.594 25.406 6.691 1 97.25 20 VAL B O 1
ATOM 2572 N N . THR B 1 21 ? 21.094 24.234 8.555 1 94.75 21 THR B N 1
ATOM 2573 C CA . THR B 1 21 ? 22.438 23.922 8.078 1 94.75 21 THR B CA 1
ATOM 2574 C C . THR B 1 21 ? 22.406 22.812 7.039 1 94.75 21 THR B C 1
ATOM 2576 O O . THR B 1 21 ? 21.859 21.734 7.301 1 94.75 21 THR B O 1
ATOM 2579 N N . PRO B 1 22 ? 22.938 23.094 5.871 1 90.62 22 PRO B N 1
ATOM 2580 C CA . PRO B 1 22 ? 22.938 22.031 4.871 1 90.62 22 PRO B CA 1
ATOM 2581 C C . PRO B 1 22 ? 23.5 20.719 5.418 1 90.62 22 PRO B C 1
ATOM 2583 O O . PRO B 1 22 ? 24.562 20.703 6.051 1 90.62 22 PRO B O 1
ATOM 2586 N N . GLY B 1 23 ? 22.75 19.641 5.203 1 86.44 23 GLY B N 1
ATOM 2587 C CA . GLY B 1 23 ? 23.156 18.344 5.711 1 86.44 23 GLY B CA 1
ATOM 2588 C C . GLY B 1 23 ? 22.562 18.016 7.07 1 86.44 23 GLY B C 1
ATOM 2589 O O . GLY B 1 23 ? 22.562 16.859 7.492 1 86.44 23 GLY B O 1
ATOM 2590 N N . ALA B 1 24 ? 22.094 19 7.746 1 91 24 ALA B N 1
ATOM 2591 C CA . ALA B 1 24 ? 21.406 18.812 9.023 1 91 24 ALA B CA 1
ATOM 2592 C C . ALA B 1 24 ? 19.891 18.906 8.852 1 91 24 ALA B C 1
ATOM 2594 O O . ALA B 1 24 ? 19.391 19.172 7.75 1 91 24 ALA B O 1
ATOM 2595 N N . VAL B 1 25 ? 19.203 18.625 9.93 1 92.75 25 VAL B N 1
ATOM 2596 C CA . VAL B 1 25 ? 17.75 18.609 9.773 1 92.75 25 VAL B CA 1
ATOM 2597 C C . VAL B 1 25 ? 17.109 19.562 10.766 1 92.75 25 VAL B C 1
ATOM 2599 O O . VAL B 1 25 ? 15.922 19.891 10.648 1 92.75 25 VAL B O 1
ATOM 2602 N N . ALA B 1 26 ? 17.828 20.141 11.711 1 93.88 26 ALA B N 1
ATOM 2603 C CA . ALA B 1 26 ? 17.25 20.984 12.758 1 93.88 26 ALA B CA 1
ATOM 2604 C C . ALA B 1 26 ? 16.953 22.375 12.227 1 93.88 26 ALA B C 1
ATOM 2606 O O . ALA B 1 26 ? 17.875 23.141 11.891 1 93.88 26 ALA B O 1
ATOM 2607 N N . PRO B 1 27 ? 15.711 22.719 12.203 1 97 27 PRO B N 1
ATOM 2608 C CA . PRO B 1 27 ? 15.367 24.062 11.703 1 97 27 PRO B CA 1
ATOM 2609 C C . PRO B 1 27 ? 15.672 25.172 12.711 1 97 27 PRO B C 1
ATOM 2611 O O . PRO B 1 27 ? 15.617 24.938 13.922 1 97 27 PRO B O 1
ATOM 2614 N N . ARG B 1 28 ? 16 26.312 12.195 1 96.81 28 ARG B N 1
ATOM 2615 C CA . ARG B 1 28 ? 16.203 27.516 13 1 96.81 28 ARG B CA 1
ATOM 2616 C C . ARG B 1 28 ? 15.398 28.688 12.438 1 96.81 28 ARG B C 1
ATOM 2618 O O . ARG B 1 28 ? 15.023 28.688 11.266 1 96.81 28 ARG B O 1
ATOM 2625 N N . GLU B 1 29 ? 15.078 29.641 13.32 1 97.56 29 GLU B N 1
ATOM 2626 C CA . GLU B 1 29 ? 14.422 30.891 12.945 1 97.56 29 GLU B CA 1
ATOM 2627 C C . GLU B 1 29 ? 13.094 30.625 12.242 1 97.56 29 GLU B C 1
ATOM 2629 O O . GLU B 1 29 ? 12.836 31.156 11.164 1 97.56 29 GLU B O 1
ATOM 2634 N N . ILE B 1 30 ? 12.328 29.781 12.797 1 98.06 30 ILE B N 1
ATOM 2635 C CA . ILE B 1 30 ? 11.047 29.391 12.219 1 98.06 30 ILE B CA 1
ATOM 2636 C C . ILE B 1 30 ? 10.078 30.562 12.289 1 98.06 30 ILE B C 1
ATOM 2638 O O . ILE B 1 30 ? 9.945 31.203 13.328 1 98.06 30 ILE B O 1
ATOM 2642 N N . GLN B 1 31 ? 9.453 30.875 11.219 1 98 31 GLN B N 1
ATOM 2643 C CA . GLN B 1 31 ? 8.383 31.875 11.164 1 98 31 GLN B CA 1
ATOM 2644 C C . GLN B 1 31 ? 7.207 31.359 10.336 1 98 31 GLN B C 1
ATOM 2646 O O . GLN B 1 31 ? 7.398 30.688 9.312 1 98 31 GLN B O 1
ATOM 2651 N N . SER B 1 32 ? 6.047 31.656 10.758 1 97.12 32 SER B N 1
ATOM 2652 C CA . SER B 1 32 ? 4.816 31.375 10.031 1 97.12 32 SER B CA 1
ATOM 2653 C C . SER B 1 32 ? 4.227 32.656 9.43 1 97.12 32 SER B C 1
ATOM 2655 O O . SER B 1 32 ? 4 33.625 10.141 1 97.12 32 SER B O 1
ATOM 2657 N N . LEU B 1 33 ? 4.031 32.625 8.141 1 96.94 33 LEU B N 1
ATOM 2658 C CA . LEU B 1 33 ? 3.504 33.781 7.426 1 96.94 33 LEU B CA 1
ATOM 2659 C C . LEU B 1 33 ? 2.158 33.469 6.785 1 96.94 33 LEU B C 1
ATOM 2661 O O . LEU B 1 33 ? 1.979 32.375 6.223 1 96.94 33 LEU B O 1
ATOM 2665 N N . PRO B 1 34 ? 1.21 34.375 6.863 1 95.12 34 PRO B N 1
ATOM 2666 C CA . PRO B 1 34 ? -0.051 34.156 6.152 1 95.12 34 PRO B CA 1
ATOM 2667 C C . PRO B 1 34 ? 0.107 34.219 4.637 1 95.12 34 PRO B C 1
ATOM 2669 O O . PRO B 1 34 ? 0.558 35.25 4.102 1 95.12 34 PRO B O 1
ATOM 2672 N N . CYS B 1 35 ? -0.282 33.188 3.977 1 94.12 35 CYS B N 1
ATOM 2673 C CA . CYS B 1 35 ? -0.143 33.156 2.525 1 94.12 35 CYS B CA 1
ATOM 2674 C C . CYS B 1 35 ? -0.872 34.312 1.86 1 94.12 35 CYS B C 1
ATOM 2676 O O . CYS B 1 35 ? -0.4 34.844 0.862 1 94.12 35 CYS B O 1
ATOM 2678 N N . ALA B 1 36 ? -1.96 34.719 2.443 1 92.81 36 ALA B N 1
ATOM 2679 C CA . ALA B 1 36 ? -2.826 35.75 1.871 1 92.81 36 ALA B CA 1
ATOM 2680 C C . ALA B 1 36 ? -2.115 37.094 1.817 1 92.81 36 ALA B C 1
ATOM 2682 O O . ALA B 1 36 ? -2.508 38 1.054 1 92.81 36 ALA B O 1
ATOM 2683 N N . ASP B 1 37 ? -1.134 37.25 2.561 1 95.81 37 ASP B N 1
ATOM 2684 C CA . ASP B 1 37 ? -0.439 38.531 2.658 1 95.81 37 ASP B CA 1
ATOM 2685 C C . ASP B 1 37 ? 0.565 38.719 1.521 1 95.81 37 ASP B C 1
ATOM 2687 O O . ASP B 1 37 ? 1.151 39.781 1.355 1 95.81 37 ASP B O 1
ATOM 2691 N N . TYR B 1 38 ? 0.727 37.688 0.678 1 96.56 38 TYR B N 1
ATOM 2692 C CA . TYR B 1 38 ? 1.764 37.719 -0.348 1 96.56 38 TYR B CA 1
ATOM 2693 C C . TYR B 1 38 ? 1.22 37.25 -1.69 1 96.56 38 TYR B C 1
ATOM 2695 O O . TYR B 1 38 ? 0.38 36.344 -1.743 1 96.56 38 TYR B O 1
ATOM 2703 N N . PRO B 1 39 ? 1.738 37.781 -2.785 1 94.44 39 PRO B N 1
ATOM 2704 C CA . PRO B 1 39 ? 1.308 37.312 -4.109 1 94.44 39 PRO B CA 1
ATOM 2705 C C . PRO B 1 39 ? 1.779 35.875 -4.426 1 94.44 39 PRO B C 1
ATOM 2707 O O . PRO B 1 39 ? 1.166 35.188 -5.242 1 94.44 39 PRO B O 1
ATOM 2710 N N . GLY B 1 40 ? 2.891 35.531 -3.76 1 94.81 40 GLY B N 1
ATOM 2711 C CA . GLY B 1 40 ? 3.453 34.219 -4.02 1 94.81 40 GLY B CA 1
ATOM 2712 C C . GLY B 1 40 ? 4.578 33.875 -3.068 1 94.81 40 GLY B C 1
ATOM 2713 O O . GLY B 1 40 ? 4.875 34.594 -2.133 1 94.81 40 GLY B O 1
ATOM 2714 N N . PRO B 1 41 ? 5.121 32.688 -3.361 1 95.94 41 PRO B N 1
ATOM 2715 C CA . PRO B 1 41 ? 6.148 32.188 -2.439 1 95.94 41 PRO B CA 1
ATOM 2716 C C . PRO B 1 41 ? 7.418 33.031 -2.471 1 95.94 41 PRO B C 1
ATOM 2718 O O . PRO B 1 41 ? 8.102 33.188 -1.45 1 95.94 41 PRO B O 1
ATOM 2721 N N . VAL B 1 42 ? 7.754 33.656 -3.637 1 97.5 42 VAL B N 1
ATOM 2722 C CA . VAL B 1 42 ? 8.984 34.438 -3.762 1 97.5 42 VAL B CA 1
ATOM 2723 C C . VAL B 1 42 ? 8.93 35.625 -2.814 1 97.5 42 VAL B C 1
ATOM 2725 O O . VAL B 1 42 ? 9.867 35.844 -2.045 1 97.5 42 VAL B O 1
ATOM 2728 N N . GLU B 1 43 ? 7.859 36.312 -2.869 1 97.81 43 GLU B N 1
ATOM 2729 C CA . GLU B 1 43 ? 7.699 37.5 -2.025 1 97.81 43 GLU B CA 1
ATOM 2730 C C . GLU B 1 43 ? 7.672 37.125 -0.547 1 97.81 43 GLU B C 1
ATOM 2732 O O . GLU B 1 43 ? 8.258 37.812 0.286 1 97.81 43 GLU B O 1
ATOM 2737 N N . ALA B 1 44 ? 6.996 36.062 -0.243 1 97.62 44 ALA B N 1
ATOM 2738 C CA . ALA B 1 44 ? 6.938 35.562 1.137 1 97.62 44 ALA B CA 1
ATOM 2739 C C . ALA B 1 44 ? 8.328 35.188 1.64 1 97.62 44 ALA B C 1
ATOM 2741 O O . ALA B 1 44 ? 8.703 35.531 2.762 1 97.62 44 ALA B O 1
ATOM 2742 N N . ILE B 1 45 ? 9.055 34.469 0.836 1 98 45 ILE B N 1
ATOM 2743 C CA . ILE B 1 45 ? 10.391 34 1.2 1 98 45 ILE B CA 1
ATOM 2744 C C . ILE B 1 45 ? 11.328 35.188 1.379 1 98 45 ILE B C 1
ATOM 2746 O O . ILE B 1 45 ? 12.102 35.25 2.338 1 98 45 ILE B O 1
ATOM 2750 N N . ARG B 1 46 ? 11.258 36.188 0.499 1 97.69 46 ARG B N 1
ATOM 2751 C CA . ARG B 1 46 ? 12.094 37.375 0.614 1 97.69 46 ARG B CA 1
ATOM 2752 C C . ARG B 1 46 ? 11.805 38.125 1.912 1 97.69 46 ARG B C 1
ATOM 2754 O O . ARG B 1 46 ? 12.727 38.594 2.576 1 97.69 46 ARG B O 1
ATOM 2761 N N . ASP B 1 47 ? 10.539 38.188 2.145 1 98.25 47 ASP B N 1
ATOM 2762 C CA . ASP B 1 47 ? 10.172 38.812 3.402 1 98.25 47 ASP B CA 1
ATOM 2763 C C . ASP B 1 47 ? 10.734 38.062 4.598 1 98.25 47 ASP B C 1
ATOM 2765 O O . ASP B 1 47 ? 11.312 38.656 5.504 1 98.25 47 ASP B O 1
ATOM 2769 N N . TYR B 1 48 ? 10.578 36.75 4.621 1 98.31 48 TYR B N 1
ATOM 2770 C CA . TYR B 1 48 ? 11.117 35.906 5.68 1 98.31 48 TYR B CA 1
ATOM 2771 C C . TYR B 1 48 ? 12.617 36.094 5.82 1 98.31 48 TYR B C 1
ATOM 2773 O O . TYR B 1 48 ? 13.125 36.312 6.926 1 98.31 48 TYR B O 1
ATOM 2781 N N . LEU B 1 49 ? 13.312 36.031 4.707 1 97.62 49 LEU B N 1
ATOM 2782 C CA . LEU B 1 49 ? 14.773 36.125 4.727 1 97.62 49 LEU B CA 1
ATOM 2783 C C . LEU B 1 49 ? 15.203 37.5 5.273 1 97.62 49 LEU B C 1
ATOM 2785 O O . LEU B 1 49 ? 16.188 37.594 6 1 97.62 49 LEU B O 1
ATOM 2789 N N . ALA B 1 50 ? 14.477 38.531 4.934 1 96.88 50 ALA B N 1
ATOM 2790 C CA . ALA B 1 50 ? 14.758 39.844 5.465 1 96.88 50 ALA B CA 1
ATOM 2791 C C . ALA B 1 50 ? 14.578 39.875 6.977 1 96.88 50 ALA B C 1
ATOM 2793 O O . ALA B 1 50 ? 15.391 40.469 7.691 1 96.88 50 ALA B O 1
ATOM 2794 N N . ARG B 1 51 ? 13.547 39.281 7.426 1 97 51 ARG B N 1
ATOM 2795 C CA . ARG B 1 51 ? 13.211 39.25 8.844 1 97 51 ARG B CA 1
ATOM 2796 C C . ARG B 1 51 ? 14.297 38.562 9.664 1 97 51 ARG B C 1
ATOM 2798 O O . ARG B 1 51 ? 14.562 38.938 10.805 1 97 51 ARG B O 1
ATOM 2805 N N . VAL B 1 52 ? 14.883 37.562 9.102 1 95.75 52 VAL B N 1
ATOM 2806 C CA . VAL B 1 52 ? 15.82 36.75 9.883 1 95.75 52 VAL B CA 1
ATOM 2807 C C . VAL B 1 52 ? 17.25 37.188 9.539 1 95.75 52 VAL B C 1
ATOM 2809 O O . VAL B 1 52 ? 18.219 36.531 9.984 1 95.75 52 VAL B O 1
ATOM 2812 N N . GLY B 1 53 ? 17.406 38.125 8.719 1 92.62 53 GLY B N 1
ATOM 2813 C CA . GLY B 1 53 ? 18.703 38.688 8.422 1 92.62 53 GLY B CA 1
ATOM 2814 C C . GLY B 1 53 ? 19.531 37.844 7.473 1 92.62 53 GLY B C 1
ATOM 2815 O O . GLY B 1 53 ? 20.766 37.969 7.465 1 92.62 53 GLY B O 1
ATOM 2816 N N . ALA B 1 54 ? 18.953 36.969 6.762 1 92.75 54 ALA B N 1
ATOM 2817 C CA . ALA B 1 54 ? 19.656 36.125 5.801 1 92.75 54 ALA B CA 1
ATOM 2818 C C . ALA B 1 54 ? 19.625 36.75 4.402 1 92.75 54 ALA B C 1
ATOM 2820 O O . ALA B 1 54 ? 19.203 36.094 3.441 1 92.75 54 ALA B O 1
ATOM 2821 N N . VAL B 1 55 ? 19.984 37.969 4.395 1 90.12 55 VAL B N 1
ATOM 2822 C CA . VAL B 1 55 ? 20.016 38.719 3.152 1 90.12 55 VAL B CA 1
ATOM 2823 C C . VAL B 1 55 ? 21.438 39.188 2.865 1 90.12 55 VAL B C 1
ATOM 2825 O O . VAL B 1 55 ? 22.359 38.906 3.639 1 90.12 55 VAL B O 1
ATOM 2828 N N . GLY B 1 56 ? 21.609 39.875 1.742 1 81.94 56 GLY B N 1
ATOM 2829 C CA . GLY B 1 56 ? 22.922 40.406 1.408 1 81.94 56 GLY B CA 1
ATOM 2830 C C . GLY B 1 56 ? 23.922 39.344 1.02 1 81.94 56 GLY B C 1
ATOM 2831 O O . GLY B 1 56 ? 23.688 38.594 0.075 1 81.94 56 GLY B O 1
ATOM 2832 N N . ASP B 1 57 ? 24.844 39.094 1.946 1 79 57 ASP B N 1
ATOM 2833 C CA . ASP B 1 57 ? 25.984 38.25 1.608 1 79 57 ASP B CA 1
ATOM 2834 C C . ASP B 1 57 ? 25.719 36.812 2.047 1 79 57 ASP B C 1
ATOM 2836 O O . ASP B 1 57 ? 26.469 35.906 1.694 1 79 57 ASP B O 1
ATOM 2840 N N . THR B 1 58 ? 24.562 36.625 2.506 1 85.5 58 THR B N 1
ATOM 2841 C CA . THR B 1 58 ? 24.406 35.281 3.068 1 85.5 58 THR B CA 1
ATOM 2842 C C . THR B 1 58 ? 23.047 34.719 2.721 1 85.5 58 THR B C 1
ATOM 2844 O O . THR B 1 58 ? 22.375 34.125 3.576 1 85.5 58 THR B O 1
ATOM 2847 N N . PRO B 1 59 ? 22.578 35 1.616 1 89.75 59 PRO B N 1
ATOM 2848 C CA . PRO B 1 59 ? 21.312 34.344 1.298 1 89.75 59 PRO B CA 1
ATOM 2849 C C . PRO B 1 59 ? 21.469 32.844 1.033 1 89.75 59 PRO B C 1
ATOM 2851 O O . PRO B 1 59 ? 22.516 32.406 0.556 1 89.75 59 PRO B O 1
ATOM 2854 N N . PRO B 1 60 ? 20.422 32.062 1.351 1 96 60 PRO B N 1
ATOM 2855 C CA . PRO B 1 60 ? 20.5 30.641 0.994 1 96 60 PRO B CA 1
ATOM 2856 C C . PRO B 1 60 ? 20.609 30.422 -0.513 1 96 60 PRO B C 1
ATOM 2858 O O . PRO B 1 60 ? 19.984 31.141 -1.292 1 96 60 PRO B O 1
ATOM 2861 N N . HIS B 1 61 ? 21.359 29.438 -0.872 1 96.19 61 HIS B N 1
ATOM 2862 C CA . HIS B 1 61 ? 21.453 29.047 -2.275 1 96.19 61 HIS B CA 1
ATOM 2863 C C . HIS B 1 61 ? 20.75 27.703 -2.521 1 96.19 61 HIS B C 1
ATOM 2865 O O . HIS B 1 61 ? 20.688 27.25 -3.662 1 96.19 61 HIS B O 1
ATOM 2871 N N . GLU B 1 62 ? 20.266 27.094 -1.502 1 97.38 62 GLU B N 1
ATOM 2872 C CA . GLU B 1 62 ? 19.516 25.844 -1.565 1 97.38 62 GLU B CA 1
ATOM 2873 C C . GLU B 1 62 ? 18.188 25.969 -0.838 1 97.38 62 GLU B C 1
ATOM 2875 O O . GLU B 1 62 ? 18.094 26.641 0.197 1 97.38 62 GLU B O 1
ATOM 2880 N N . ALA B 1 63 ? 17.172 25.359 -1.396 1 98.12 63 ALA B N 1
ATOM 2881 C CA . ALA B 1 63 ? 15.859 25.406 -0.75 1 98.12 63 ALA B CA 1
ATOM 2882 C C . ALA B 1 63 ? 15.055 24.141 -1.052 1 98.12 63 ALA B C 1
ATOM 2884 O O . ALA B 1 63 ? 15.219 23.531 -2.111 1 98.12 63 ALA B O 1
ATOM 2885 N N . CYS B 1 64 ? 14.25 23.766 -0.124 1 97.94 64 CYS B N 1
ATOM 2886 C CA . CYS B 1 64 ? 13.227 22.734 -0.315 1 97.94 64 CYS B CA 1
ATOM 2887 C C . CYS B 1 64 ? 11.883 23.203 0.254 1 97.94 64 CYS B C 1
ATOM 2889 O O . CYS B 1 64 ? 11.797 23.547 1.435 1 97.94 64 CYS B O 1
ATOM 2891 N N . LEU B 1 65 ? 10.898 23.25 -0.582 1 97.31 65 LEU B N 1
ATOM 2892 C CA . LEU B 1 65 ? 9.562 23.656 -0.169 1 97.31 65 LEU B CA 1
ATOM 2893 C C . LEU B 1 65 ? 8.594 22.484 -0.199 1 97.31 65 LEU B C 1
ATOM 2895 O O . LEU B 1 65 ? 8.422 21.844 -1.24 1 97.31 65 LEU B O 1
ATOM 2899 N N . ALA B 1 66 ? 8.016 22.141 0.941 1 96.81 66 ALA B N 1
ATOM 2900 C CA . ALA B 1 66 ? 6.875 21.234 1.002 1 96.81 66 ALA B CA 1
ATOM 2901 C C . ALA B 1 66 ? 5.566 21.969 0.747 1 96.81 66 ALA B C 1
ATOM 2903 O O . ALA B 1 66 ? 5.277 22.984 1.399 1 96.81 66 ALA B O 1
ATOM 2904 N N . VAL B 1 67 ? 4.801 21.5 -0.194 1 94.62 67 VAL B N 1
ATOM 2905 C CA . VAL B 1 67 ? 3.605 22.25 -0.567 1 94.62 67 VAL B CA 1
ATOM 2906 C C . VAL B 1 67 ? 2.391 21.328 -0.556 1 94.62 67 VAL B C 1
ATOM 2908 O O . VAL B 1 67 ? 2.498 20.141 -0.891 1 94.62 67 VAL B O 1
ATOM 2911 N N . ALA B 1 68 ? 1.244 21.906 -0.224 1 87.88 68 ALA B N 1
ATOM 2912 C CA . ALA B 1 68 ? -0.021 21.188 -0.299 1 87.88 68 ALA B CA 1
ATOM 2913 C C . ALA B 1 68 ? -0.46 21 -1.748 1 87.88 68 ALA B C 1
ATOM 2915 O O . ALA B 1 68 ? -0.357 21.922 -2.559 1 87.88 68 ALA B O 1
ATOM 2916 N N . GLY B 1 69 ? -0.749 19.766 -2.105 1 80.38 69 GLY B N 1
ATOM 2917 C CA . GLY B 1 69 ? -1.23 19.516 -3.453 1 80.38 69 GLY B CA 1
ATOM 2918 C C . GLY B 1 69 ? -0.243 18.734 -4.301 1 80.38 69 GLY B C 1
ATOM 2919 O O . GLY B 1 69 ? 0.812 18.328 -3.814 1 80.38 69 GLY B O 1
ATOM 2920 N N . PRO B 1 70 ? -0.614 18.531 -5.566 1 79.12 70 PRO B N 1
ATOM 2921 C CA . PRO B 1 70 ?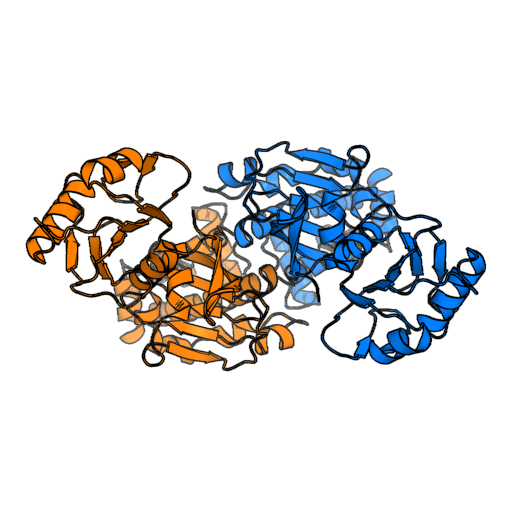 0.237 17.781 -6.492 1 79.12 70 PRO B CA 1
ATOM 2922 C C . PRO B 1 70 ? 1.508 18.531 -6.871 1 79.12 70 PRO B C 1
ATOM 2924 O O . PRO B 1 70 ? 1.479 19.75 -7.027 1 79.12 70 PRO B O 1
ATOM 2927 N N . VAL B 1 71 ? 2.564 17.891 -6.957 1 85.56 71 VAL B N 1
ATOM 2928 C CA . VAL B 1 71 ? 3.838 18.531 -7.281 1 85.56 71 VAL B CA 1
ATOM 2929 C C . VAL B 1 71 ? 4.402 17.938 -8.57 1 85.56 71 VAL B C 1
ATOM 2931 O O . VAL B 1 71 ? 5.605 18.031 -8.828 1 85.56 71 VAL B O 1
ATOM 2934 N N . ASP B 1 72 ? 3.475 17.344 -9.305 1 78.81 72 ASP B N 1
ATOM 2935 C CA . ASP B 1 72 ? 3.928 16.75 -10.555 1 78.81 72 ASP B CA 1
ATOM 2936 C C . ASP B 1 72 ? 4.121 17.812 -11.633 1 78.81 72 ASP B C 1
ATOM 2938 O O . ASP B 1 72 ? 3.27 18.688 -11.812 1 78.81 72 ASP B O 1
ATOM 2942 N N . GLY B 1 73 ? 5.395 18.031 -12.102 1 81 73 GLY B N 1
ATOM 2943 C CA . GLY B 1 73 ? 5.625 18.906 -13.234 1 81 73 GLY B CA 1
ATOM 2944 C C . GLY B 1 73 ? 6.285 20.219 -12.852 1 81 73 GLY B C 1
ATOM 2945 O O . GLY B 1 73 ? 6.824 20.344 -11.75 1 81 73 GLY B O 1
ATOM 2946 N N . GLU B 1 74 ? 6.211 21.156 -13.797 1 88.56 74 GLU B N 1
ATOM 2947 C CA . GLU B 1 74 ? 6.879 22.438 -13.656 1 88.56 74 GLU B CA 1
ATOM 2948 C C . GLU B 1 74 ? 6 23.438 -12.906 1 88.56 74 GLU B C 1
ATOM 2950 O O . GLU B 1 74 ? 6.484 24.188 -12.055 1 88.56 74 GLU B O 1
ATOM 2955 N N . ARG B 1 75 ? 4.766 23.453 -13.148 1 90.44 75 ARG B N 1
ATOM 2956 C CA . ARG B 1 75 ? 3.84 24.391 -12.516 1 90.44 75 ARG B CA 1
ATOM 2957 C C . ARG B 1 75 ? 3.262 23.812 -11.234 1 90.44 75 ARG B C 1
ATOM 2959 O O . ARG B 1 75 ? 2.852 22.656 -11.203 1 90.44 75 ARG B O 1
ATOM 2966 N N . ILE B 1 76 ? 3.299 24.531 -10.102 1 90.88 76 ILE B N 1
ATOM 2967 C CA . ILE B 1 76 ? 2.799 24.141 -8.781 1 90.88 76 ILE B CA 1
ATOM 2968 C C . ILE B 1 76 ? 1.567 24.969 -8.43 1 90.88 76 ILE B C 1
ATOM 2970 O O . ILE B 1 76 ? 1.628 26.203 -8.406 1 90.88 76 ILE B O 1
ATOM 2974 N N . THR B 1 77 ? 0.513 24.312 -8.25 1 86.81 77 THR B N 1
ATOM 2975 C CA . THR B 1 77 ? -0.727 24.938 -7.801 1 86.81 77 THR B CA 1
ATOM 2976 C C . THR B 1 77 ? -1.122 24.422 -6.422 1 86.81 77 THR B C 1
ATOM 2978 O O . THR B 1 77 ? -1.297 23.203 -6.238 1 86.81 77 THR B O 1
ATOM 2981 N N . LEU B 1 78 ? -1.2 25.203 -5.473 1 84.5 78 LEU B N 1
ATOM 2982 C CA . LEU B 1 78 ? -1.518 24.812 -4.105 1 84.5 78 LEU B CA 1
ATOM 2983 C C . LEU B 1 78 ? -3.02 24.609 -3.932 1 84.5 78 LEU B C 1
ATOM 2985 O O . LEU B 1 78 ? -3.82 25.344 -4.512 1 84.5 78 LEU B O 1
ATOM 2989 N N . THR B 1 79 ? -3.232 23.656 -3.082 1 73.62 79 THR B N 1
ATOM 2990 C CA . THR B 1 79 ? -4.625 23.422 -2.717 1 73.62 79 THR B CA 1
ATOM 2991 C C . THR B 1 79 ? -5.094 24.438 -1.679 1 73.62 79 THR B C 1
ATOM 2993 O O . THR B 1 79 ? -4.406 24.672 -0.68 1 73.62 79 THR B O 1
ATOM 2996 N N . ASN B 1 80 ? -5.961 25.281 -1.937 1 71.5 80 ASN B N 1
ATOM 2997 C CA . ASN B 1 80 ? -6.637 26.203 -1.025 1 71.5 80 ASN B CA 1
ATOM 2998 C C . ASN B 1 80 ? -5.832 27.484 -0.822 1 71.5 80 ASN B C 1
ATOM 3000 O O . ASN B 1 80 ? -6.023 28.188 0.169 1 71.5 80 ASN B O 1
ATOM 3004 N N . ALA B 1 81 ? -4.66 27.562 -1.453 1 75.38 81 ALA B N 1
ATOM 3005 C CA . ALA B 1 81 ? -3.939 28.844 -1.431 1 75.38 81 ALA B CA 1
ATOM 3006 C C . ALA B 1 81 ? -3.928 29.484 -2.812 1 75.38 81 ALA B C 1
ATOM 3008 O O . ALA B 1 81 ? -3.979 28.797 -3.83 1 75.38 81 ALA B O 1
ATOM 3009 N N . PRO B 1 82 ? -3.795 30.781 -2.799 1 80.62 82 PRO B N 1
ATOM 3010 C CA . PRO B 1 82 ? -3.828 31.484 -4.082 1 80.62 82 PRO B CA 1
ATOM 3011 C C . PRO B 1 82 ? -2.471 31.5 -4.777 1 80.62 82 PRO B C 1
ATOM 3013 O O . PRO B 1 82 ? -2.213 32.375 -5.605 1 80.62 82 PRO B O 1
ATOM 3016 N N . TRP B 1 83 ? -1.632 30.672 -4.449 1 90.31 83 TRP B N 1
ATOM 3017 C CA . TRP B 1 83 ? -0.301 30.719 -5.047 1 90.31 83 TRP B CA 1
ATOM 3018 C C . TRP B 1 83 ? -0.215 29.781 -6.246 1 90.31 83 TRP B C 1
ATOM 3020 O O . TRP B 1 83 ? -0.688 28.641 -6.188 1 90.31 83 TRP B O 1
ATOM 3030 N N . ASN B 1 84 ? 0.177 30.281 -7.281 1 90.19 84 ASN B N 1
ATOM 3031 C CA . ASN B 1 84 ? 0.481 29.594 -8.531 1 90.19 84 ASN B CA 1
ATOM 3032 C C . ASN B 1 84 ? 1.833 30.016 -9.094 1 90.19 84 ASN B C 1
ATOM 3034 O O . ASN B 1 84 ? 2.037 31.188 -9.406 1 90.19 84 ASN B O 1
ATOM 3038 N N . PHE B 1 85 ? 2.771 29.109 -9.18 1 92.94 85 PHE B N 1
ATOM 3039 C CA . PHE B 1 85 ? 4.125 29.453 -9.586 1 92.94 85 PHE B CA 1
ATOM 3040 C C . PHE B 1 85 ? 4.797 28.281 -10.297 1 92.94 85 PHE B C 1
ATOM 3042 O O . PHE B 1 85 ? 4.301 27.156 -10.258 1 92.94 85 PHE B O 1
ATOM 3049 N N . THR B 1 86 ? 5.891 28.578 -10.969 1 95.19 86 THR B N 1
ATOM 3050 C CA . THR B 1 86 ? 6.715 27.531 -11.547 1 95.19 86 THR B CA 1
ATOM 3051 C C . THR B 1 86 ? 8.008 27.359 -10.742 1 95.19 86 THR B C 1
ATOM 3053 O O . THR B 1 86 ? 8.484 28.297 -10.117 1 95.19 86 THR B O 1
ATOM 3056 N N . ARG B 1 87 ? 8.5 26.172 -10.711 1 95.31 87 ARG B N 1
ATOM 3057 C CA . ARG B 1 87 ? 9.773 25.875 -10.062 1 95.31 87 ARG B CA 1
ATOM 3058 C C . ARG B 1 87 ? 10.875 26.797 -10.578 1 95.31 87 ARG B C 1
ATOM 3060 O O . ARG B 1 87 ? 11.664 27.344 -9.797 1 95.31 87 ARG B O 1
ATOM 3067 N N . ALA B 1 88 ? 10.891 26.969 -11.883 1 96.44 88 ALA B N 1
ATOM 3068 C CA . ALA B 1 88 ? 11.922 27.781 -12.523 1 96.44 88 ALA B CA 1
ATOM 3069 C C . ALA B 1 88 ? 11.844 29.234 -12.055 1 96.44 88 ALA B C 1
ATOM 3071 O O . ALA B 1 88 ? 12.875 29.875 -11.828 1 96.44 88 ALA B O 1
ATOM 3072 N N . GLU B 1 89 ? 10.68 29.719 -11.938 1 95.88 89 GLU B N 1
ATOM 3073 C CA . GLU B 1 89 ? 10.477 31.094 -11.492 1 95.88 89 GLU B CA 1
ATOM 3074 C C . GLU B 1 89 ? 11.039 31.297 -10.086 1 95.88 89 GLU B C 1
ATOM 3076 O O . GLU B 1 89 ? 11.727 32.281 -9.836 1 95.88 89 GLU B O 1
ATOM 3081 N N . VAL B 1 90 ? 10.742 30.438 -9.227 1 96.62 90 VAL B N 1
ATOM 3082 C CA . VAL B 1 90 ? 11.188 30.547 -7.84 1 96.62 90 VAL B CA 1
ATOM 3083 C C . VAL B 1 90 ? 12.703 30.391 -7.773 1 96.62 90 VAL B C 1
ATOM 3085 O O . VAL B 1 90 ? 13.391 31.156 -7.098 1 96.62 90 VAL B O 1
ATOM 3088 N N . GLN B 1 91 ? 13.188 29.375 -8.438 1 97.31 91 GLN B N 1
ATOM 3089 C CA . GLN B 1 91 ? 14.625 29.109 -8.445 1 97.31 91 GLN B CA 1
ATOM 3090 C C . GLN B 1 91 ? 15.414 30.297 -8.969 1 97.31 91 GLN B C 1
ATOM 3092 O O . GLN B 1 91 ? 16.438 30.672 -8.398 1 97.31 91 GLN B O 1
ATOM 3097 N N . GLN B 1 92 ? 14.969 30.906 -10.055 1 97.44 92 GLN B N 1
ATOM 3098 C CA . GLN B 1 92 ? 15.633 32.062 -10.664 1 97.44 92 GLN B CA 1
ATOM 3099 C C . GLN B 1 92 ? 15.523 33.281 -9.766 1 97.44 92 GLN B C 1
ATOM 3101 O O . GLN B 1 92 ? 16.516 33.969 -9.516 1 97.44 92 GLN B O 1
ATOM 3106 N N . ALA B 1 93 ? 14.344 33.562 -9.32 1 97 93 ALA B N 1
ATOM 3107 C CA . ALA B 1 93 ? 14.078 34.75 -8.531 1 97 93 ALA B CA 1
ATOM 3108 C C . ALA B 1 93 ? 14.914 34.75 -7.25 1 97 93 ALA B C 1
ATOM 3110 O O . ALA B 1 93 ? 15.336 35.812 -6.785 1 97 93 ALA B O 1
ATOM 3111 N N . LEU B 1 94 ? 15.164 33.594 -6.688 1 97 94 LEU B N 1
ATOM 3112 C CA . LEU B 1 94 ? 15.875 33.5 -5.418 1 97 94 LEU B CA 1
ATOM 3113 C C . LEU B 1 94 ? 17.328 33.062 -5.637 1 97 94 LEU B C 1
ATOM 3115 O O . LEU B 1 94 ? 18.062 32.844 -4.676 1 97 94 LEU B O 1
ATOM 3119 N N . SER B 1 95 ? 17.719 32.938 -6.844 1 96.12 95 SER B N 1
ATOM 3120 C CA . SER B 1 95 ? 19.078 32.562 -7.215 1 96.12 95 SER B CA 1
ATOM 3121 C C . SER B 1 95 ? 19.516 31.281 -6.504 1 96.12 95 SER B C 1
ATOM 3123 O O . SER B 1 95 ? 20.594 31.25 -5.891 1 96.12 95 SER B O 1
ATOM 3125 N N . LEU B 1 96 ? 18.688 30.266 -6.625 1 97 96 LEU B N 1
ATOM 3126 C CA . LEU B 1 96 ? 18.969 29 -5.945 1 97 96 LEU B CA 1
ATOM 3127 C C . LEU B 1 96 ? 19.766 28.062 -6.84 1 97 96 LEU B C 1
ATOM 3129 O O . LEU B 1 96 ? 19.438 27.891 -8.016 1 97 96 LEU B O 1
ATOM 3133 N N . GLN B 1 97 ? 20.766 27.453 -6.309 1 96.31 97 GLN B N 1
ATOM 3134 C CA . GLN B 1 97 ? 21.547 26.453 -7.008 1 96.31 97 GLN B CA 1
ATOM 3135 C C . GLN B 1 97 ? 20.891 25.078 -6.914 1 96.31 97 GLN B C 1
ATOM 3137 O O . GLN B 1 97 ? 21.047 24.25 -7.812 1 96.31 97 GLN B O 1
ATOM 3142 N N . ARG B 1 98 ? 20.25 24.875 -5.816 1 96.12 98 ARG B N 1
ATOM 3143 C CA . ARG B 1 98 ? 19.453 23.672 -5.578 1 96.12 98 ARG B CA 1
ATOM 3144 C C . ARG B 1 98 ? 18.062 24.016 -5.07 1 96.12 98 ARG B C 1
ATOM 3146 O O . ARG B 1 98 ? 17.922 24.781 -4.105 1 96.12 98 ARG B O 1
ATOM 3153 N N . PHE B 1 99 ? 17.094 23.547 -5.805 1 96.56 99 PHE B N 1
ATOM 3154 C CA . PHE B 1 99 ? 15.711 23.844 -5.43 1 96.56 99 PHE B CA 1
ATOM 3155 C C . PHE B 1 99 ? 14.828 22.609 -5.613 1 96.56 99 PHE B C 1
ATOM 3157 O O . PHE B 1 99 ? 14.727 22.078 -6.715 1 96.56 99 PHE B O 1
ATOM 3164 N N . LYS B 1 100 ? 14.219 22.125 -4.508 1 96.44 100 LYS B N 1
ATOM 3165 C CA . LYS B 1 100 ? 13.289 21 -4.547 1 96.44 100 LYS B CA 1
ATOM 3166 C C . LYS B 1 100 ? 11.906 21.422 -4.051 1 96.44 100 LYS B C 1
ATOM 3168 O O . LYS B 1 100 ? 11.789 22.25 -3.135 1 96.44 100 LYS B O 1
ATOM 3173 N N . VAL B 1 101 ? 10.906 20.969 -4.691 1 96.31 101 VAL B N 1
ATOM 3174 C CA . VAL B 1 101 ? 9.523 21.094 -4.242 1 96.31 101 VAL B CA 1
ATOM 3175 C C . VAL B 1 101 ? 8.922 19.703 -4.031 1 96.31 101 VAL B C 1
ATOM 3177 O O . VAL B 1 101 ? 8.914 18.875 -4.949 1 96.31 101 VAL B O 1
ATOM 3180 N N . ILE B 1 102 ? 8.438 19.438 -2.814 1 95.56 102 ILE B N 1
ATOM 3181 C CA . ILE B 1 102 ? 7.887 18.125 -2.51 1 95.56 102 ILE B CA 1
ATOM 3182 C C . ILE B 1 102 ? 6.473 18.281 -1.948 1 95.56 102 ILE B C 1
ATOM 3184 O O . ILE B 1 102 ? 6.09 19.359 -1.495 1 95.56 102 ILE B O 1
ATOM 3188 N N . ASN B 1 103 ? 5.688 17.234 -2.062 1 94.31 103 ASN B N 1
ATOM 3189 C CA . ASN B 1 103 ? 4.371 17.203 -1.442 1 94.31 103 ASN B CA 1
ATOM 3190 C C . ASN B 1 103 ? 4.461 17.266 0.079 1 94.31 103 ASN B C 1
ATOM 3192 O O . ASN B 1 103 ? 5.359 16.672 0.678 1 94.31 103 ASN B O 1
ATOM 3196 N N . ASP B 1 104 ? 3.518 17.906 0.619 1 93.19 104 ASP B N 1
ATOM 3197 C CA . ASP B 1 104 ? 3.518 18.125 2.061 1 93.19 104 ASP B CA 1
ATOM 3198 C C . ASP B 1 104 ? 3.535 16.797 2.822 1 93.19 104 ASP B C 1
ATOM 3200 O O . ASP B 1 104 ? 4.191 16.688 3.859 1 93.19 104 ASP B O 1
ATOM 3204 N N . PHE B 1 105 ? 2.859 15.812 2.348 1 94 105 PHE B N 1
ATOM 3205 C CA . PHE B 1 105 ? 2.805 14.586 3.125 1 94 105 PHE B CA 1
ATOM 3206 C C . PHE B 1 105 ? 4.062 13.75 2.91 1 94 105 PHE B C 1
ATOM 3208 O O . PHE B 1 105 ? 4.426 12.938 3.76 1 94 105 PHE B O 1
ATOM 3215 N N . ILE B 1 106 ? 4.695 13.906 1.812 1 95.56 106 ILE B N 1
ATOM 3216 C CA . ILE B 1 106 ? 6.023 13.328 1.647 1 95.56 106 ILE B CA 1
ATOM 3217 C C . ILE B 1 106 ? 6.992 13.969 2.641 1 95.56 106 ILE B C 1
ATOM 3219 O O . ILE B 1 106 ? 7.828 13.281 3.234 1 95.56 106 ILE B O 1
ATOM 3223 N N . ALA B 1 107 ? 6.844 15.281 2.77 1 96.62 107 ALA B N 1
ATOM 3224 C CA . ALA B 1 107 ? 7.656 15.961 3.775 1 96.62 107 ALA B CA 1
ATOM 3225 C C . ALA B 1 107 ? 7.371 15.414 5.172 1 96.62 107 ALA B C 1
ATOM 3227 O O . ALA B 1 107 ? 8.297 15.203 5.961 1 96.62 107 ALA B O 1
ATOM 3228 N N . GLN B 1 108 ? 6.125 15.203 5.469 1 95.38 108 GLN B N 1
ATOM 3229 C CA . GLN B 1 108 ? 5.766 14.594 6.742 1 95.38 108 GLN B CA 1
ATOM 3230 C C . GLN B 1 108 ? 6.465 13.25 6.922 1 95.38 108 GLN B C 1
ATOM 3232 O O . GLN B 1 108 ? 7.082 13 7.961 1 95.38 108 GLN B O 1
ATOM 3237 N N . ALA B 1 109 ? 6.383 12.445 5.93 1 96.94 109 ALA B N 1
ATOM 3238 C CA . ALA B 1 109 ? 6.961 11.102 5.996 1 96.94 109 ALA B CA 1
ATOM 3239 C C . ALA B 1 109 ? 8.477 11.172 6.195 1 96.94 109 ALA B C 1
ATOM 3241 O O . ALA B 1 109 ? 9.023 10.492 7.07 1 96.94 109 ALA B O 1
ATOM 3242 N N . LEU B 1 110 ? 9.109 12.023 5.465 1 96.56 110 LEU B N 1
ATOM 3243 C CA . LEU B 1 110 ? 10.562 12.141 5.531 1 96.56 110 LEU B CA 1
ATOM 3244 C C . LEU B 1 110 ? 10.992 12.758 6.855 1 96.56 110 LEU B C 1
ATOM 3246 O O . LEU B 1 110 ? 12.148 12.609 7.27 1 96.56 110 LEU B O 1
ATOM 3250 N N . GLY B 1 111 ? 10.094 13.508 7.492 1 96.88 111 GLY B N 1
ATOM 3251 C CA . GLY B 1 111 ? 10.398 14.172 8.75 1 96.88 111 GLY B CA 1
ATOM 3252 C C . GLY B 1 111 ? 10.305 13.25 9.953 1 96.88 111 GLY B C 1
ATOM 3253 O O . GLY B 1 111 ? 10.969 13.477 10.961 1 96.88 111 GLY B O 1
ATOM 3254 N N . VAL B 1 112 ? 9.562 12.164 9.852 1 96.31 112 VAL B N 1
ATOM 3255 C CA . VAL B 1 112 ? 9.219 11.281 10.961 1 96.31 112 VAL B CA 1
ATOM 3256 C C . VAL B 1 112 ? 10.492 10.727 11.594 1 96.31 112 VAL B C 1
ATOM 3258 O O . VAL B 1 112 ? 10.656 10.766 12.812 1 96.31 112 VAL B O 1
ATOM 3261 N N . PRO B 1 113 ? 11.469 10.25 10.828 1 93.94 113 PRO B N 1
ATOM 3262 C CA . PRO B 1 113 ? 12.672 9.672 11.43 1 93.94 113 PRO B CA 1
ATOM 3263 C C . PRO B 1 113 ? 13.461 10.68 12.258 1 93.94 113 PRO B C 1
ATOM 3265 O O . PRO B 1 113 ? 14.32 10.297 13.055 1 93.94 113 PRO B O 1
ATOM 3268 N N . HIS B 1 114 ? 13.133 11.977 12.117 1 95.12 114 HIS B N 1
ATOM 3269 C CA . HIS B 1 114 ? 13.93 13.016 12.758 1 95.12 114 HIS B CA 1
ATOM 3270 C C . HIS B 1 114 ? 13.18 13.656 13.914 1 95.12 114 HIS B C 1
ATOM 3272 O O . HIS B 1 114 ? 13.672 14.602 14.539 1 95.12 114 HIS B O 1
ATOM 3278 N N . VAL B 1 115 ? 12 13.188 14.172 1 96.62 115 VAL B N 1
ATOM 3279 C CA . VAL B 1 115 ? 11.219 13.695 15.289 1 96.62 115 VAL B CA 1
ATOM 3280 C C . VAL B 1 115 ? 11.844 13.242 16.609 1 96.62 115 VAL B C 1
ATOM 3282 O O . VAL B 1 115 ? 12.227 12.078 16.75 1 96.62 115 VAL B O 1
ATOM 3285 N N . ALA B 1 116 ? 11.969 14.156 17.5 1 95.62 116 ALA B N 1
ATOM 3286 C CA . ALA B 1 116 ? 12.562 13.859 18.797 1 95.62 116 ALA B CA 1
ATOM 3287 C C . ALA B 1 116 ? 11.727 12.852 19.578 1 95.62 116 ALA B C 1
ATOM 3289 O O . ALA B 1 116 ? 10.5 12.82 19.438 1 95.62 116 ALA B O 1
ATOM 3290 N N . LYS B 1 117 ? 12.367 12.047 20.453 1 94.56 117 LYS B N 1
ATOM 3291 C CA . LYS B 1 117 ? 11.719 11 21.234 1 94.56 117 LYS B CA 1
ATOM 3292 C C . LYS B 1 117 ? 10.602 11.57 22.094 1 94.56 117 LYS B C 1
ATOM 3294 O O . LYS B 1 117 ? 9.57 10.93 22.281 1 94.56 117 LYS B O 1
ATOM 3299 N N . ALA B 1 118 ? 10.82 12.773 22.562 1 94.94 118 ALA B N 1
ATOM 3300 C CA . ALA B 1 118 ? 9.859 13.406 23.469 1 94.94 118 ALA B CA 1
ATOM 3301 C C . ALA B 1 118 ? 8.555 13.734 22.75 1 94.94 118 ALA B C 1
ATOM 3303 O O . ALA B 1 118 ? 7.527 13.961 23.391 1 94.94 118 ALA B O 1
ATOM 3304 N N . GLN B 1 119 ? 8.625 13.766 21.453 1 94.94 119 GLN B N 1
ATOM 3305 C CA . GLN B 1 119 ? 7.453 14.125 20.672 1 94.94 119 GLN B CA 1
ATOM 3306 C C . GLN B 1 119 ? 6.844 12.898 19.984 1 94.94 119 GLN B C 1
ATOM 3308 O O . GLN B 1 119 ? 6.137 13.023 18.984 1 94.94 119 GLN B O 1
ATOM 3313 N N . ARG B 1 120 ? 7.195 11.773 20.469 1 95.62 120 ARG B N 1
ATOM 3314 C CA . ARG B 1 120 ? 6.66 10.5 19.984 1 95.62 120 ARG B CA 1
ATOM 3315 C C . ARG B 1 120 ? 5.898 9.773 21.094 1 95.62 120 ARG B C 1
ATOM 3317 O O . ARG B 1 120 ? 6.391 9.664 22.219 1 95.62 120 ARG B O 1
ATOM 3324 N N . LEU B 1 121 ? 4.762 9.398 20.797 1 95.56 121 LEU B N 1
ATOM 3325 C CA . LEU B 1 121 ? 3.961 8.594 21.719 1 95.56 121 LEU B CA 1
ATOM 3326 C C . LEU B 1 121 ? 3.766 7.18 21.172 1 95.56 121 LEU B C 1
ATOM 3328 O O . LEU B 1 121 ? 3.244 7 20.078 1 95.56 121 LEU B O 1
ATOM 3332 N N . THR B 1 122 ? 4.156 6.156 21.969 1 96.56 122 THR B N 1
ATOM 3333 C CA . THR B 1 122 ? 4.031 4.766 21.531 1 96.56 122 THR B CA 1
ATOM 3334 C C . THR B 1 122 ? 2.637 4.23 21.859 1 96.56 122 THR B C 1
ATOM 3336 O O . THR B 1 122 ? 2.188 4.289 23 1 96.56 122 THR B O 1
ATOM 3339 N N . LEU B 1 123 ? 1.952 3.777 20.875 1 96.94 123 LEU B N 1
ATOM 3340 C CA . LEU B 1 123 ? 0.666 3.117 21.078 1 96.94 123 LEU B CA 1
ATOM 3341 C C . LEU B 1 123 ? 0.835 1.604 21.141 1 96.94 123 LEU B C 1
ATOM 3343 O O . LEU B 1 123 ? 0.091 0.921 21.844 1 96.94 123 LEU B O 1
ATOM 3347 N N . GLN B 1 124 ? 1.698 1.104 20.344 1 97.62 124 GLN B N 1
ATOM 3348 C CA . GLN B 1 124 ? 2.074 -0.306 20.297 1 97.62 124 GLN B CA 1
ATOM 3349 C C . GLN B 1 124 ? 3.584 -0.467 20.141 1 97.62 124 GLN B C 1
ATOM 3351 O O . GLN B 1 124 ? 4.156 -0.012 19.141 1 97.62 124 GLN B O 1
ATOM 3356 N N . VAL B 1 125 ? 4.27 -1.093 21.062 1 97.62 125 VAL B N 1
ATOM 3357 C CA . VAL B 1 125 ? 5.723 -1.227 21.031 1 97.62 125 VAL B CA 1
ATOM 3358 C C . VAL B 1 125 ? 6.145 -2.088 19.844 1 97.62 125 VAL B C 1
ATOM 3360 O O . VAL B 1 125 ? 7.066 -1.729 19.109 1 97.62 125 VAL B O 1
ATOM 3363 N N . GLY B 1 126 ? 5.453 -3.18 19.656 1 97 126 GLY B N 1
ATOM 3364 C CA . GLY B 1 126 ? 5.691 -4.082 18.547 1 97 126 GLY B CA 1
ATOM 3365 C C . GLY B 1 126 ? 7.152 -4.469 18.391 1 97 126 GLY B C 1
ATOM 3366 O O . GLY B 1 126 ? 7.93 -4.363 19.344 1 97 126 GLY B O 1
ATOM 3367 N N . GLU B 1 127 ? 7.43 -5.105 17.234 1 96.94 127 GLU B N 1
ATOM 3368 C CA . GLU B 1 127 ? 8.766 -5.52 16.812 1 96.94 127 GLU B CA 1
ATOM 3369 C C . GLU B 1 127 ? 9.016 -5.121 15.359 1 96.94 127 GLU B C 1
ATOM 3371 O O . GLU B 1 127 ? 8.703 -5.879 14.438 1 96.94 127 GLU B O 1
ATOM 3376 N N . ALA B 1 128 ? 9.742 -4.055 15.227 1 95.44 128 ALA B N 1
ATOM 3377 C CA . ALA B 1 128 ? 9.977 -3.512 13.891 1 95.44 128 ALA B CA 1
ATOM 3378 C C . ALA B 1 128 ? 10.891 -4.426 13.078 1 95.44 128 ALA B C 1
ATOM 3380 O O . ALA B 1 128 ? 11.906 -4.914 13.586 1 95.44 128 ALA B O 1
ATOM 3381 N N . ALA B 1 129 ? 10.531 -4.695 11.875 1 92.81 129 ALA B N 1
ATOM 3382 C CA . ALA B 1 129 ? 11.445 -5.305 10.906 1 92.81 129 ALA B CA 1
ATOM 3383 C C . ALA B 1 129 ? 12.32 -4.25 10.234 1 92.81 129 ALA B C 1
ATOM 3385 O O . ALA B 1 129 ? 11.82 -3.375 9.531 1 92.81 129 ALA B O 1
ATOM 3386 N N . PRO B 1 130 ? 13.578 -4.211 10.422 1 86.25 130 PRO B N 1
ATOM 3387 C CA . PRO B 1 130 ? 14.453 -3.096 10.039 1 86.25 130 PRO B CA 1
ATOM 3388 C C . PRO B 1 130 ? 14.453 -2.838 8.531 1 86.25 130 PRO B C 1
ATOM 3390 O O . PRO B 1 130 ? 14.609 -1.693 8.102 1 86.25 130 PRO B O 1
ATOM 3393 N N . ASP B 1 131 ? 14.227 -3.77 7.672 1 87.19 131 ASP B N 1
ATOM 3394 C CA . ASP B 1 131 ? 14.352 -3.578 6.23 1 87.19 131 ASP B CA 1
ATOM 3395 C C . ASP B 1 131 ? 12.977 -3.537 5.566 1 87.19 131 ASP B C 1
ATOM 3397 O O . ASP B 1 131 ? 12.867 -3.6 4.34 1 87.19 131 ASP B O 1
ATOM 3401 N N . ALA B 1 132 ? 12 -3.352 6.379 1 93.38 132 ALA B N 1
ATOM 3402 C CA . ALA B 1 132 ? 10.641 -3.33 5.844 1 93.38 132 ALA B CA 1
ATOM 3403 C C . ALA B 1 132 ? 10.125 -1.9 5.711 1 93.38 132 ALA B C 1
ATOM 3405 O O . ALA B 1 132 ? 10.695 -0.973 6.293 1 93.38 132 ALA B O 1
ATOM 3406 N N . ALA B 1 133 ? 9.125 -1.739 4.984 1 96.44 133 ALA B N 1
ATOM 3407 C CA . ALA B 1 133 ? 8.5 -0.439 4.762 1 96.44 133 ALA B CA 1
ATOM 3408 C C . ALA B 1 133 ? 7.832 0.07 6.039 1 96.44 133 ALA B C 1
ATOM 3410 O O . ALA B 1 133 ? 7.52 -0.712 6.938 1 96.44 133 ALA B O 1
ATOM 3411 N N . GLN B 1 134 ? 7.734 1.372 6.102 1 98 134 GLN B N 1
ATOM 3412 C CA . GLN B 1 134 ? 6.953 2.053 7.129 1 98 134 GLN B CA 1
ATOM 3413 C C . GLN B 1 134 ? 5.754 2.779 6.523 1 98 134 GLN B C 1
ATOM 3415 O O . GLN B 1 134 ? 5.809 3.223 5.371 1 98 134 GLN B O 1
ATOM 3420 N N . LEU B 1 135 ? 4.715 2.848 7.285 1 98.75 135 LEU B N 1
ATOM 3421 C CA . LEU B 1 135 ? 3.529 3.605 6.906 1 98.75 135 LEU B CA 1
ATOM 3422 C C . LEU B 1 135 ? 3.42 4.891 7.719 1 98.75 135 LEU B C 1
ATOM 3424 O O . LEU B 1 135 ? 3.557 4.867 8.945 1 98.75 135 LEU B O 1
ATOM 3428 N N . VAL B 1 136 ? 3.254 5.996 7.07 1 98.56 136 VAL B N 1
ATOM 3429 C CA . VAL B 1 136 ? 2.908 7.273 7.68 1 98.56 136 VAL B CA 1
ATOM 3430 C C . VAL B 1 136 ? 1.509 7.699 7.238 1 98.56 136 VAL B C 1
ATOM 3432 O O . VAL B 1 136 ? 1.234 7.801 6.039 1 98.56 136 VAL B O 1
ATOM 3435 N N . ILE B 1 137 ? 0.64 7.891 8.188 1 98.44 137 ILE B N 1
ATOM 3436 C CA . ILE B 1 137 ? -0.756 8.195 7.887 1 98.44 137 ILE B CA 1
ATOM 3437 C C . ILE B 1 137 ? -1.274 9.25 8.867 1 98.44 137 ILE B C 1
ATOM 3439 O O . ILE B 1 137 ? -0.873 9.273 10.031 1 98.44 137 ILE B O 1
ATOM 3443 N N . GLY B 1 138 ? -2.098 10.125 8.344 1 95.62 138 GLY B N 1
ATOM 3444 C CA . GLY B 1 138 ? -2.547 11.164 9.25 1 95.62 138 GLY B CA 1
ATOM 3445 C C . GLY B 1 138 ? -3.727 11.953 8.719 1 95.62 138 GLY B C 1
ATOM 3446 O O . GLY B 1 138 ? -3.676 12.484 7.605 1 95.62 138 GLY B O 1
ATOM 3447 N N . PRO B 1 139 ? -4.797 12.016 9.523 1 95.69 139 PRO B N 1
ATOM 3448 C CA . PRO B 1 139 ? -5.941 12.844 9.133 1 95.69 139 PRO B CA 1
ATOM 3449 C C . PRO B 1 139 ? -5.699 14.328 9.375 1 95.69 139 PRO B C 1
ATOM 3451 O O . PRO B 1 139 ? -5.148 14.711 10.406 1 95.69 139 PRO B O 1
ATOM 3454 N N . GLY B 1 140 ? -5.965 15.164 8.477 1 91.31 140 GLY 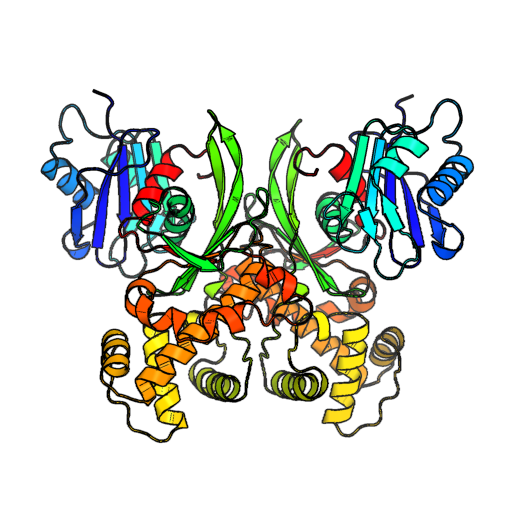B N 1
ATOM 3455 C CA . GLY B 1 140 ? -6.027 16.609 8.484 1 91.31 140 GLY B CA 1
ATOM 3456 C C . GLY B 1 140 ? -7.188 17.172 7.676 1 91.31 140 GLY B C 1
ATOM 3457 O O . GLY B 1 140 ? -8.328 16.734 7.84 1 91.31 140 GLY B O 1
ATOM 3458 N N . THR B 1 141 ? -6.812 18.141 6.777 1 88 141 THR B N 1
ATOM 3459 C CA . THR B 1 141 ? -7.84 18.547 5.82 1 88 141 THR B CA 1
ATOM 3460 C C . THR B 1 141 ? -8.297 17.359 4.984 1 88 141 THR B C 1
ATOM 3462 O O . THR B 1 141 ? -9.469 17.281 4.613 1 88 141 THR B O 1
ATOM 3465 N N . GLY B 1 142 ? -7.441 16.562 4.629 1 92.44 142 GLY B N 1
ATOM 3466 C CA . GLY B 1 142 ? -7.688 15.25 4.051 1 92.44 142 GLY B CA 1
ATOM 3467 C C . GLY B 1 142 ? -7.02 14.117 4.816 1 92.44 142 GLY B C 1
ATOM 3468 O O . GLY B 1 142 ? -6.695 14.273 5.996 1 92.44 142 GLY B O 1
ATOM 3469 N N . LEU B 1 143 ? -6.922 13.016 4.234 1 96.19 143 LEU B N 1
ATOM 3470 C CA . LEU B 1 143 ? -6.184 11.898 4.82 1 96.19 143 LEU B CA 1
ATOM 3471 C C . LEU B 1 143 ? -4.906 11.625 4.031 1 96.19 143 LEU B C 1
ATOM 3473 O O . LEU B 1 143 ? -4.957 11.047 2.941 1 96.19 143 LEU B O 1
ATOM 3477 N N . GLY B 1 144 ? -3.811 12.039 4.59 1 95.69 144 GLY B N 1
ATOM 3478 C CA . GLY B 1 144 ? -2.525 11.766 3.965 1 95.69 144 GLY B CA 1
ATOM 3479 C C . GLY B 1 144 ? -2.012 10.367 4.242 1 95.69 144 GLY B C 1
ATOM 3480 O O . GLY B 1 144 ? -2.217 9.828 5.332 1 95.69 144 GLY B O 1
ATOM 3481 N N . MET B 1 145 ? -1.354 9.82 3.281 1 97.06 145 MET B N 1
ATOM 3482 C CA . MET B 1 145 ? -0.736 8.508 3.406 1 97.06 145 MET B CA 1
ATOM 3483 C C . MET B 1 145 ? 0.53 8.414 2.562 1 97.06 145 MET B C 1
ATOM 3485 O O . MET B 1 145 ? 0.565 8.906 1.435 1 97.06 145 MET B O 1
ATOM 3489 N N . ALA B 1 146 ? 1.572 7.91 3.133 1 97.56 146 ALA B N 1
ATOM 3490 C CA . ALA B 1 146 ? 2.824 7.699 2.412 1 97.56 146 ALA B CA 1
ATOM 3491 C C . ALA B 1 146 ? 3.6 6.52 2.996 1 97.56 146 ALA B C 1
ATOM 3493 O O . ALA B 1 146 ? 3.359 6.113 4.137 1 97.56 146 ALA B O 1
ATOM 3494 N N . GLY B 1 147 ? 4.41 5.922 2.205 1 97.19 147 GLY B N 1
ATOM 3495 C CA . GLY B 1 147 ? 5.359 4.926 2.67 1 97.19 147 GLY B CA 1
ATOM 3496 C C . GLY B 1 147 ? 6.781 5.449 2.762 1 97.19 147 GLY B C 1
ATOM 3497 O O . GLY B 1 147 ? 7.117 6.457 2.131 1 97.19 147 GLY B O 1
ATOM 3498 N N . LEU B 1 148 ? 7.559 4.863 3.605 1 96.31 148 LEU B N 1
ATOM 3499 C CA . LEU B 1 148 ? 9 5.043 3.686 1 96.31 148 LEU B CA 1
ATOM 3500 C C . LEU B 1 148 ? 9.727 3.709 3.537 1 96.31 148 LEU B C 1
ATOM 3502 O O . LEU B 1 148 ? 9.391 2.738 4.219 1 96.31 148 LEU B O 1
ATOM 3506 N N . LEU B 1 149 ? 10.617 3.666 2.652 1 93.19 149 LEU B N 1
ATOM 3507 C CA . LEU B 1 149 ? 11.453 2.479 2.49 1 93.19 149 LEU B CA 1
ATOM 3508 C C . LEU B 1 149 ? 12.891 2.771 2.887 1 93.19 149 LEU B C 1
ATOM 3510 O O . LEU B 1 149 ? 13.391 3.881 2.678 1 93.19 149 LEU B O 1
ATOM 3514 N N . PRO B 1 150 ? 13.492 1.757 3.451 1 88.31 150 PRO B N 1
ATOM 3515 C CA . PRO B 1 150 ? 14.922 1.939 3.734 1 88.31 150 PRO B CA 1
ATOM 3516 C C . PRO B 1 150 ? 15.766 2.047 2.467 1 88.31 150 PRO B C 1
ATOM 3518 O O . PRO B 1 150 ? 15.57 1.273 1.524 1 88.31 150 PRO B O 1
ATOM 3521 N N . GLY B 1 151 ? 16.562 3.068 2.402 1 82.69 151 GLY B N 1
ATOM 3522 C CA . GLY B 1 151 ? 17.5 3.232 1.306 1 82.69 151 GLY B CA 1
ATOM 3523 C C . GLY B 1 151 ? 18.938 2.93 1.7 1 82.69 151 GLY B C 1
ATOM 3524 O O . GLY B 1 151 ? 19.188 2.227 2.682 1 82.69 151 GLY B O 1
ATOM 3525 N N . CYS B 1 152 ? 19.828 3.234 0.845 1 76.12 152 CYS B N 1
ATOM 3526 C CA . CYS B 1 152 ? 21.25 3.002 1.086 1 76.12 152 CYS B CA 1
ATOM 3527 C C . CYS B 1 152 ? 21.734 3.842 2.256 1 76.12 152 CYS B C 1
ATOM 3529 O O . CYS B 1 152 ? 21.125 4.844 2.615 1 76.12 152 CYS B O 1
ATOM 3531 N N . ARG B 1 153 ? 22.75 3.289 2.91 1 74.88 153 ARG B N 1
ATOM 3532 C CA . ARG B 1 153 ? 23.375 4.051 3.979 1 74.88 153 ARG B CA 1
ATOM 3533 C C . ARG B 1 153 ? 24.438 5.004 3.422 1 74.88 153 ARG B C 1
ATOM 3535 O O . ARG B 1 153 ? 25.188 4.641 2.52 1 74.88 153 ARG B O 1
ATOM 3542 N N . LEU B 1 154 ? 24.219 6.266 3.744 1 68.19 154 LEU B N 1
ATOM 3543 C CA . LEU B 1 154 ? 25.219 7.273 3.436 1 68.19 154 LEU B CA 1
ATOM 3544 C C . LEU B 1 154 ? 25.766 7.902 4.711 1 68.19 154 LEU B C 1
ATOM 3546 O O . LEU B 1 154 ? 25 8.367 5.559 1 68.19 154 LEU B O 1
ATOM 3550 N N . ASP B 1 155 ? 27.125 7.898 4.824 1 68.56 155 ASP B N 1
ATOM 3551 C CA . ASP B 1 155 ? 27.812 8.469 5.98 1 68.56 155 ASP B CA 1
ATOM 3552 C C . ASP B 1 155 ? 27.266 7.895 7.285 1 68.56 155 ASP B C 1
ATOM 3554 O O . ASP B 1 155 ? 27.031 8.633 8.242 1 68.56 155 ASP B O 1
ATOM 3558 N N . GLY B 1 156 ? 26.844 6.645 7.258 1 69.56 156 GLY B N 1
ATOM 3559 C CA . GLY B 1 156 ? 26.406 5.957 8.461 1 69.56 156 GLY B CA 1
ATOM 3560 C C . GLY B 1 156 ? 24.922 6.109 8.727 1 69.56 156 GLY B C 1
ATOM 3561 O O . GLY B 1 156 ? 24.391 5.523 9.672 1 69.56 156 GLY B O 1
ATOM 3562 N N . ARG B 1 157 ? 24.297 6.98 8.008 1 73.44 157 ARG B N 1
ATOM 3563 C CA . ARG B 1 157 ? 22.859 7.191 8.211 1 73.44 157 ARG B CA 1
ATOM 3564 C C . ARG B 1 157 ? 22.047 6.539 7.098 1 73.44 157 ARG B C 1
ATOM 3566 O O . ARG B 1 157 ? 22.469 6.527 5.938 1 73.44 157 ARG B O 1
ATOM 3573 N N . ARG B 1 158 ? 21 5.957 7.543 1 79.31 158 ARG B N 1
ATOM 3574 C CA . ARG B 1 158 ? 20.094 5.355 6.574 1 79.31 158 ARG B CA 1
ATOM 3575 C C . ARG B 1 158 ? 19.297 6.426 5.836 1 79.31 158 ARG B C 1
ATOM 3577 O O . ARG B 1 158 ? 18.781 7.363 6.457 1 79.31 158 ARG B O 1
ATOM 3584 N N . ARG B 1 159 ? 19.359 6.348 4.637 1 82.31 159 ARG B N 1
ATOM 3585 C CA . ARG B 1 159 ? 18.484 7.199 3.84 1 82.31 159 ARG B CA 1
ATOM 3586 C C . ARG B 1 159 ? 17.125 6.531 3.617 1 82.31 159 ARG B C 1
ATOM 3588 O O . ARG B 1 159 ? 17.031 5.305 3.631 1 82.31 159 ARG B O 1
ATOM 3595 N N . TRP B 1 160 ? 16.156 7.383 3.553 1 89.25 160 TRP B N 1
ATOM 3596 C CA . TRP B 1 160 ? 14.805 6.863 3.35 1 89.25 160 TRP B CA 1
ATOM 3597 C C . TRP B 1 160 ? 14.273 7.238 1.969 1 89.25 160 TRP B C 1
ATOM 3599 O O . TRP B 1 160 ? 14.508 8.352 1.488 1 89.25 160 TRP B O 1
ATOM 3609 N N . ILE B 1 161 ? 13.672 6.285 1.354 1 91.31 161 ILE B N 1
ATOM 3610 C CA . ILE B 1 161 ? 12.992 6.48 0.077 1 91.31 161 ILE B CA 1
ATOM 3611 C C . ILE B 1 161 ? 11.5 6.715 0.315 1 91.31 161 ILE B C 1
ATOM 3613 O O . ILE B 1 161 ? 10.797 5.828 0.798 1 91.31 161 ILE B O 1
ATOM 3617 N N . PRO B 1 162 ? 11.047 7.914 0.014 1 94.25 162 PRO B N 1
ATOM 3618 C CA . PRO B 1 162 ? 9.609 8.133 0.193 1 94.25 162 PRO B CA 1
ATOM 3619 C C . PRO B 1 162 ? 8.766 7.461 -0.89 1 94.25 162 PRO B C 1
ATOM 3621 O O . PRO B 1 162 ? 9.18 7.41 -2.053 1 94.25 162 PRO B O 1
ATOM 3624 N N . LEU B 1 163 ? 7.707 6.883 -0.553 1 95.38 163 LEU B N 1
ATOM 3625 C CA . LEU B 1 163 ? 6.711 6.309 -1.45 1 95.38 163 LEU B CA 1
ATOM 3626 C C . LEU B 1 163 ? 5.418 7.117 -1.418 1 95.38 163 LEU B C 1
ATOM 3628 O O . LEU B 1 163 ? 4.598 6.949 -0.511 1 95.38 163 LEU B O 1
ATOM 3632 N N . PRO B 1 164 ? 5.285 8.078 -2.4 1 94.75 164 PRO B N 1
ATOM 3633 C CA . PRO B 1 164 ? 4.027 8.82 -2.463 1 94.75 164 PRO B CA 1
ATOM 3634 C C . PRO B 1 164 ? 2.834 7.941 -2.818 1 94.75 164 PRO B C 1
ATOM 3636 O O . PRO B 1 164 ? 2.932 7.094 -3.709 1 94.75 164 PRO B O 1
ATOM 3639 N N . THR B 1 165 ? 1.783 8.094 -2.096 1 96.19 165 THR B N 1
ATOM 3640 C CA . THR B 1 165 ? 0.595 7.293 -2.361 1 96.19 165 THR B CA 1
ATOM 3641 C C . THR B 1 165 ? -0.659 8.164 -2.359 1 96.19 165 THR B C 1
ATOM 3643 O O . THR B 1 165 ? -0.577 9.375 -2.16 1 96.19 165 THR B O 1
ATOM 3646 N N . GLU B 1 166 ? -1.759 7.535 -2.68 1 96.69 166 GLU B N 1
ATOM 3647 C CA . GLU B 1 166 ? -3.088 8.133 -2.615 1 96.69 166 GLU B CA 1
ATOM 3648 C C . GLU B 1 166 ? -4.062 7.234 -1.862 1 96.69 166 GLU B C 1
ATOM 3650 O O . GLU B 1 166 ? -5.238 7.145 -2.221 1 96.69 166 GLU B O 1
ATOM 3655 N N . GLY B 1 167 ? -3.514 6.586 -0.836 1 97.69 167 GLY B N 1
ATOM 3656 C CA . GLY B 1 167 ? -4.289 5.582 -0.124 1 97.69 167 GLY B CA 1
ATOM 3657 C C . GLY B 1 167 ? -5.488 6.16 0.602 1 97.69 167 GLY B C 1
ATOM 3658 O O . GLY B 1 167 ? -6.434 5.438 0.925 1 97.69 167 GLY B O 1
ATOM 3659 N N . GLY B 1 168 ? -5.465 7.438 0.884 1 97.56 168 GLY B N 1
ATOM 3660 C CA . GLY B 1 168 ? -6.605 8.07 1.522 1 97.56 168 GLY B CA 1
ATOM 3661 C C . GLY B 1 168 ? -7.867 8.016 0.68 1 97.56 168 GLY B C 1
ATOM 3662 O O . GLY B 1 168 ? -8.969 8.234 1.188 1 97.56 168 GLY B O 1
ATOM 3663 N N . HIS B 1 169 ? -7.73 7.664 -0.569 1 98 169 HIS B N 1
ATOM 3664 C CA . HIS B 1 169 ? -8.867 7.656 -1.483 1 98 169 HIS B CA 1
ATOM 3665 C C . HIS B 1 169 ? -9.359 6.238 -1.737 1 98 169 HIS B C 1
ATOM 3667 O O . HIS B 1 169 ? -10.25 6.027 -2.562 1 98 169 HIS B O 1
ATOM 3673 N N . ALA B 1 170 ? -8.828 5.238 -1.064 1 98.25 170 ALA B N 1
ATOM 3674 C CA . ALA B 1 170 ? -9.359 3.879 -1.138 1 98.25 170 ALA B CA 1
ATOM 3675 C C . ALA B 1 170 ? -10.773 3.807 -0.565 1 98.25 170 ALA B C 1
ATOM 3677 O O . ALA B 1 170 ? -11.195 4.699 0.171 1 98.25 170 ALA B O 1
ATOM 3678 N N . ALA B 1 171 ? -11.453 2.799 -0.892 1 98.56 171 ALA B N 1
ATOM 3679 C CA . ALA B 1 171 ? -12.852 2.637 -0.495 1 98.56 171 ALA B CA 1
ATOM 3680 C C . ALA B 1 171 ? -12.961 2.283 0.985 1 98.56 171 ALA B C 1
ATOM 3682 O O . ALA B 1 171 ? -12.109 1.565 1.524 1 98.56 171 ALA B O 1
ATOM 3683 N N . PHE B 1 172 ? -14.008 2.775 1.614 1 98.5 172 PHE B N 1
ATOM 3684 C CA . PHE B 1 172 ? -14.305 2.482 3.01 1 98.5 172 PHE B CA 1
ATOM 3685 C C . PHE B 1 172 ? -14.898 1.084 3.154 1 98.5 172 PHE B C 1
ATOM 3687 O O . PHE B 1 172 ? -15.891 0.755 2.506 1 98.5 172 PHE B O 1
ATOM 3694 N N . ALA B 1 173 ? -14.305 0.21 3.969 1 98.62 173 ALA B N 1
ATOM 3695 C CA . ALA B 1 173 ? -14.781 -1.132 4.293 1 98.62 173 ALA B CA 1
ATOM 3696 C C . ALA B 1 173 ? -15.398 -1.172 5.688 1 98.62 173 ALA B C 1
ATOM 3698 O O . ALA B 1 173 ? -14.688 -1.174 6.691 1 98.62 173 ALA B O 1
ATOM 3699 N N . PRO B 1 174 ? -16.688 -1.25 5.82 1 97.62 174 PRO B N 1
ATOM 3700 C CA . PRO B 1 174 ? -17.328 -1.294 7.137 1 97.62 174 PRO B CA 1
ATOM 3701 C C . PRO B 1 174 ? -17.062 -2.602 7.879 1 97.62 174 PRO B C 1
ATOM 3703 O O . PRO B 1 174 ? -17 -3.668 7.262 1 97.62 174 PRO B O 1
ATOM 3706 N N . THR B 1 175 ? -16.938 -2.523 9.203 1 96.5 175 THR B N 1
ATOM 3707 C CA . THR B 1 175 ? -16.5 -3.713 9.93 1 96.5 175 THR B CA 1
ATOM 3708 C C . THR B 1 175 ? -17.609 -4.191 10.875 1 96.5 175 THR B C 1
ATOM 3710 O O . THR B 1 175 ? -17.516 -5.285 11.438 1 96.5 175 THR B O 1
ATOM 3713 N N . ASP B 1 176 ? -18.609 -3.406 11.094 1 95.69 176 ASP B N 1
ATOM 3714 C CA . ASP B 1 176 ? -19.719 -3.791 11.945 1 95.69 176 ASP B CA 1
ATOM 3715 C C . ASP B 1 176 ? -21.016 -3.121 11.492 1 95.69 176 ASP B C 1
ATOM 3717 O O . ASP B 1 176 ? -21.047 -2.441 10.461 1 95.69 176 ASP B O 1
ATOM 3721 N N . ASP B 1 177 ? -22.062 -3.355 12.211 1 95.12 177 ASP B N 1
ATOM 3722 C CA . ASP B 1 177 ? -23.391 -2.9 11.781 1 95.12 177 ASP B CA 1
ATOM 3723 C C . ASP B 1 177 ? -23.484 -1.376 11.797 1 95.12 177 ASP B C 1
ATOM 3725 O O . ASP B 1 177 ? -24.141 -0.779 10.945 1 95.12 177 ASP B O 1
ATOM 3729 N N . ARG B 1 178 ? -22.875 -0.785 12.766 1 96.38 178 ARG B N 1
ATOM 3730 C CA . ARG B 1 178 ? -22.875 0.672 12.836 1 96.38 178 ARG B CA 1
ATOM 3731 C C . ARG B 1 178 ? -22.172 1.277 11.625 1 96.38 178 ARG B C 1
ATOM 3733 O O . ARG B 1 178 ? -22.688 2.229 11.023 1 96.38 178 ARG B O 1
ATOM 3740 N N . GLU B 1 179 ? -21.078 0.746 11.25 1 97.44 179 GLU B N 1
ATOM 3741 C CA . GLU B 1 179 ? -20.328 1.249 10.109 1 97.44 179 GLU B CA 1
ATOM 3742 C C . GLU B 1 179 ? -21.047 0.943 8.797 1 97.44 179 GLU B C 1
ATOM 3744 O O . GLU B 1 179 ? -20.953 1.721 7.84 1 97.44 179 GLU B O 1
ATOM 3749 N N . ARG B 1 180 ? -21.781 -0.13 8.781 1 95.5 180 ARG B N 1
ATOM 3750 C CA . ARG B 1 180 ? -22.609 -0.408 7.613 1 95.5 180 ARG B CA 1
ATOM 3751 C C . ARG B 1 180 ? -23.672 0.664 7.43 1 95.5 180 ARG B C 1
ATOM 3753 O O . ARG B 1 180 ? -23.922 1.113 6.312 1 95.5 180 ARG B O 1
ATOM 3760 N N . ALA B 1 181 ? -24.281 0.983 8.531 1 96.69 181 ALA B N 1
ATOM 3761 C CA . ALA B 1 181 ? -25.297 2.043 8.477 1 96.69 181 ALA B CA 1
ATOM 3762 C C . ALA B 1 181 ? -24.672 3.369 8.047 1 96.69 181 ALA B C 1
ATOM 3764 O O . ALA B 1 181 ? -25.266 4.125 7.285 1 96.69 181 ALA B O 1
ATOM 3765 N N . LEU B 1 182 ? -23.469 3.648 8.539 1 97.62 182 LEU B N 1
ATOM 3766 C CA . LEU B 1 182 ? -22.75 4.855 8.148 1 97.62 182 LEU B CA 1
ATOM 3767 C C . LEU B 1 182 ? -22.438 4.84 6.66 1 97.62 182 LEU B C 1
ATOM 3769 O O . LEU B 1 182 ? -22.594 5.852 5.977 1 97.62 182 LEU B O 1
ATOM 3773 N N . LEU B 1 183 ? -21.953 3.695 6.18 1 97.19 183 LEU B N 1
ATOM 3774 C CA . LEU B 1 183 ? -21.656 3.564 4.758 1 97.19 183 LEU B CA 1
ATOM 3775 C C . LEU B 1 183 ? -22.891 3.859 3.916 1 97.19 183 LEU B C 1
ATOM 3777 O O . LEU B 1 183 ? -22.812 4.566 2.91 1 97.19 183 LEU B O 1
ATOM 3781 N N . ASP B 1 184 ? -24.031 3.316 4.32 1 95.94 184 ASP B N 1
ATOM 3782 C CA . ASP B 1 184 ? -25.281 3.551 3.598 1 95.94 184 ASP B CA 1
ATOM 3783 C C . ASP B 1 184 ? -25.641 5.035 3.584 1 95.94 184 ASP B C 1
ATOM 3785 O O . ASP B 1 184 ? -26.047 5.57 2.553 1 95.94 184 ASP B O 1
ATOM 3789 N N . HIS B 1 185 ? -25.469 5.641 4.711 1 96.75 185 HIS B N 1
ATOM 3790 C CA . HIS B 1 185 ? -25.734 7.07 4.832 1 96.75 185 HIS B CA 1
ATOM 3791 C C . HIS B 1 185 ? -24.859 7.879 3.887 1 96.75 185 HIS B C 1
ATOM 3793 O O . HIS B 1 185 ? -25.359 8.734 3.15 1 96.75 185 HIS B O 1
ATOM 3799 N N . PHE B 1 186 ? -23.578 7.648 3.852 1 97.12 186 PHE B N 1
ATOM 3800 C CA . PHE B 1 186 ? -22.625 8.406 3.049 1 97.12 186 PHE B CA 1
ATOM 3801 C C . PHE B 1 186 ? -22.812 8.102 1.565 1 97.12 186 PHE B C 1
ATOM 3803 O O . PHE B 1 186 ? -22.625 8.977 0.719 1 97.12 186 PHE B O 1
ATOM 3810 N N . ARG B 1 187 ? -23.125 6.859 1.298 1 95.75 187 ARG B N 1
ATOM 3811 C CA . ARG B 1 187 ? -23.312 6.469 -0.095 1 95.75 187 ARG B CA 1
ATOM 3812 C C . ARG B 1 187 ? -24.5 7.211 -0.713 1 95.75 187 ARG B C 1
ATOM 3814 O O . ARG B 1 187 ? -24.453 7.574 -1.89 1 95.75 187 ARG B O 1
ATOM 3821 N N . GLN B 1 188 ? -25.578 7.305 0.005 1 95 188 GLN B N 1
ATOM 3822 C CA . GLN B 1 188 ? -26.75 8.031 -0.467 1 95 188 GLN B CA 1
ATOM 3823 C C . GLN B 1 188 ? -26.406 9.484 -0.787 1 95 188 GLN B C 1
ATOM 3825 O O . GLN B 1 188 ? -26.969 10.062 -1.715 1 95 188 GLN B O 1
ATOM 3830 N N . ARG B 1 189 ? -25.453 10.055 -0.114 1 93.69 189 ARG B N 1
ATOM 3831 C CA . ARG B 1 189 ? -25.125 11.469 -0.236 1 93.69 189 ARG B CA 1
ATOM 3832 C C . ARG B 1 189 ? -24.031 11.688 -1.281 1 93.69 189 ARG B C 1
ATOM 3834 O O . ARG B 1 189 ? -24.078 12.664 -2.033 1 93.69 189 ARG B O 1
ATOM 3841 N N . TYR B 1 190 ? -23.062 10.734 -1.365 1 93.88 190 TYR B N 1
ATOM 3842 C CA . TYR B 1 190 ? -21.859 11.039 -2.133 1 93.88 190 TYR B CA 1
ATOM 3843 C C . TYR B 1 190 ? -21.625 10 -3.225 1 93.88 190 TYR B C 1
ATOM 3845 O O . TYR B 1 190 ? -20.797 10.203 -4.109 1 93.88 190 TYR B O 1
ATOM 3853 N N . GLY B 1 191 ? -22.375 8.859 -3.16 1 93.62 191 GLY B N 1
ATOM 3854 C CA . GLY B 1 191 ? -22.047 7.742 -4.031 1 93.62 191 GLY B CA 1
ATOM 3855 C C . GLY B 1 191 ? -20.891 6.902 -3.51 1 93.62 191 GLY B C 1
ATOM 3856 O O . GLY B 1 191 ? -21.031 6.223 -2.49 1 93.62 191 GLY B O 1
ATOM 3857 N N . ARG B 1 192 ? -19.75 7.059 -4.152 1 95.12 192 ARG B N 1
ATOM 3858 C CA . ARG B 1 192 ? -18.594 6.336 -3.645 1 95.12 192 ARG B CA 1
ATOM 3859 C C . ARG B 1 192 ? -18.094 6.953 -2.34 1 95.12 192 ARG B C 1
ATOM 3861 O O . ARG B 1 192 ? -18.031 8.18 -2.207 1 95.12 192 ARG B O 1
ATOM 3868 N N . VAL B 1 193 ? -17.688 6.121 -1.423 1 97.38 193 VAL B N 1
ATOM 3869 C CA . VAL B 1 193 ? -17.219 6.586 -0.12 1 97.38 193 VAL B CA 1
ATOM 3870 C C . VAL B 1 193 ? -15.773 6.148 0.094 1 97.38 193 VAL B C 1
ATOM 3872 O O . VAL B 1 193 ? -15.508 4.965 0.315 1 97.38 193 VAL B O 1
ATOM 3875 N N . SER B 1 194 ? -14.859 7.082 0.049 1 98.12 194 SER B N 1
ATOM 3876 C CA . SER B 1 194 ? -13.461 6.824 0.375 1 98.12 194 SER B CA 1
ATOM 3877 C C . SER B 1 194 ? -13.219 6.918 1.877 1 98.12 194 SER B C 1
ATOM 3879 O O . SER B 1 194 ? -14.039 7.473 2.611 1 98.12 194 SER B O 1
ATOM 3881 N N . VAL B 1 195 ? -12.086 6.418 2.334 1 98.56 195 VAL B N 1
ATOM 3882 C CA . VAL B 1 195 ? -11.766 6.484 3.756 1 98.56 195 VAL B CA 1
ATOM 3883 C C . VAL B 1 195 ? -11.539 7.938 4.168 1 98.56 195 VAL B C 1
ATOM 3885 O O . VAL B 1 195 ? -11.836 8.328 5.297 1 98.56 195 VAL B O 1
ATOM 3888 N N . GLU B 1 196 ? -11.055 8.789 3.268 1 97.44 196 GLU B N 1
ATOM 3889 C CA . GLU B 1 196 ? -10.852 10.211 3.551 1 97.44 196 GLU B CA 1
ATOM 3890 C C . GLU B 1 196 ? -12.172 10.898 3.885 1 97.44 196 GLU B C 1
ATOM 3892 O O . GLU B 1 196 ? -12.203 11.836 4.68 1 97.44 196 GLU B O 1
ATOM 3897 N N . ARG B 1 197 ? -13.258 10.445 3.258 1 97.19 197 ARG B N 1
ATOM 3898 C CA . ARG B 1 197 ? -14.578 11.016 3.52 1 97.19 197 ARG B CA 1
ATOM 3899 C C . ARG B 1 197 ? -14.93 10.922 5 1 97.19 197 ARG B C 1
ATOM 3901 O O . ARG B 1 197 ? -15.641 11.773 5.531 1 97.19 197 ARG B O 1
ATOM 3908 N N . LEU B 1 198 ? -14.359 9.938 5.688 1 98.12 198 LEU B N 1
ATOM 3909 C CA . LEU B 1 198 ? -14.641 9.711 7.098 1 98.12 198 LEU B CA 1
ATOM 3910 C C . LEU B 1 198 ? -13.492 10.203 7.973 1 98.12 198 LEU B C 1
ATOM 3912 O O . LEU B 1 198 ? -13.719 10.672 9.094 1 98.12 198 LEU B O 1
ATOM 3916 N N . LEU B 1 199 ? -12.273 10.07 7.441 1 98.12 199 LEU B N 1
ATOM 3917 C CA . LEU B 1 199 ? -11.078 10.312 8.25 1 98.12 199 LEU B CA 1
ATOM 3918 C C . LEU B 1 199 ? -10.383 11.594 7.828 1 98.12 199 LEU B C 1
ATOM 3920 O O . LEU B 1 199 ? -9.258 11.562 7.32 1 98.12 199 LEU B O 1
ATOM 3924 N N . SER B 1 200 ? -10.945 12.695 8.047 1 96.62 200 SER B N 1
ATOM 3925 C CA . SER B 1 200 ? -10.469 14.062 7.84 1 96.62 200 SER B CA 1
ATOM 3926 C C . SER B 1 200 ? -11.188 15.047 8.75 1 96.62 200 SER B C 1
ATOM 3928 O O . SER B 1 200 ? -12.117 14.672 9.469 1 96.62 200 SER B O 1
ATOM 3930 N N . GLY B 1 201 ? -10.727 16.266 8.805 1 94.81 201 GLY B N 1
ATOM 3931 C CA . GLY B 1 201 ? -11.453 17.281 9.547 1 94.81 201 GLY B CA 1
ATOM 3932 C C . GLY B 1 201 ? -12.922 17.375 9.156 1 94.81 201 GLY B C 1
ATOM 3933 O O . GLY B 1 201 ? -13.805 17.125 9.977 1 94.81 201 GLY B O 1
ATOM 3934 N N . PRO B 1 202 ? -13.172 17.688 7.934 1 95.31 202 PRO B N 1
ATOM 3935 C CA . PRO B 1 202 ? -14.562 17.656 7.461 1 95.31 202 PRO B CA 1
ATOM 3936 C C . PRO B 1 202 ? -15.242 16.312 7.699 1 95.31 202 PRO B C 1
ATOM 3938 O O . PRO B 1 202 ? -16.438 16.266 8 1 95.31 202 PRO B O 1
ATOM 3941 N N . GLY B 1 203 ? -14.508 15.25 7.566 1 97.69 203 GLY B N 1
ATOM 3942 C CA . GLY B 1 203 ? -15.047 13.922 7.793 1 97.69 203 GLY B CA 1
ATOM 3943 C C . GLY B 1 203 ? -15.531 13.703 9.211 1 97.69 203 GLY B C 1
ATOM 3944 O O . GLY B 1 203 ? -16.531 13.016 9.438 1 97.69 203 GLY B O 1
ATOM 3945 N N . LEU B 1 204 ? -14.789 14.273 10.148 1 97.94 204 LEU B N 1
ATOM 3946 C CA . LEU B 1 204 ? -15.188 14.172 11.547 1 97.94 204 LEU B CA 1
ATOM 3947 C C . LEU B 1 204 ? -16.562 14.805 11.773 1 97.94 204 LEU B C 1
ATOM 3949 O O . LEU B 1 204 ? -17.406 14.234 12.453 1 97.94 204 LEU B O 1
ATOM 3953 N N . LEU B 1 205 ? -16.734 15.969 11.234 1 98 205 LEU B N 1
ATOM 3954 C CA . LEU B 1 205 ? -18.031 16.625 11.336 1 98 205 LEU B CA 1
ATOM 3955 C C . LEU B 1 205 ? -19.109 15.82 10.633 1 98 205 LEU B C 1
ATOM 3957 O O . LEU B 1 205 ? -20.203 15.633 11.172 1 98 205 LEU B O 1
ATOM 3961 N N . GLU B 1 20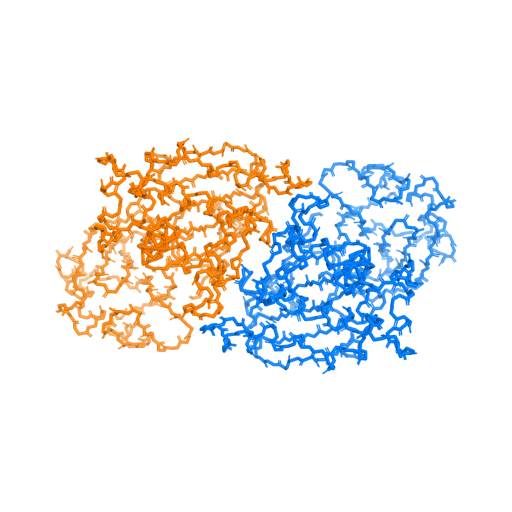6 ? -18.828 15.305 9.445 1 98 206 GLU B N 1
ATOM 3962 C CA . GLU B 1 206 ? -19.797 14.508 8.695 1 98 206 GLU B CA 1
ATOM 3963 C C . GLU B 1 206 ? -20.188 13.242 9.461 1 98 206 GLU B C 1
ATOM 3965 O O . GLU B 1 206 ? -21.344 12.828 9.43 1 98 206 GLU B O 1
ATOM 3970 N N . LEU B 1 207 ? -19.234 12.641 10.055 1 98.44 207 LEU B N 1
ATOM 3971 C CA . LEU B 1 207 ? -19.484 11.453 10.867 1 98.44 207 LEU B CA 1
ATOM 3972 C C . LEU B 1 207 ? -20.438 11.789 12.016 1 98.44 207 LEU B C 1
ATOM 3974 O O . LEU B 1 207 ? -21.344 11.016 12.32 1 98.44 207 LEU B O 1
ATOM 3978 N N . TYR B 1 208 ? -20.188 12.914 12.664 1 98.5 208 TYR B N 1
ATOM 3979 C CA . TYR B 1 208 ? -21.047 13.367 13.75 1 98.5 208 TYR B CA 1
ATOM 3980 C C . TYR B 1 208 ? -22.469 13.594 13.258 1 98.5 208 TYR B C 1
ATOM 3982 O O . TYR B 1 208 ? -23.438 13.125 13.875 1 98.5 208 TYR B O 1
ATOM 3990 N N . LEU B 1 209 ? -22.594 14.258 12.172 1 98.19 209 LEU B N 1
ATOM 3991 C CA . LEU B 1 209 ? -23.906 14.539 11.594 1 98.19 209 LEU B CA 1
ATOM 3992 C C . LEU B 1 209 ? -24.625 13.25 11.219 1 98.19 209 LEU B C 1
ATOM 3994 O O . LEU B 1 209 ? -25.828 13.117 11.43 1 98.19 209 LEU B O 1
ATOM 3998 N N . ALA B 1 210 ? -23.891 12.336 10.633 1 98.25 210 ALA B N 1
ATOM 3999 C CA . ALA B 1 210 ? -24.469 11.039 10.289 1 98.25 210 ALA B CA 1
ATOM 4000 C C . ALA B 1 210 ? -24.953 10.297 11.531 1 98.25 210 ALA B C 1
ATOM 4002 O O . ALA B 1 210 ? -26.031 9.695 11.523 1 98.25 210 ALA B O 1
ATOM 4003 N N . HIS B 1 211 ? -24.125 10.32 12.602 1 97.94 211 HIS B N 1
ATOM 4004 C CA . HIS B 1 211 ? -24.516 9.688 13.852 1 97.94 211 HIS B CA 1
ATOM 4005 C C . HIS B 1 211 ? -25.812 10.297 14.398 1 97.94 211 HIS B C 1
ATOM 4007 O O . HIS B 1 211 ? -26.703 9.578 14.844 1 97.94 211 HIS B O 1
ATOM 4013 N N . CYS B 1 212 ? -25.875 11.617 14.406 1 98.06 212 CYS B N 1
ATOM 4014 C CA . CYS B 1 212 ? -27.078 12.305 14.867 1 98.06 212 CYS B CA 1
ATOM 4015 C C . CYS B 1 212 ? -28.297 11.898 14.047 1 98.06 212 CYS B C 1
ATOM 4017 O O . CYS B 1 212 ? -29.344 11.609 14.602 1 98.06 212 CYS B O 1
ATOM 4019 N N . ALA B 1 213 ? -28.125 11.859 12.758 1 97.56 213 ALA B N 1
ATOM 4020 C CA . ALA B 1 213 ? -29.203 11.492 11.859 1 97.56 213 ALA B CA 1
ATOM 4021 C C . ALA B 1 213 ? -29.703 10.07 12.133 1 97.56 213 ALA B C 1
ATOM 4023 O O . ALA B 1 213 ? -30.906 9.82 12.195 1 97.56 213 ALA B O 1
ATOM 4024 N N . LEU B 1 214 ? -28.781 9.141 12.242 1 96.75 214 LEU B N 1
ATOM 4025 C CA . LEU B 1 214 ? -29.109 7.738 12.477 1 96.75 214 LEU B CA 1
ATOM 4026 C C . LEU B 1 214 ? -29.781 7.562 13.836 1 96.75 214 LEU B C 1
ATOM 4028 O O . LEU B 1 214 ? -30.625 6.668 14 1 96.75 214 LEU B O 1
ATOM 4032 N N . ALA B 1 215 ? -29.438 8.469 14.773 1 96.25 215 ALA B N 1
ATOM 4033 C CA . ALA B 1 215 ? -30 8.398 16.109 1 96.25 215 ALA B CA 1
ATOM 4034 C C . ALA B 1 215 ? -31.297 9.203 16.203 1 96.25 215 ALA B C 1
ATOM 4036 O O . ALA B 1 215 ? -32.031 9.117 17.203 1 96.25 215 ALA B O 1
ATOM 4037 N N . GLY B 1 216 ? -31.609 9.953 15.258 1 96.5 216 GLY B N 1
ATOM 4038 C CA . GLY B 1 216 ? -32.781 10.82 15.281 1 96.5 216 GLY B CA 1
ATOM 4039 C C . GLY B 1 216 ? -32.625 12.016 16.203 1 96.5 216 GLY B C 1
ATOM 4040 O O . GLY B 1 216 ? -33.562 12.438 16.844 1 96.5 216 GLY B O 1
ATOM 4041 N N . ILE B 1 217 ? -31.406 12.5 16.359 1 96.06 217 ILE B N 1
ATOM 4042 C CA . ILE B 1 217 ? -31.094 13.617 17.25 1 96.06 217 ILE B CA 1
ATOM 4043 C C . ILE B 1 217 ? -30.656 14.82 16.422 1 96.06 217 ILE B C 1
ATOM 4045 O O . ILE B 1 217 ? -29.953 14.672 15.422 1 96.06 217 ILE B O 1
ATOM 4049 N N . ALA B 1 218 ? -31.016 16.031 16.859 1 96.69 218 ALA B N 1
ATOM 4050 C CA . ALA B 1 218 ? -30.578 17.266 16.188 1 96.69 218 ALA B CA 1
ATOM 4051 C C . ALA B 1 218 ? -29.109 17.562 16.484 1 96.69 218 ALA B C 1
ATOM 4053 O O . ALA B 1 218 ? -28.703 17.594 17.656 1 96.69 218 ALA B O 1
ATOM 4054 N N . PRO B 1 219 ? -28.328 17.766 15.477 1 97 219 PRO B N 1
ATOM 4055 C CA . PRO B 1 219 ? -26.922 18.062 15.711 1 97 219 PRO B CA 1
ATOM 4056 C C . PRO B 1 219 ? -26.703 19.422 16.375 1 97 219 PRO B C 1
ATOM 4058 O O . PRO B 1 219 ? -27.422 20.375 16.078 1 97 219 PRO B O 1
ATOM 4061 N N . ARG B 1 220 ? -25.688 19.531 17.234 1 95.94 220 ARG B N 1
ATOM 4062 C CA . ARG B 1 220 ? -25.391 20.766 17.953 1 95.94 220 ARG B CA 1
ATOM 4063 C C . ARG B 1 220 ? -24.047 21.344 17.484 1 95.94 220 ARG B C 1
ATOM 4065 O O . ARG B 1 220 ? -23.766 22.531 17.719 1 95.94 220 ARG B O 1
ATOM 4072 N N . CYS B 1 221 ? -23.188 20.5 16.906 1 97.5 221 CYS B N 1
ATOM 4073 C CA . CYS B 1 221 ? -21.859 20.922 16.453 1 97.5 221 CYS B CA 1
ATOM 4074 C C . CYS B 1 221 ? -21.875 21.266 14.977 1 97.5 221 CYS B C 1
ATOM 4076 O O . CYS B 1 221 ? -22.578 20.625 14.188 1 97.5 221 CYS B O 1
ATOM 4078 N N . GLN B 1 222 ? -21.109 22.297 14.617 1 96.94 222 GLN B N 1
ATOM 4079 C CA . GLN B 1 222 ? -21.078 22.75 13.227 1 96.94 222 GLN B CA 1
ATOM 4080 C C . GLN B 1 222 ? -19.656 22.719 12.672 1 96.94 222 GLN B C 1
ATOM 4082 O O . GLN B 1 222 ? -19.422 23.047 11.508 1 96.94 222 GLN B O 1
ATOM 4087 N N . SER B 1 223 ? -18.703 22.375 13.469 1 96.62 223 SER B N 1
ATOM 4088 C CA . SER B 1 223 ? -17.312 22.266 13.047 1 96.62 223 SER B CA 1
ATOM 4089 C C . SER B 1 223 ? -16.609 21.094 13.727 1 96.62 223 SER B C 1
ATOM 4091 O O . SER B 1 223 ? -17.062 20.625 14.766 1 96.62 223 SER B O 1
ATOM 4093 N N . PRO B 1 224 ? -15.539 20.609 13.086 1 95.88 224 PRO B N 1
ATOM 4094 C CA . PRO B 1 224 ? -14.781 19.531 13.727 1 95.88 224 PRO B CA 1
ATOM 4095 C C . PRO B 1 224 ? -14.312 19.906 15.133 1 95.88 224 PRO B C 1
ATOM 4097 O O . PRO B 1 224 ? -14.359 19.062 16.047 1 95.88 224 PRO B O 1
ATOM 4100 N N . ALA B 1 225 ? -13.875 21.156 15.297 1 94.62 225 ALA B N 1
ATOM 4101 C CA . ALA B 1 225 ? -13.414 21.625 16.609 1 94.62 225 ALA B CA 1
ATOM 4102 C C . ALA B 1 225 ? -14.531 21.547 17.641 1 94.62 225 ALA B C 1
ATOM 4104 O O . ALA B 1 225 ? -14.297 21.172 18.797 1 94.62 225 ALA B O 1
ATOM 4105 N N . GLU B 1 226 ? -15.703 21.875 17.234 1 97.25 226 GLU B N 1
ATOM 4106 C CA . GLU B 1 226 ? -16.859 21.812 18.141 1 97.25 226 GLU B CA 1
ATOM 4107 C C . GLU B 1 226 ? -17.172 20.359 18.531 1 97.25 226 GLU B C 1
ATOM 4109 O O . GLU B 1 226 ? -17.547 20.094 19.672 1 97.25 226 GLU B O 1
ATOM 4114 N N . VAL B 1 227 ? -17.062 19.422 17.562 1 97.69 227 VAL B N 1
ATOM 4115 C CA . VAL B 1 227 ? -17.312 18.016 17.859 1 97.69 227 VAL B CA 1
ATOM 4116 C C . VAL B 1 227 ? -16.328 17.531 18.922 1 97.69 227 VAL B C 1
ATOM 4118 O O . VAL B 1 227 ? -16.719 16.859 19.875 1 97.69 227 VAL B O 1
ATOM 4121 N N . THR B 1 228 ? -15.031 17.875 18.75 1 96.06 228 THR B N 1
ATOM 4122 C CA . THR B 1 228 ? -14 17.469 19.703 1 96.06 228 THR B CA 1
ATOM 4123 C C . THR B 1 228 ? -14.273 18.047 21.094 1 96.06 228 THR B C 1
ATOM 4125 O O . THR B 1 228 ? -14.195 17.328 22.094 1 96.06 228 THR B O 1
ATOM 4128 N N . ALA B 1 229 ? -14.641 19.312 21.125 1 96.12 229 ALA B N 1
ATOM 4129 C CA . ALA B 1 229 ? -14.938 19.953 22.391 1 96.12 229 ALA B CA 1
ATOM 4130 C C . ALA B 1 229 ? -16.156 19.344 23.062 1 96.12 229 ALA B C 1
ATOM 4132 O O . ALA B 1 229 ? -16.172 19.109 24.281 1 96.12 229 ALA B O 1
ATOM 4133 N N . ALA B 1 230 ? -17.172 19.094 22.312 1 96.81 230 ALA B N 1
ATOM 4134 C CA . ALA B 1 230 ? -18.406 18.547 22.828 1 96.81 230 ALA B CA 1
ATOM 4135 C C . ALA B 1 230 ? -18.188 17.141 23.391 1 96.81 230 ALA B C 1
ATOM 4137 O O . ALA B 1 230 ? -18.797 16.766 24.391 1 96.81 230 ALA B O 1
ATOM 4138 N N . GLY B 1 231 ? -17.406 16.328 22.734 1 95.19 231 GLY B N 1
ATOM 4139 C CA . GLY B 1 231 ? -17.094 15 23.219 1 95.19 231 GLY B CA 1
ATOM 4140 C C . GLY B 1 231 ? -16.484 15.008 24.609 1 95.19 231 GLY B C 1
ATOM 4141 O O . GLY B 1 231 ? -16.781 14.133 25.438 1 95.19 231 GLY B O 1
ATOM 4142 N N . GLY B 1 232 ? -15.68 16.031 24.844 1 92.94 232 GLY B N 1
ATOM 4143 C CA . GLY B 1 232 ? -15.031 16.156 26.141 1 92.94 232 GLY B CA 1
ATOM 4144 C C . GLY B 1 232 ? -15.938 16.766 27.203 1 92.94 232 GLY B C 1
ATOM 4145 O O . GLY B 1 232 ? -15.641 16.672 28.391 1 92.94 232 GLY B O 1
ATOM 4146 N N . SER B 1 233 ? -17.062 17.312 26.781 1 93.06 233 SER B N 1
ATOM 4147 C CA . SER B 1 233 ? -17.938 18.031 27.703 1 93.06 233 SER B CA 1
ATOM 4148 C C . SER B 1 233 ? -19.219 17.25 27.969 1 93.06 233 SER B C 1
ATOM 4150 O O . SER B 1 233 ? -20.234 17.812 28.391 1 93.06 233 SER B O 1
ATOM 4152 N N . GLY B 1 234 ? -19.25 16.031 27.594 1 90.44 234 GLY B N 1
ATOM 4153 C CA . GLY B 1 234 ? -20.328 15.164 28.031 1 90.44 234 GLY B CA 1
ATOM 4154 C C . GLY B 1 234 ? -21.359 14.906 26.953 1 90.44 234 GLY B C 1
ATOM 4155 O O . GLY B 1 234 ? -22.406 14.305 27.203 1 90.44 234 GLY B O 1
ATOM 4156 N N . ASP B 1 235 ? -21.188 15.414 25.797 1 93.81 235 ASP B N 1
ATOM 4157 C CA . ASP B 1 235 ? -22.062 15.078 24.672 1 93.81 235 ASP B CA 1
ATOM 4158 C C . ASP B 1 235 ? -21.844 13.648 24.203 1 93.81 235 ASP B C 1
ATOM 4160 O O . ASP B 1 235 ? -20.812 13.344 23.594 1 93.81 235 ASP B O 1
ATOM 4164 N N . ASP B 1 236 ? -22.828 12.828 24.359 1 95.19 236 ASP B N 1
ATOM 4165 C CA . ASP B 1 236 ? -22.672 11.398 24.109 1 95.19 236 ASP B CA 1
ATOM 4166 C C . ASP B 1 236 ? -22.453 11.117 22.625 1 95.19 236 ASP B C 1
ATOM 4168 O O . ASP B 1 236 ? -21.641 10.266 22.266 1 95.19 236 ASP B O 1
ATOM 4172 N N . GLU B 1 237 ? -23.203 11.844 21.781 1 96.25 237 GLU B N 1
ATOM 4173 C CA . GLU B 1 237 ? -23.062 11.617 20.344 1 96.25 237 GLU B CA 1
ATOM 4174 C C . GLU B 1 237 ? -21.688 12.047 19.844 1 96.25 237 GLU B C 1
ATOM 4176 O O . GLU B 1 237 ? -21.094 11.383 19 1 96.25 237 GLU B O 1
ATOM 4181 N N . ALA B 1 238 ? -21.234 13.188 20.344 1 97.5 238 ALA B N 1
ATOM 4182 C CA . ALA B 1 238 ? -19.906 13.656 19.969 1 97.5 238 ALA B CA 1
ATOM 4183 C C . ALA B 1 238 ? -18.828 12.695 20.469 1 97.5 238 ALA B C 1
ATOM 4185 O O . ALA B 1 238 ? -17.875 12.383 19.734 1 97.5 238 ALA B O 1
ATOM 4186 N N . ARG B 1 239 ? -19 12.234 21.688 1 96.88 239 ARG B N 1
ATOM 4187 C CA . ARG B 1 239 ? -18.078 11.258 22.25 1 96.88 239 ARG B CA 1
ATOM 4188 C C . ARG B 1 239 ? -18.031 9.992 21.391 1 96.88 239 ARG B C 1
ATOM 4190 O O . ARG B 1 239 ? -16.953 9.523 21.016 1 96.88 239 ARG B O 1
ATOM 4197 N N . ASP B 1 240 ? -19.188 9.5 21.078 1 96.94 240 ASP B N 1
ATOM 4198 C CA . ASP B 1 240 ? -19.266 8.289 20.266 1 96.94 240 ASP B CA 1
ATOM 4199 C C . ASP B 1 240 ? -18.641 8.5 18.891 1 96.94 240 ASP B C 1
ATOM 4201 O O . ASP B 1 240 ? -18.031 7.582 18.328 1 96.94 240 ASP B O 1
ATOM 4205 N N . THR B 1 241 ? -18.844 9.648 18.375 1 98.12 241 THR B N 1
ATOM 4206 C CA . THR B 1 241 ? -18.281 9.992 17.062 1 98.12 241 THR B CA 1
ATOM 4207 C C . THR B 1 241 ? -16.75 9.969 17.125 1 98.12 241 THR B C 1
ATOM 4209 O O . THR B 1 241 ? -16.094 9.414 16.234 1 98.12 241 THR B O 1
ATOM 4212 N N . LEU B 1 242 ? -16.156 10.562 18.156 1 98.19 242 LEU B N 1
ATOM 4213 C CA . LEU B 1 242 ? -14.711 10.594 18.312 1 98.19 242 LEU B CA 1
ATOM 4214 C C . LEU B 1 242 ? -14.141 9.18 18.438 1 98.19 242 LEU B C 1
ATOM 4216 O O . LEU B 1 242 ? -13.148 8.852 17.781 1 98.19 242 LEU B O 1
ATOM 4220 N N . LEU B 1 243 ? -14.805 8.375 19.203 1 98.31 243 LEU B N 1
ATOM 4221 C CA . LEU B 1 243 ? -14.352 7.008 19.406 1 98.31 243 LEU B CA 1
ATOM 4222 C C . LEU B 1 243 ? -14.477 6.195 18.125 1 98.31 243 LEU B C 1
ATOM 4224 O O . LEU B 1 243 ? -13.602 5.387 17.797 1 98.31 243 LEU B O 1
ATOM 4228 N N . ARG B 1 244 ? -15.57 6.418 17.359 1 98.62 244 ARG B N 1
ATOM 4229 C CA . ARG B 1 244 ? -15.75 5.742 16.078 1 98.62 244 ARG B CA 1
ATOM 4230 C C . ARG B 1 244 ? -14.695 6.172 15.078 1 98.62 244 ARG B C 1
ATOM 4232 O O . ARG B 1 244 ? -14.148 5.34 14.352 1 98.62 244 ARG B O 1
ATOM 4239 N N . PHE B 1 245 ? -14.438 7.488 15.055 1 98.62 245 PHE B N 1
ATOM 4240 C CA . PHE B 1 245 ? -13.406 8.047 14.18 1 98.62 245 PHE B CA 1
ATOM 4241 C C . PHE B 1 245 ? -12.07 7.348 14.406 1 98.62 245 PHE B C 1
ATOM 4243 O O . PHE B 1 245 ? -11.422 6.918 13.453 1 98.62 245 PHE B O 1
ATOM 4250 N N . LEU B 1 246 ? -11.727 7.152 15.633 1 98.62 246 LEU B N 1
ATOM 4251 C CA . LEU B 1 246 ? -10.445 6.551 16 1 98.62 246 LEU B CA 1
ATOM 4252 C C . LEU B 1 246 ? -10.453 5.051 15.719 1 98.62 246 LEU B C 1
ATOM 4254 O O . LEU B 1 246 ? -9.43 4.488 15.312 1 98.62 246 LEU B O 1
ATOM 4258 N N . LYS B 1 247 ? -11.578 4.395 15.914 1 98.81 247 LYS B N 1
ATOM 4259 C CA . LYS B 1 247 ? -11.695 2.979 15.578 1 98.81 247 LYS B CA 1
ATOM 4260 C C . LYS B 1 247 ? -11.523 2.75 14.086 1 98.81 247 LYS B C 1
ATOM 4262 O O . LYS B 1 247 ? -10.773 1.86 13.664 1 98.81 247 LYS B O 1
ATOM 4267 N N . ILE B 1 248 ? -12.172 3.588 13.281 1 98.81 248 ILE B N 1
ATOM 4268 C CA . ILE B 1 248 ? -12.062 3.475 11.836 1 98.81 248 ILE B CA 1
ATOM 4269 C C . ILE B 1 248 ? -10.633 3.754 11.398 1 98.81 248 ILE B C 1
ATOM 4271 O O . ILE B 1 248 ? -10.102 3.084 10.508 1 98.81 248 ILE B O 1
ATOM 4275 N N . LEU B 1 249 ? -9.992 4.738 12.023 1 98.75 249 LEU B N 1
ATOM 4276 C CA . LEU B 1 249 ? -8.586 5.012 11.727 1 98.75 249 LEU B CA 1
ATOM 4277 C C . LEU B 1 249 ? -7.73 3.777 11.992 1 98.75 249 LEU B C 1
ATOM 4279 O O . LEU B 1 249 ? -6.809 3.482 11.219 1 98.75 249 LEU B O 1
ATOM 4283 N N . GLY B 1 250 ? -8.023 3.068 13.086 1 98.75 250 GLY B N 1
ATOM 4284 C CA . GLY B 1 250 ? -7.328 1.824 13.359 1 98.75 250 GLY B CA 1
ATOM 4285 C C . GLY B 1 250 ? -7.512 0.78 12.273 1 98.75 250 GLY B C 1
ATOM 4286 O O . GLY B 1 250 ? -6.539 0.177 11.812 1 98.75 250 GLY B O 1
ATOM 4287 N N . ASP B 1 251 ? -8.766 0.614 11.852 1 98.75 251 ASP B N 1
ATOM 4288 C CA . ASP B 1 251 ? -9.078 -0.342 10.797 1 98.75 251 ASP B CA 1
ATOM 4289 C C . ASP B 1 251 ? -8.32 -0.01 9.516 1 98.75 251 ASP B C 1
ATOM 4291 O O . ASP B 1 251 ? -7.699 -0.888 8.906 1 98.75 251 ASP B O 1
ATOM 4295 N N . VAL B 1 252 ? -8.375 1.232 9.156 1 98.81 252 VAL B N 1
ATOM 4296 C CA . VAL B 1 252 ? -7.797 1.694 7.898 1 98.81 252 VAL B CA 1
ATOM 4297 C C . VAL B 1 252 ? -6.273 1.593 7.965 1 98.81 252 VAL B C 1
ATOM 4299 O O . VAL B 1 252 ? -5.633 1.174 6.996 1 98.81 252 VAL B O 1
ATOM 4302 N N . SER B 1 253 ? -5.699 1.957 9.086 1 98.81 253 SER B N 1
ATOM 4303 C CA . SER B 1 253 ? -4.25 1.874 9.25 1 98.81 253 SER B CA 1
ATOM 4304 C C . SER B 1 253 ? -3.77 0.43 9.18 1 98.81 253 SER B C 1
ATOM 4306 O O . SER B 1 253 ? -2.727 0.148 8.578 1 98.81 253 SER B O 1
ATOM 4308 N N . GLY B 1 254 ? -4.504 -0.443 9.812 1 98.75 254 GLY B N 1
ATOM 4309 C CA . GLY B 1 254 ? -4.156 -1.852 9.734 1 98.75 254 GLY B CA 1
ATOM 4310 C C . GLY B 1 254 ? -4.188 -2.396 8.32 1 98.75 254 GLY B C 1
ATOM 4311 O O . GLY B 1 254 ? -3.262 -3.088 7.895 1 98.75 254 GLY B O 1
ATOM 4312 N N . ASP B 1 255 ? -5.223 -2.092 7.578 1 98.81 255 ASP B N 1
ATOM 4313 C CA . ASP B 1 255 ? -5.352 -2.539 6.195 1 98.81 255 ASP B CA 1
ATOM 4314 C C . ASP B 1 255 ? -4.246 -1.946 5.32 1 98.81 255 ASP B C 1
ATOM 4316 O O . ASP B 1 255 ? -3.691 -2.635 4.461 1 98.81 255 ASP B O 1
ATOM 4320 N N . ALA B 1 256 ? -3.963 -0.68 5.535 1 98.81 256 ALA B N 1
ATOM 4321 C CA . ALA B 1 256 ? -2.898 -0.027 4.777 1 98.81 256 ALA B CA 1
ATOM 4322 C C . ALA B 1 256 ? -1.54 -0.646 5.094 1 98.81 256 ALA B C 1
ATOM 4324 O O . ALA B 1 256 ? -0.692 -0.785 4.211 1 98.81 256 ALA B O 1
ATOM 4325 N N . ALA B 1 257 ? -1.349 -0.998 6.371 1 98.75 257 ALA B N 1
ATOM 4326 C CA . ALA B 1 257 ? -0.101 -1.645 6.77 1 98.75 257 ALA B CA 1
ATOM 4327 C C . ALA B 1 257 ? 0.071 -2.986 6.062 1 98.75 257 ALA B C 1
ATOM 4329 O O . ALA B 1 257 ? 1.174 -3.33 5.633 1 98.75 257 ALA B O 1
ATOM 4330 N N . LEU B 1 258 ? -0.977 -3.727 5.934 1 98.44 258 LEU B N 1
ATOM 4331 C CA . LEU B 1 258 ? -0.936 -4.98 5.195 1 98.44 258 LEU B CA 1
ATOM 4332 C C . LEU B 1 258 ? -0.615 -4.734 3.723 1 98.44 258 LEU B C 1
ATOM 4334 O O . LEU B 1 258 ? 0.198 -5.449 3.133 1 98.44 258 LEU B O 1
ATOM 4338 N N . THR B 1 259 ? -1.21 -3.715 3.146 1 98.5 259 THR B N 1
ATOM 4339 C CA . THR B 1 259 ? -1.104 -3.443 1.718 1 98.5 259 THR B CA 1
ATOM 4340 C C . THR B 1 259 ? 0.284 -2.914 1.369 1 98.5 259 THR B C 1
ATOM 4342 O O . THR B 1 259 ? 0.804 -3.186 0.285 1 98.5 259 THR B O 1
ATOM 4345 N N . LEU B 1 260 ? 0.886 -2.248 2.303 1 98.06 260 LEU B N 1
ATOM 4346 C CA . LEU B 1 260 ? 2.211 -1.682 2.082 1 98.06 260 LEU B CA 1
ATOM 4347 C C . LEU B 1 260 ? 3.297 -2.621 2.596 1 98.06 260 LEU B C 1
ATOM 4349 O O . LEU B 1 260 ? 4.48 -2.43 2.305 1 98.06 260 LEU B O 1
ATOM 4353 N N . GLY B 1 261 ? 2.893 -3.654 3.391 1 97.19 261 GLY B N 1
ATOM 4354 C CA . GLY B 1 261 ? 3.893 -4.461 4.074 1 97.19 261 GLY B CA 1
ATOM 4355 C C . GLY B 1 261 ? 4.68 -3.68 5.109 1 97.19 261 GLY B C 1
ATOM 4356 O O . GLY B 1 261 ? 5.902 -3.816 5.199 1 97.19 261 GLY B O 1
ATOM 4357 N N . ALA B 1 262 ? 4.008 -2.855 5.887 1 98.25 262 ALA B N 1
ATOM 4358 C CA . ALA B 1 262 ? 4.656 -1.876 6.758 1 98.25 262 ALA B CA 1
ATOM 4359 C C . ALA B 1 262 ? 5.094 -2.514 8.07 1 98.25 262 ALA B C 1
ATOM 4361 O O . ALA B 1 262 ? 4.781 -2.004 9.148 1 98.25 262 ALA B O 1
ATOM 4362 N N . ARG B 1 263 ? 5.898 -3.51 8.016 1 96.88 263 ARG B N 1
ATOM 4363 C CA . ARG B 1 263 ? 6.406 -4.188 9.203 1 96.88 263 ARG B CA 1
ATOM 4364 C C . ARG B 1 263 ? 7.461 -3.336 9.906 1 96.88 263 ARG B C 1
ATOM 4366 O O . ARG B 1 263 ? 7.84 -3.625 11.047 1 96.88 263 ARG B O 1
ATOM 4373 N N . GLY B 1 264 ? 7.918 -2.301 9.242 1 97.19 264 GLY B N 1
ATOM 4374 C CA . GLY B 1 264 ? 8.859 -1.385 9.867 1 97.19 264 GLY B CA 1
ATOM 4375 C C . GLY B 1 264 ? 8.211 -0.469 10.891 1 97.19 264 GLY B C 1
ATOM 4376 O O . GLY B 1 264 ? 8.906 0.166 11.688 1 97.19 264 GLY B O 1
ATOM 4377 N N . GLY B 1 265 ? 6.891 -0.339 10.727 1 98.38 265 GLY B N 1
ATOM 4378 C CA . GLY B 1 265 ? 6.168 0.486 11.68 1 98.38 265 GLY B CA 1
ATOM 4379 C C . GLY B 1 265 ? 5.113 1.361 11.031 1 98.38 265 GLY B C 1
ATOM 4380 O O . GLY B 1 265 ? 5.125 1.564 9.812 1 98.38 265 GLY B O 1
ATOM 4381 N N . VAL B 1 266 ? 4.223 1.844 11.883 1 98.69 266 VAL B N 1
ATOM 4382 C CA . VAL B 1 266 ? 3.176 2.783 11.492 1 98.69 266 VAL B CA 1
ATOM 4383 C C . VAL B 1 266 ? 3.256 4.035 12.359 1 98.69 266 VAL B C 1
ATOM 4385 O O . VAL B 1 266 ? 3.293 3.943 13.594 1 98.69 266 VAL B O 1
ATOM 4388 N N . THR B 1 267 ? 3.344 5.164 11.719 1 98.56 267 THR B N 1
ATOM 4389 C CA . THR B 1 267 ? 3.357 6.434 12.43 1 98.56 267 THR B CA 1
ATOM 4390 C C . THR B 1 267 ? 2.133 7.27 12.07 1 98.56 267 THR B C 1
ATOM 4392 O O . THR B 1 267 ? 1.875 7.523 10.891 1 98.56 267 THR B O 1
ATOM 4395 N N . LEU B 1 268 ? 1.438 7.621 13.094 1 98 268 LEU B N 1
ATOM 4396 C CA . LEU B 1 268 ? 0.301 8.523 12.953 1 98 268 LEU B CA 1
ATOM 4397 C C . LEU B 1 268 ? 0.741 9.977 13.086 1 98 268 LEU B C 1
ATOM 4399 O O 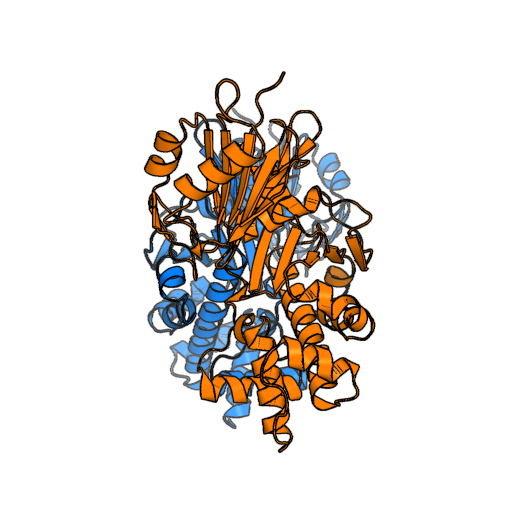. LEU B 1 268 ? 1.432 10.336 14.039 1 98 268 LEU B O 1
ATOM 4403 N N . CYS B 1 269 ? 0.346 10.711 12.102 1 94.31 269 CYS B N 1
ATOM 4404 C CA . CYS B 1 269 ? 0.651 12.141 12.117 1 94.31 269 CYS B CA 1
ATOM 4405 C C . CYS B 1 269 ? -0.556 12.961 11.68 1 94.31 269 CYS B C 1
ATOM 4407 O O . CYS B 1 269 ? -1.677 12.445 11.641 1 94.31 269 CYS B O 1
ATOM 4409 N N . GLY B 1 270 ? -0.365 14.242 11.539 1 85.06 270 GLY B N 1
ATOM 4410 C CA . GLY B 1 270 ? -1.44 15.086 11.047 1 85.06 270 GLY B CA 1
ATOM 4411 C C . GLY B 1 270 ? -1.95 16.078 12.078 1 85.06 270 GLY B C 1
ATOM 4412 O O . GLY B 1 270 ? -1.601 15.984 13.258 1 85.06 270 GLY B O 1
ATOM 4413 N N . GLY B 1 271 ? -2.855 16.953 11.617 1 83.62 271 GLY B N 1
ATOM 4414 C CA . GLY B 1 271 ? -3.277 18.094 12.414 1 83.62 271 GLY B CA 1
ATOM 4415 C C . GLY B 1 271 ? -4.391 17.766 13.391 1 83.62 271 GLY B C 1
ATOM 4416 O O . GLY B 1 271 ? -4.621 18.5 14.344 1 83.62 271 GLY B O 1
ATOM 4417 N N . ILE B 1 272 ? -5.035 16.625 13.258 1 87.06 272 ILE B N 1
ATOM 4418 C CA . ILE B 1 272 ? -6.207 16.297 14.062 1 87.06 272 ILE B CA 1
ATOM 4419 C C . ILE B 1 272 ? -5.785 15.492 15.289 1 87.06 272 ILE B C 1
ATOM 4421 O O . ILE B 1 272 ? -6.293 15.711 16.391 1 87.06 272 ILE B O 1
ATOM 4425 N N . LEU B 1 273 ? -4.855 14.617 15.164 1 91.31 273 LEU B N 1
ATOM 4426 C CA . LEU B 1 273 ? -4.547 13.602 16.156 1 91.31 273 LEU B CA 1
ATOM 4427 C C . LEU B 1 273 ? -4.016 14.234 17.438 1 91.31 273 LEU B C 1
ATOM 4429 O O . LEU B 1 273 ? -4.348 13.789 18.547 1 91.31 273 LEU B O 1
ATOM 4433 N N . PRO B 1 274 ? -3.219 15.328 17.312 1 88.5 274 PRO B N 1
ATOM 4434 C CA . PRO B 1 274 ? -2.754 15.938 18.562 1 88.5 274 PRO B CA 1
ATOM 4435 C C . PRO B 1 274 ? -3.9 16.375 19.469 1 88.5 274 PRO B C 1
ATOM 4437 O O . PRO B 1 274 ? -3.764 16.375 20.688 1 88.5 274 PRO B O 1
ATOM 4440 N N . ARG B 1 275 ? -5.055 16.641 18.906 1 89.69 275 ARG B N 1
ATOM 4441 C CA . ARG B 1 275 ? -6.219 17.078 19.672 1 89.69 275 ARG B CA 1
ATOM 4442 C C . ARG B 1 275 ? -6.992 15.891 20.234 1 89.69 275 ARG B C 1
ATOM 4444 O O . ARG B 1 275 ? -7.867 16.062 21.078 1 89.69 275 ARG B O 1
ATOM 4451 N N . LEU B 1 276 ? -6.652 14.75 19.75 1 94.06 276 LEU B N 1
ATOM 4452 C CA . LEU B 1 276 ? -7.402 13.562 20.141 1 94.06 276 LEU B CA 1
ATOM 4453 C C . LEU B 1 276 ? -6.531 12.602 20.938 1 94.06 276 LEU B C 1
ATOM 4455 O O . LEU B 1 276 ? -6.914 11.453 21.172 1 94.06 276 LEU B O 1
ATOM 4459 N N . LEU B 1 277 ? -5.391 13.016 21.375 1 93.88 277 LEU B N 1
ATOM 4460 C CA . LEU B 1 277 ? -4.41 12.148 22.031 1 93.88 277 LEU B CA 1
ATOM 4461 C C . LEU B 1 277 ? -5 11.492 23.266 1 93.88 277 LEU B C 1
ATOM 4463 O O . LEU B 1 277 ? -4.762 10.305 23.516 1 93.88 277 LEU B O 1
ATOM 4467 N N . ALA B 1 278 ? -5.793 12.227 23.984 1 92.94 278 ALA B N 1
ATOM 4468 C CA . ALA B 1 278 ? -6.363 11.711 25.219 1 92.94 278 ALA B CA 1
ATOM 4469 C C . ALA B 1 278 ? -7.422 10.648 24.938 1 92.94 278 ALA B C 1
ATOM 4471 O O . ALA B 1 278 ? -7.727 9.82 25.797 1 92.94 278 ALA B O 1
ATOM 4472 N N . TRP B 1 279 ? -7.973 10.672 23.734 1 95.06 279 TRP B N 1
ATOM 4473 C CA . TRP B 1 279 ? -9.039 9.758 23.359 1 95.06 279 TRP B CA 1
ATOM 4474 C C . TRP B 1 279 ? -8.477 8.445 22.828 1 95.06 279 TRP B C 1
ATOM 4476 O O . TRP B 1 279 ? -9.133 7.406 22.875 1 95.06 279 TRP B O 1
ATOM 4486 N N . LEU B 1 280 ? -7.262 8.445 22.281 1 94.5 280 LEU B N 1
ATOM 4487 C CA . LEU B 1 280 ? -6.68 7.316 21.562 1 94.5 280 LEU B CA 1
ATOM 4488 C C . LEU B 1 280 ? -6.602 6.082 22.453 1 94.5 280 LEU B C 1
ATOM 4490 O O . LEU B 1 280 ? -7.051 5.004 22.078 1 94.5 280 LEU B O 1
ATOM 4494 N N . PRO B 1 281 ? -6.195 6.203 23.719 1 90.56 281 PRO B N 1
ATOM 4495 C CA . PRO B 1 281 ? -6.125 5.023 24.594 1 90.56 281 PRO B CA 1
ATOM 4496 C C . PRO B 1 281 ? -7.504 4.504 24.984 1 90.56 281 PRO B C 1
ATOM 4498 O O . PRO B 1 281 ? -7.645 3.338 25.359 1 90.56 281 PRO B O 1
ATOM 4501 N N . ARG B 1 282 ? -8.469 5.352 24.922 1 93.19 282 ARG B N 1
ATOM 4502 C CA . ARG B 1 282 ? -9.828 4.98 25.312 1 93.19 282 ARG B CA 1
ATOM 4503 C C . ARG B 1 282 ? -10.594 4.41 24.125 1 93.19 282 ARG B C 1
ATOM 4505 O O . ARG B 1 282 ? -11.695 3.871 24.297 1 93.19 282 ARG B O 1
ATOM 4512 N N . SER B 1 283 ? -10 4.551 23 1 97.25 283 SER B N 1
ATOM 4513 C CA . SER B 1 283 ? -10.672 4.117 21.781 1 97.25 283 SER B CA 1
ATOM 4514 C C . SER B 1 283 ? -10.344 2.662 21.469 1 97.25 283 SER B C 1
ATOM 4516 O O . SER B 1 283 ? -9.594 2.014 22.188 1 97.25 283 SER B O 1
ATOM 4518 N N . ARG B 1 284 ? -10.922 2.168 20.438 1 98.19 284 ARG B N 1
ATOM 4519 C CA . ARG B 1 284 ? -10.664 0.818 19.953 1 98.19 284 ARG B CA 1
ATOM 4520 C C . ARG B 1 284 ? -9.672 0.837 18.797 1 98.19 284 ARG B C 1
ATOM 4522 O O . ARG B 1 284 ? -9.672 -0.068 17.953 1 98.19 284 ARG B O 1
ATOM 4529 N N . PHE B 1 285 ? -8.836 1.825 18.766 1 98.38 285 PHE B N 1
ATOM 4530 C CA . PHE B 1 285 ? -7.902 1.979 17.672 1 98.38 285 PHE B CA 1
ATOM 4531 C C . PHE B 1 285 ? -7.027 0.741 17.516 1 98.38 285 PHE B C 1
ATOM 4533 O O . PHE B 1 285 ? -6.98 0.128 16.453 1 98.38 285 PHE B O 1
ATOM 4540 N N . LEU B 1 286 ? -6.371 0.313 18.531 1 98.25 286 LEU B N 1
ATOM 4541 C CA . LEU B 1 286 ? -5.406 -0.779 18.453 1 98.25 286 LEU B CA 1
ATOM 4542 C C . LEU B 1 286 ? -6.113 -2.107 18.203 1 98.25 286 LEU B C 1
ATOM 4544 O O . LEU B 1 286 ? -5.602 -2.959 17.469 1 98.25 286 LEU B O 1
ATOM 4548 N N . GLU B 1 287 ? -7.227 -2.268 18.859 1 98.19 287 GLU B N 1
ATOM 4549 C CA . GLU B 1 287 ? -8.023 -3.461 18.594 1 98.19 287 GLU B CA 1
ATOM 4550 C C . GLU B 1 287 ? -8.391 -3.576 17.125 1 98.19 287 GLU B C 1
ATOM 4552 O O . GLU B 1 287 ? -8.242 -4.645 16.516 1 98.19 287 GLU B O 1
ATOM 4557 N N . ALA B 1 288 ? -8.852 -2.488 16.578 1 98.5 288 ALA B N 1
ATOM 4558 C CA . ALA B 1 288 ? -9.25 -2.443 15.164 1 98.5 288 ALA B CA 1
ATOM 4559 C C . ALA B 1 288 ? -8.039 -2.629 14.25 1 98.5 288 ALA B C 1
ATOM 4561 O O . ALA B 1 288 ? -8.125 -3.314 13.227 1 98.5 288 ALA B O 1
ATOM 4562 N N . PHE B 1 289 ? -6.91 -2.045 14.672 1 98.69 289 PHE B N 1
ATOM 4563 C CA . PHE B 1 289 ? -5.664 -2.164 13.922 1 98.69 289 PHE B CA 1
ATOM 4564 C C . PHE B 1 289 ? -5.246 -3.623 13.789 1 98.69 289 PHE B C 1
ATOM 4566 O O . PHE B 1 289 ? -4.824 -4.062 12.719 1 98.69 289 PHE B O 1
ATOM 4573 N N . ALA B 1 290 ? -5.477 -4.344 14.789 1 97.88 290 ALA B N 1
ATOM 4574 C CA . ALA B 1 290 ? -4.98 -5.715 14.867 1 97.88 290 ALA B CA 1
ATOM 4575 C C . ALA B 1 290 ? -6.027 -6.703 14.367 1 97.88 290 ALA B C 1
ATOM 4577 O O . ALA B 1 290 ? -5.719 -7.871 14.109 1 97.88 290 ALA B O 1
ATOM 4578 N N . ALA B 1 291 ? -7.281 -6.301 14.203 1 97.56 291 ALA B N 1
ATOM 4579 C CA . ALA B 1 291 ? -8.383 -7.18 13.82 1 97.56 291 ALA B CA 1
ATOM 4580 C C . ALA B 1 291 ? -8.305 -7.543 12.344 1 97.56 291 ALA B C 1
ATOM 4582 O O . ALA B 1 291 ? -9.188 -7.18 11.555 1 97.56 291 ALA B O 1
ATOM 4583 N N . LYS B 1 292 ? -7.324 -8.336 12.023 1 98.06 292 LYS B N 1
ATOM 4584 C CA . LYS B 1 292 ? -7.047 -8.695 10.633 1 98.06 292 LYS B CA 1
ATOM 4585 C C . LYS B 1 292 ? -7.172 -10.203 10.422 1 98.06 292 LYS B C 1
ATOM 4587 O O . LYS B 1 292 ? -6.453 -10.781 9.602 1 98.06 292 LYS B O 1
ATOM 4592 N N . GLY B 1 293 ? -8.031 -10.867 11.227 1 95.5 293 GLY B N 1
ATOM 4593 C CA . GLY B 1 293 ? -8.219 -12.297 11.086 1 95.5 293 GLY B CA 1
ATOM 4594 C C . GLY B 1 293 ? -6.938 -13.094 11.281 1 95.5 293 GLY B C 1
ATOM 4595 O O . GLY B 1 293 ? -6.27 -12.953 12.312 1 95.5 293 GLY B O 1
ATOM 4596 N N . ARG B 1 294 ? -6.551 -13.898 10.328 1 92.38 294 ARG B N 1
ATOM 4597 C CA . ARG B 1 294 ? -5.363 -14.742 10.422 1 92.38 294 ARG B CA 1
ATOM 4598 C C . ARG B 1 294 ? -4.098 -13.898 10.484 1 92.38 294 ARG B C 1
ATOM 4600 O O . ARG B 1 294 ? -3.037 -14.383 10.883 1 92.38 294 ARG B O 1
ATOM 4607 N N . MET B 1 295 ? -4.227 -12.609 10.133 1 95.69 295 MET B N 1
ATOM 4608 C CA . MET B 1 295 ? -3.078 -11.703 10.141 1 95.69 295 MET B CA 1
ATOM 4609 C C . MET B 1 295 ? -3.029 -10.906 11.438 1 95.69 295 MET B C 1
ATOM 4611 O O . MET B 1 295 ? -2.266 -9.945 11.547 1 95.69 295 MET B O 1
ATOM 4615 N N . ALA B 1 296 ? -3.812 -11.242 12.391 1 97 296 ALA B N 1
ATOM 4616 C CA . ALA B 1 296 ? -3.848 -10.516 13.656 1 97 296 ALA B CA 1
ATOM 4617 C C . ALA B 1 296 ? -2.469 -10.484 14.312 1 97 296 ALA B C 1
ATOM 4619 O O . ALA B 1 296 ? -2.035 -9.438 14.812 1 97 296 ALA B O 1
ATOM 4620 N N . ALA B 1 297 ? -1.772 -11.617 14.305 1 95.25 297 ALA B N 1
ATOM 4621 C CA . ALA B 1 297 ? -0.442 -11.68 14.906 1 95.25 297 ALA B CA 1
ATOM 4622 C C . ALA B 1 297 ? 0.548 -10.812 14.133 1 95.25 297 ALA B C 1
ATOM 4624 O O . ALA B 1 297 ? 1.403 -10.156 14.727 1 95.25 297 ALA B O 1
ATOM 4625 N N . TYR B 1 298 ? 0.445 -10.883 12.875 1 94.56 298 TYR B N 1
ATOM 4626 C CA . TYR B 1 298 ? 1.254 -10.023 12.008 1 94.56 298 TYR B CA 1
ATOM 4627 C C . TYR B 1 298 ? 1.067 -8.555 12.359 1 94.56 298 TYR B C 1
ATOM 4629 O O . TYR B 1 298 ? 2.041 -7.848 12.625 1 94.56 298 TYR B O 1
ATOM 4637 N N . ALA B 1 299 ? -0.19 -8.102 12.414 1 97.44 299 ALA B N 1
ATOM 4638 C CA . ALA B 1 299 ? -0.514 -6.703 12.703 1 97.44 299 ALA B CA 1
ATOM 4639 C C . ALA B 1 299 ? -0.119 -6.336 14.133 1 97.44 299 ALA B C 1
ATOM 4641 O O . ALA B 1 299 ? 0.322 -5.211 14.391 1 97.44 299 ALA B O 1
ATOM 4642 N N . GLY B 1 300 ? -0.245 -7.262 14.992 1 96.94 300 GLY B N 1
ATOM 4643 C CA . GLY B 1 300 ? 0.057 -7.035 16.391 1 96.94 300 GLY B CA 1
ATOM 4644 C C . GLY B 1 300 ? 1.533 -6.809 16.656 1 96.94 300 GLY B C 1
ATOM 4645 O O . GLY B 1 300 ? 1.906 -6.254 17.703 1 96.94 300 GLY B O 1
ATOM 4646 N N . ARG B 1 301 ? 2.373 -7.164 15.734 1 96.69 301 ARG B N 1
ATOM 4647 C CA . ARG B 1 301 ? 3.816 -7.035 15.906 1 96.69 301 ARG B CA 1
ATOM 4648 C C . ARG B 1 301 ? 4.32 -5.719 15.32 1 96.69 301 ARG B C 1
ATOM 4650 O O . ARG B 1 301 ? 5.461 -5.316 15.578 1 96.69 301 ARG B O 1
ATOM 4657 N N . ILE B 1 302 ? 3.502 -5.02 14.68 1 98.31 302 ILE B N 1
ATOM 4658 C CA . ILE B 1 302 ? 3.926 -3.781 14.039 1 98.31 302 ILE B CA 1
ATOM 4659 C C . ILE B 1 302 ? 3.938 -2.646 15.062 1 98.31 302 ILE B C 1
ATOM 4661 O O . ILE B 1 302 ? 2.924 -2.373 15.703 1 98.31 302 ILE B O 1
ATOM 4665 N N . PRO B 1 303 ? 5.051 -1.987 15.266 1 98.56 303 PRO B N 1
ATOM 4666 C CA . PRO B 1 303 ? 5.02 -0.817 16.141 1 98.56 303 PRO B CA 1
ATOM 4667 C C . PRO B 1 303 ? 4.125 0.299 15.609 1 98.56 303 PRO B C 1
ATOM 4669 O O . PRO B 1 303 ? 4.078 0.531 14.398 1 98.56 303 PRO B O 1
ATOM 4672 N N . VAL B 1 304 ? 3.385 0.91 16.5 1 98.38 304 VAL B N 1
ATOM 4673 C CA . VAL B 1 304 ? 2.514 2.031 16.172 1 98.38 304 VAL B CA 1
ATOM 4674 C C . VAL B 1 304 ? 2.816 3.211 17.094 1 98.38 304 VAL B C 1
ATOM 4676 O O . VAL B 1 304 ? 2.857 3.055 18.312 1 98.38 304 VAL B O 1
ATOM 4679 N N . GLN B 1 305 ? 3.039 4.383 16.484 1 97.69 305 GLN B N 1
ATOM 4680 C CA . GLN B 1 305 ? 3.314 5.574 17.266 1 97.69 305 GLN B CA 1
ATOM 4681 C C . GLN B 1 305 ? 2.578 6.789 16.719 1 97.69 305 GLN B C 1
ATOM 4683 O O . GLN B 1 305 ? 2.121 6.777 15.57 1 97.69 305 GLN B O 1
ATOM 4688 N N . VAL B 1 306 ? 2.436 7.812 17.5 1 97.25 306 VAL B N 1
ATOM 4689 C CA . VAL B 1 306 ? 1.909 9.117 17.125 1 97.25 306 VAL B CA 1
ATOM 4690 C C . VAL B 1 306 ? 3.002 10.18 17.266 1 97.25 306 VAL B C 1
ATOM 4692 O O . VAL B 1 306 ? 3.752 10.18 18.234 1 97.25 306 VAL B O 1
ATOM 4695 N N . VAL B 1 307 ? 3.139 10.969 16.234 1 96.31 307 VAL B N 1
ATOM 4696 C CA . VAL B 1 307 ? 4.062 12.102 16.297 1 96.31 307 VAL B CA 1
ATOM 4697 C C . VAL B 1 307 ? 3.289 13.383 16.578 1 96.31 307 VAL B C 1
ATOM 4699 O O . VAL B 1 307 ? 2.244 13.633 15.969 1 96.31 307 VAL B O 1
ATOM 4702 N N . THR B 1 308 ? 3.846 14.195 17.422 1 92.62 308 THR B N 1
ATOM 4703 C CA . THR B 1 308 ? 3.162 15.422 17.828 1 92.62 308 THR B CA 1
ATOM 4704 C C . THR B 1 308 ? 4.027 16.641 17.531 1 92.62 308 THR B C 1
ATOM 4706 O O . THR B 1 308 ? 3.672 17.766 17.891 1 92.62 308 THR B O 1
ATOM 4709 N N . ASP B 1 309 ? 5.145 16.422 16.922 1 92.69 309 ASP B N 1
ATOM 4710 C CA . ASP B 1 309 ? 6.031 17.531 16.578 1 92.69 309 ASP B CA 1
ATOM 4711 C C . ASP B 1 309 ? 5.324 18.547 15.664 1 92.69 309 ASP B C 1
ATOM 4713 O O . ASP B 1 309 ? 4.699 18.156 14.672 1 92.69 309 ASP B O 1
ATOM 4717 N N . PRO B 1 310 ? 5.457 19.797 15.992 1 89.25 310 PRO B N 1
ATOM 4718 C CA . PRO B 1 310 ? 4.754 20.797 15.18 1 89.25 310 PRO B CA 1
ATOM 4719 C C . PRO B 1 310 ? 5.461 21.078 13.859 1 89.25 310 PRO B C 1
ATOM 4721 O O . PRO B 1 310 ? 4.883 21.719 12.977 1 89.25 310 PRO B O 1
ATOM 4724 N N . TRP B 1 311 ? 6.688 20.594 13.727 1 92.81 311 TRP B N 1
ATOM 4725 C CA . TRP B 1 311 ? 7.465 21.016 12.57 1 92.81 311 TRP B CA 1
ATOM 4726 C C . TRP B 1 311 ? 7.914 19.812 11.75 1 92.81 311 TRP B C 1
ATOM 4728 O O . TRP B 1 311 ? 8.977 19.828 11.117 1 92.81 311 TRP B O 1
ATOM 4738 N N . THR B 1 312 ? 7.18 18.688 11.805 1 95.06 312 THR B N 1
ATOM 4739 C CA . THR B 1 312 ? 7.578 17.469 11.117 1 95.06 312 THR B CA 1
ATOM 4740 C C . THR B 1 312 ? 7.77 17.734 9.625 1 95.06 312 THR B C 1
ATOM 4742 O O . THR B 1 312 ? 8.695 17.203 9.008 1 95.06 312 THR B O 1
ATOM 4745 N N . GLY B 1 313 ? 6.879 18.562 9.062 1 95.81 313 GLY B N 1
ATOM 4746 C CA . GLY B 1 313 ? 7.016 18.906 7.652 1 95.81 313 GLY B CA 1
ATOM 4747 C C . GLY B 1 313 ? 8.32 19.609 7.336 1 95.81 313 GLY B C 1
ATOM 4748 O O . GLY B 1 313 ? 8.945 19.344 6.305 1 95.81 313 GLY B O 1
ATOM 4749 N N . LEU B 1 314 ? 8.773 20.516 8.18 1 97.5 314 LEU B N 1
ATOM 4750 C CA . LEU B 1 314 ? 10.039 21.219 7.992 1 97.5 314 LEU B CA 1
ATOM 4751 C C . LEU B 1 314 ? 11.219 20.25 8.109 1 97.5 314 LEU B C 1
ATOM 4753 O O . LEU B 1 314 ? 12.18 20.344 7.344 1 97.5 314 LEU B O 1
ATOM 4757 N N . LEU B 1 315 ? 11.094 19.359 9.062 1 97.12 315 LEU B N 1
ATOM 4758 C CA . LEU B 1 315 ? 12.125 18.344 9.188 1 97.12 315 LEU B CA 1
ATOM 4759 C C . LEU B 1 315 ? 12.25 17.531 7.902 1 97.12 315 LEU B C 1
ATOM 4761 O O . LEU B 1 315 ? 13.359 17.234 7.457 1 97.12 315 LEU B O 1
ATOM 4765 N N . GLY B 1 316 ? 11.125 17.203 7.367 1 97 316 GLY B N 1
ATOM 4766 C CA . GLY B 1 316 ? 11.102 16.453 6.121 1 97 316 GLY B CA 1
ATOM 4767 C C . GLY B 1 316 ? 11.695 17.219 4.953 1 97 316 GLY B C 1
ATOM 4768 O O . GLY B 1 316 ? 12.398 16.656 4.117 1 97 316 GLY B O 1
ATOM 4769 N N . ALA B 1 317 ? 11.359 18.484 4.867 1 97.5 317 ALA B N 1
ATOM 4770 C CA . ALA B 1 317 ? 11.938 19.328 3.822 1 97.5 317 ALA B CA 1
ATOM 4771 C C . ALA B 1 317 ? 13.461 19.391 3.943 1 97.5 317 ALA B C 1
ATOM 4773 O O . ALA B 1 317 ? 14.172 19.359 2.936 1 97.5 317 ALA B O 1
ATOM 4774 N N . ALA B 1 318 ? 13.953 19.484 5.117 1 96.75 318 ALA B N 1
ATOM 4775 C CA . ALA B 1 318 ? 15.391 19.484 5.359 1 96.75 318 ALA B CA 1
ATOM 4776 C C . ALA B 1 318 ? 16.031 18.172 4.895 1 96.75 318 ALA B C 1
ATOM 4778 O O . ALA B 1 318 ? 17.062 18.188 4.23 1 96.75 318 ALA B O 1
ATOM 4779 N N . GLU B 1 319 ? 15.359 17.125 5.23 1 94.69 319 GLU B N 1
ATOM 4780 C CA . GLU B 1 319 ? 15.844 15.797 4.836 1 94.69 319 GLU B CA 1
ATOM 4781 C C . GLU B 1 319 ? 15.859 15.648 3.316 1 94.69 319 GLU B C 1
ATOM 4783 O O . GLU B 1 319 ? 16.766 15.031 2.756 1 94.69 319 GLU B O 1
ATOM 4788 N N . ALA B 1 320 ? 14.945 16.188 2.666 1 95.44 320 ALA B N 1
ATOM 4789 C CA . ALA B 1 320 ? 14.773 16.047 1.223 1 95.44 320 ALA B CA 1
ATOM 4790 C C . ALA B 1 320 ? 15.852 16.797 0.459 1 95.44 320 ALA B C 1
ATOM 4792 O O . ALA B 1 320 ? 16.234 16.406 -0.65 1 95.44 320 ALA B O 1
ATOM 4793 N N . LEU B 1 321 ? 16.344 17.828 1.026 1 94.56 321 LEU B N 1
ATOM 4794 C CA . LEU B 1 321 ? 17.25 18.766 0.354 1 94.56 321 LEU B CA 1
ATOM 4795 C C . LEU B 1 321 ? 18.406 18.016 -0.305 1 94.56 321 LEU B C 1
ATOM 4797 O O . LEU B 1 321 ? 18.75 18.297 -1.457 1 94.56 321 LEU B O 1
ATOM 4801 N N . HIS B 1 322 ? 18.969 17.078 0.314 1 90.94 322 HIS B N 1
ATOM 4802 C CA . HIS B 1 322 ? 20.125 16.391 -0.231 1 90.94 322 HIS B CA 1
ATOM 4803 C C . HIS B 1 322 ? 19.859 14.898 -0.396 1 90.94 322 HIS B C 1
ATOM 4805 O O . HIS B 1 322 ? 20.781 14.109 -0.559 1 90.94 322 HIS B O 1
ATOM 4811 N N . ASN B 1 323 ? 18.656 14.516 -0.287 1 89.69 323 ASN B N 1
ATOM 4812 C CA . ASN B 1 323 ? 18.266 13.133 -0.533 1 89.69 323 ASN B CA 1
ATOM 4813 C C . ASN B 1 323 ? 18.219 12.82 -2.025 1 89.69 323 ASN B C 1
ATOM 4815 O O . ASN B 1 323 ? 17.406 13.375 -2.754 1 89.69 323 ASN B O 1
ATOM 4819 N N . PRO B 1 324 ? 19.031 11.961 -2.459 1 85.75 324 PRO B N 1
ATOM 4820 C CA . PRO B 1 324 ? 19.094 11.695 -3.898 1 85.75 324 PRO B CA 1
ATOM 4821 C C . PRO B 1 324 ? 17.859 10.977 -4.422 1 85.75 324 PRO B C 1
ATOM 4823 O O . PRO B 1 324 ? 17.625 10.93 -5.633 1 85.75 324 PRO B O 1
ATOM 4826 N N . GLU B 1 325 ? 17.094 10.43 -3.5 1 84.38 325 GLU B N 1
ATOM 4827 C CA . GLU B 1 325 ? 15.883 9.711 -3.906 1 84.38 325 GLU B CA 1
ATOM 4828 C C . GLU B 1 325 ? 14.703 10.656 -4.09 1 84.38 325 GLU B C 1
ATOM 4830 O O . GLU B 1 325 ? 13.617 10.234 -4.488 1 84.38 325 GLU B O 1
ATOM 4835 N N . VAL B 1 326 ? 14.992 11.844 -3.715 1 86.19 326 VAL B N 1
ATOM 4836 C CA . VAL B 1 326 ? 13.969 12.875 -3.869 1 86.19 326 VAL B CA 1
ATOM 4837 C C . VAL B 1 326 ? 14.375 13.844 -4.977 1 86.19 326 VAL B C 1
ATOM 4839 O O . VAL B 1 326 ? 15.477 14.391 -4.957 1 86.19 326 VAL B O 1
ATOM 4842 N N . GLU B 1 327 ? 13.562 13.961 -5.941 1 78.69 327 GLU B N 1
ATOM 4843 C CA . GLU B 1 327 ? 13.875 14.859 -7.051 1 78.69 327 GLU B CA 1
ATOM 4844 C C . GLU B 1 327 ? 13.383 16.281 -6.773 1 78.69 327 GLU B C 1
ATOM 4846 O O . GLU B 1 327 ? 12.398 16.469 -6.059 1 78.69 327 GLU B O 1
#